Protein AF-A0A369KYN9-F1 (afdb_monomer)

pLDDT: mean 73.28, std 19.3, range [22.7, 97.75]

Organism: NCBI:txid495820

Solvent-accessible surface area (backbone atoms only — not comparable to full-atom values): 22647 Å² total; per-residue (Å²): 134,82,87,82,88,89,79,91,90,87,86,80,88,86,80,83,78,77,70,75,78,68,79,71,71,76,70,76,56,90,74,81,62,80,76,77,52,48,49,40,50,46,52,51,29,24,43,36,30,80,64,51,27,33,30,40,32,39,35,35,65,88,80,56,45,55,46,83,76,46,79,40,75,66,27,53,49,62,46,26,36,37,35,25,42,99,86,52,32,48,40,34,39,38,44,37,38,36,46,57,102,87,52,70,16,37,43,35,38,39,32,52,84,52,70,80,47,75,47,74,72,44,77,56,29,91,56,17,65,36,68,54,93,68,34,63,34,16,35,16,25,56,47,26,22,42,31,48,36,39,90,86,27,82,81,47,75,50,65,88,36,67,46,41,80,61,60,68,75,36,76,90,44,31,66,61,4,33,23,24,33,43,39,64,36,40,43,102,87,48,47,32,39,30,19,22,12,9,76,82,36,89,83,34,47,16,34,42,32,33,36,41,99,82,57,41,36,50,72,46,76,45,71,50,79,100,32,44,20,38,79,44,68,45,76,36,76,50,59,26,25,33,38,34,40,19,38,58,55,87,79,45,90,61,65,47,34,36,31,32,42,37,40,33,74,60,22,94,81,68,76,51,69,46,78,42,80,71,46,78,44,74,54,53,89,95,46,45,55,34,73,41,82,22,32,50,42,89,82,29,45,26,40,29,40,29,36,29,38,33,47,73,39,88,87,78,75,40,70,79,45,68,29,54,74,45,26,30,36,40,59,57,86,71,73,90,53,94,73,76,51,70,68,82,37,49,47,67,28,87,55,49,41,61,40,39,46,58,37,60,67,60,54,29,35,42,28,62,16,25,44,37,88,88,68,32,28,66,42,72,29,25,17,31,37,15,72,48,93,58,45,81,74,51,42,84,32,56,65,86,45,56,90,80,44,47,78,38,73,43,50,79,45,81

Structure (mmCIF, N/CA/C/O backbone):
data_AF-A0A369KYN9-F1
#
_entry.id   AF-A0A369KYN9-F1
#
loop_
_atom_site.group_PDB
_atom_site.id
_atom_site.type_symbol
_atom_site.label_atom_id
_atom_site.label_alt_id
_atom_site.label_comp_id
_atom_site.label_asym_id
_atom_site.label_entity_id
_atom_site.label_seq_id
_atom_site.pdbx_PDB_ins_code
_atom_site.Cartn_x
_atom_site.Cartn_y
_atom_site.Cartn_z
_atom_site.occupancy
_atom_site.B_iso_or_equiv
_atom_site.auth_seq_id
_atom_site.auth_comp_id
_atom_site.auth_asym_id
_atom_site.auth_atom_id
_atom_site.pdbx_PDB_model_num
ATOM 1 N N . MET A 1 1 ? 17.465 84.075 -14.859 1.00 33.44 1 MET A N 1
ATOM 2 C CA . MET A 1 1 ? 16.660 84.141 -16.099 1.00 33.44 1 MET A CA 1
ATOM 3 C C . MET A 1 1 ? 16.451 82.735 -16.641 1.00 33.44 1 MET A C 1
ATOM 5 O O . MET A 1 1 ? 17.380 81.948 -16.610 1.00 33.44 1 MET A O 1
ATOM 9 N N . LYS A 1 2 ? 15.204 82.464 -17.045 1.00 27.25 2 LYS A N 1
ATOM 10 C CA . LYS A 1 2 ? 14.653 81.386 -17.891 1.00 27.25 2 LYS A CA 1
ATOM 11 C C . LYS A 1 2 ? 15.605 80.321 -18.491 1.00 27.25 2 LYS A C 1
ATOM 13 O O . LYS A 1 2 ? 16.519 80.689 -19.210 1.00 27.25 2 LYS A O 1
ATOM 18 N N . LYS A 1 3 ? 15.180 79.049 -18.310 1.00 28.03 3 LYS A N 1
ATOM 19 C CA . LYS A 1 3 ? 14.955 77.955 -19.301 1.00 28.03 3 LYS A CA 1
ATOM 20 C C . LYS A 1 3 ? 16.120 77.609 -20.260 1.00 28.03 3 LYS A C 1
ATOM 22 O O . LYS A 1 3 ? 16.622 78.480 -20.943 1.00 28.03 3 LYS A O 1
ATOM 27 N N . ASN A 1 4 ? 16.516 76.348 -20.459 1.00 26.64 4 ASN A N 1
ATOM 28 C CA . ASN A 1 4 ? 15.664 75.199 -20.790 1.00 26.64 4 ASN A CA 1
ATOM 29 C C . ASN A 1 4 ? 16.419 73.851 -20.708 1.00 26.64 4 ASN A C 1
ATOM 31 O O . ASN A 1 4 ? 17.617 73.797 -20.952 1.00 26.64 4 ASN A O 1
ATOM 35 N N . CYS A 1 5 ? 15.620 72.793 -20.520 1.00 26.73 5 CYS A N 1
ATOM 36 C CA . CYS A 1 5 ? 15.764 71.433 -21.058 1.00 26.73 5 CYS A CA 1
ATOM 37 C C . CYS A 1 5 ? 17.001 70.590 -20.699 1.00 26.73 5 CYS A C 1
ATOM 39 O O . CYS A 1 5 ? 18.018 70.673 -21.371 1.00 26.73 5 CYS A O 1
ATOM 41 N N . LEU A 1 6 ? 16.826 69.624 -19.790 1.00 28.00 6 LEU A N 1
ATOM 42 C CA . LEU A 1 6 ? 16.719 68.206 -20.176 1.00 28.00 6 LEU A CA 1
ATOM 43 C C . LEU A 1 6 ? 16.226 67.399 -18.961 1.00 28.00 6 LEU A C 1
ATOM 45 O O . LEU A 1 6 ? 16.988 67.018 -18.079 1.00 28.00 6 LEU A O 1
ATOM 49 N N . PHE A 1 7 ? 14.913 67.199 -18.896 1.00 33.66 7 PHE A N 1
ATOM 50 C CA . PHE A 1 7 ? 14.277 66.205 -18.035 1.00 33.66 7 PHE A CA 1
ATOM 51 C C . PHE A 1 7 ? 13.762 65.100 -18.955 1.00 33.66 7 PHE A C 1
ATOM 53 O O . PHE A 1 7 ? 13.342 65.400 -20.071 1.00 33.66 7 PHE A O 1
ATOM 60 N N . PHE A 1 8 ? 13.759 63.871 -18.443 1.00 32.72 8 PHE A N 1
ATOM 61 C CA . PHE A 1 8 ? 13.394 62.618 -19.109 1.00 32.72 8 PHE A CA 1
ATOM 62 C C . PHE A 1 8 ? 14.433 62.088 -20.089 1.00 32.72 8 PHE A C 1
ATOM 64 O O . PHE A 1 8 ? 14.336 62.378 -21.267 1.00 32.72 8 PHE A O 1
ATOM 71 N N . PHE A 1 9 ? 15.377 61.265 -19.612 1.00 30.33 9 PHE A N 1
ATOM 72 C CA . PHE A 1 9 ? 15.719 60.000 -20.292 1.00 30.33 9 PHE A CA 1
ATOM 73 C C . PHE A 1 9 ? 16.677 59.086 -19.495 1.00 30.33 9 PHE A C 1
ATOM 75 O O . PHE A 1 9 ? 17.478 58.384 -20.091 1.00 30.33 9 PHE A O 1
ATOM 82 N N . ILE A 1 10 ? 16.648 59.053 -18.154 1.00 32.19 10 ILE A N 1
ATOM 83 C CA . ILE A 1 10 ? 17.483 58.087 -17.396 1.00 32.19 10 ILE A CA 1
ATOM 84 C C . ILE A 1 10 ? 16.728 57.520 -16.184 1.00 32.19 10 ILE A C 1
ATOM 86 O O . ILE A 1 10 ? 17.246 57.512 -15.083 1.00 32.19 10 ILE A O 1
ATOM 90 N N . ILE A 1 11 ? 15.482 57.068 -16.367 1.00 33.16 11 ILE A N 1
ATOM 91 C CA . ILE A 1 11 ? 14.816 56.076 -15.492 1.00 33.16 11 ILE A CA 1
ATOM 92 C C . ILE A 1 11 ? 13.794 55.321 -16.360 1.00 33.16 11 ILE A C 1
ATOM 94 O O . ILE A 1 11 ? 12.596 55.533 -16.231 1.00 33.16 11 ILE A O 1
ATOM 98 N N . TYR A 1 12 ? 14.241 54.518 -17.333 1.00 28.19 12 TYR A N 1
ATOM 99 C CA . TYR A 1 12 ? 13.328 53.621 -18.073 1.00 28.19 12 TYR A CA 1
ATOM 100 C C . TYR A 1 12 ? 13.968 52.323 -18.596 1.00 28.19 12 TYR A C 1
ATOM 102 O O . TYR A 1 12 ? 13.367 51.632 -19.409 1.00 28.19 12 TYR A O 1
ATOM 110 N N . ILE A 1 13 ? 15.162 51.939 -18.123 1.00 32.47 13 ILE A N 1
ATOM 111 C CA . ILE A 1 13 ? 15.814 50.678 -18.543 1.00 32.47 13 ILE A CA 1
ATOM 112 C C . ILE A 1 13 ? 16.258 49.849 -17.329 1.00 32.47 13 ILE A C 1
ATOM 114 O O . ILE A 1 13 ? 17.343 49.291 -17.312 1.00 32.47 13 ILE A O 1
ATOM 118 N N . LEU A 1 14 ? 15.429 49.784 -16.282 1.00 29.75 14 LEU A N 1
ATOM 119 C CA . LEU A 1 14 ? 15.586 48.805 -15.189 1.00 29.75 14 LEU A CA 1
ATOM 120 C C . LEU A 1 14 ? 14.243 48.274 -14.643 1.00 29.75 14 LEU A C 1
ATOM 122 O O . LEU A 1 14 ? 14.199 47.664 -13.580 1.00 29.75 14 LEU A O 1
ATOM 126 N N . ILE A 1 15 ? 13.140 48.453 -15.381 1.00 37.72 15 ILE A N 1
ATOM 127 C CA . ILE A 1 15 ? 11.837 47.845 -15.066 1.00 37.72 15 ILE A CA 1
ATOM 128 C C . ILE A 1 15 ? 11.221 47.322 -16.369 1.00 37.72 15 ILE A C 1
ATOM 130 O O . ILE A 1 15 ? 10.459 48.013 -17.032 1.00 37.72 15 ILE A O 1
ATOM 134 N N . SER A 1 16 ? 11.626 46.125 -16.790 1.00 30.80 16 SER A N 1
ATOM 135 C CA . SER A 1 16 ? 10.841 45.222 -17.660 1.00 30.80 16 SER A CA 1
ATOM 136 C C . SER A 1 16 ? 11.584 43.899 -17.872 1.00 30.80 16 SER A C 1
ATOM 138 O O . SER A 1 16 ? 11.852 43.461 -18.983 1.00 30.80 16 SER A O 1
ATOM 140 N N . ALA A 1 17 ? 11.914 43.237 -16.766 1.00 26.77 17 ALA A N 1
ATOM 141 C CA . ALA A 1 17 ? 12.046 41.782 -16.740 1.00 26.77 17 ALA A CA 1
ATOM 142 C C . ALA A 1 17 ? 11.475 41.210 -15.430 1.00 26.77 17 ALA A C 1
ATOM 144 O O . ALA A 1 17 ? 11.912 40.173 -14.949 1.00 26.77 17 ALA A O 1
ATOM 145 N N . CYS A 1 18 ? 10.450 41.861 -14.864 1.00 27.89 18 CYS A N 1
ATOM 146 C CA . CYS A 1 18 ? 9.369 41.089 -14.264 1.00 27.89 18 CYS A CA 1
ATOM 147 C C . CYS A 1 18 ? 8.594 40.530 -15.451 1.00 27.89 18 CYS A C 1
ATOM 149 O O . CYS A 1 18 ? 7.695 41.180 -15.979 1.00 27.89 18 CYS A O 1
ATOM 151 N N . GLY A 1 19 ? 9.002 39.356 -15.932 1.00 24.36 19 GLY A N 1
ATOM 152 C CA . GLY A 1 19 ? 8.033 38.507 -16.593 1.00 24.36 19 GLY A CA 1
ATOM 153 C C . GLY A 1 19 ? 6.949 38.292 -15.555 1.00 24.36 19 GLY A C 1
ATOM 154 O O . GLY A 1 19 ? 7.221 37.679 -14.523 1.00 24.36 19 GLY A O 1
ATOM 155 N N . ASP A 1 20 ? 5.770 38.870 -15.778 1.00 22.70 20 ASP A N 1
ATOM 156 C CA . ASP A 1 20 ? 4.580 38.425 -15.079 1.00 22.70 20 ASP A CA 1
ATOM 157 C C . ASP A 1 20 ? 4.623 36.903 -15.153 1.00 22.70 20 ASP A C 1
ATOM 159 O O . ASP A 1 20 ? 4.562 36.321 -16.244 1.00 22.70 20 ASP A O 1
ATOM 163 N N . LEU A 1 21 ? 4.781 36.254 -13.998 1.00 29.66 21 LEU A N 1
ATOM 164 C CA . LEU A 1 21 ? 4.340 34.886 -13.817 1.00 29.66 21 LEU A CA 1
ATOM 165 C C . LEU A 1 21 ? 2.844 34.967 -14.082 1.00 29.66 21 LEU A C 1
ATOM 167 O O . LEU A 1 21 ? 2.036 35.156 -13.174 1.00 29.66 21 LEU A O 1
ATOM 171 N N . LYS A 1 22 ? 2.482 34.915 -15.371 1.00 23.02 22 LYS A N 1
ATOM 172 C CA . LYS A 1 22 ? 1.141 34.609 -15.811 1.00 23.02 22 LYS A CA 1
ATOM 173 C C . LYS A 1 22 ? 0.833 33.354 -15.043 1.00 23.02 22 LYS A C 1
ATOM 175 O O . LYS A 1 22 ? 1.423 32.302 -15.296 1.00 23.02 22 LYS A O 1
ATOM 180 N N . ASN A 1 23 ? -0.040 33.526 -14.063 1.00 29.84 23 ASN A N 1
ATOM 181 C CA . ASN A 1 23 ? -0.717 32.463 -13.380 1.00 29.84 23 ASN A CA 1
ATOM 182 C C . ASN A 1 23 ? -1.485 31.735 -14.481 1.00 29.84 23 ASN A C 1
ATOM 184 O O . ASN A 1 23 ? -2.644 32.028 -14.773 1.00 29.84 23 ASN A O 1
ATOM 188 N N . THR A 1 24 ? -0.782 30.846 -15.176 1.00 28.61 24 THR A N 1
ATOM 189 C CA . THR A 1 24 ? -1.353 29.817 -16.014 1.00 28.61 24 THR A CA 1
ATOM 190 C C . THR A 1 24 ? -1.927 28.827 -15.020 1.00 28.61 24 THR A C 1
ATOM 192 O O . THR A 1 24 ? -1.456 27.712 -14.845 1.00 28.61 24 THR A O 1
ATOM 195 N N . ASN A 1 25 ? -3.005 29.260 -14.357 1.00 29.16 25 ASN A N 1
ATOM 196 C CA . ASN A 1 25 ? -4.129 28.379 -14.154 1.00 29.16 25 ASN A CA 1
ATOM 197 C C . ASN A 1 25 ? -4.396 27.818 -15.546 1.00 29.16 25 ASN A C 1
ATOM 199 O O . ASN A 1 25 ? -5.039 28.475 -16.370 1.00 29.16 25 ASN A O 1
ATOM 203 N N . TYR A 1 26 ? -3.800 26.665 -15.839 1.00 32.47 26 TYR A N 1
ATOM 204 C CA . TYR A 1 26 ? -4.180 25.821 -16.948 1.00 32.47 26 TYR A CA 1
ATOM 205 C C . TYR A 1 26 ? -5.618 25.419 -16.622 1.00 32.47 26 TYR A C 1
ATOM 207 O O . TYR A 1 26 ? -5.900 24.403 -15.996 1.00 32.47 26 TYR A O 1
ATOM 215 N N . LYS A 1 27 ? -6.553 26.321 -16.927 1.00 29.53 27 LYS A N 1
ATOM 216 C CA . LYS A 1 27 ? -7.953 25.981 -17.054 1.00 29.53 27 LYS A CA 1
ATOM 217 C C . LYS A 1 27 ? -7.979 25.103 -18.284 1.00 29.53 27 LYS A C 1
ATOM 219 O O . LYS A 1 27 ? -7.884 25.614 -19.399 1.00 29.53 27 LYS A O 1
ATOM 224 N N . PHE A 1 28 ? -8.014 23.797 -18.048 1.00 40.31 28 PHE A N 1
ATOM 225 C CA . PHE A 1 28 ? -8.349 22.818 -19.065 1.00 40.31 28 PHE A CA 1
ATOM 226 C C . PHE A 1 28 ? -9.495 23.372 -19.905 1.00 40.31 28 PHE A C 1
ATOM 228 O O . PHE A 1 28 ? -10.519 23.806 -19.365 1.00 40.31 28 PHE A O 1
ATOM 235 N N . SER A 1 29 ? -9.292 23.419 -21.218 1.00 33.06 29 SER A N 1
ATOM 236 C CA . SER A 1 29 ? -10.381 23.739 -22.119 1.00 33.06 29 SER A CA 1
ATOM 237 C C . SER A 1 29 ? -11.383 22.586 -22.043 1.00 33.06 29 SER A C 1
ATOM 239 O O . SER A 1 29 ? -10.989 21.422 -21.984 1.00 33.06 29 SER A O 1
ATOM 241 N N . ASP A 1 30 ? -12.685 22.876 -22.062 1.00 37.81 30 ASP A N 1
ATOM 242 C CA . ASP A 1 30 ? -13.754 21.862 -22.025 1.00 37.81 30 ASP A CA 1
ATOM 243 C C . ASP A 1 30 ? -13.656 20.791 -23.139 1.00 37.81 30 ASP A C 1
ATOM 245 O O . ASP A 1 30 ? -14.407 19.810 -23.127 1.00 37.81 30 ASP A O 1
ATOM 249 N N . LYS A 1 31 ? -12.737 20.967 -24.099 1.00 33.31 31 LYS A N 1
ATOM 250 C CA . LYS A 1 31 ? -12.479 20.069 -25.225 1.00 33.31 31 LYS A CA 1
ATOM 251 C C . LYS A 1 31 ? -11.431 18.983 -24.950 1.00 33.31 31 LYS A C 1
ATOM 253 O O . LYS A 1 31 ? -11.499 17.957 -25.617 1.00 33.31 31 LYS A O 1
ATOM 258 N N . ASP A 1 32 ? -10.554 19.134 -23.955 1.00 40.12 32 ASP A N 1
ATOM 259 C CA . ASP A 1 32 ? -9.527 18.120 -23.623 1.00 40.12 32 ASP A CA 1
ATOM 260 C C . ASP A 1 32 ? -10.073 16.980 -22.733 1.00 40.12 32 ASP A C 1
ATOM 262 O O . ASP A 1 32 ? -9.408 15.978 -22.487 1.00 40.12 32 ASP A O 1
ATOM 266 N N . TYR A 1 33 ? -11.324 17.105 -22.276 1.00 45.44 33 TYR A N 1
ATOM 267 C CA . TYR A 1 33 ? -12.025 16.122 -21.437 1.00 45.44 33 TYR A CA 1
ATOM 268 C C . TYR A 1 33 ? -12.677 14.966 -22.217 1.00 45.44 33 TYR A C 1
ATOM 270 O O . TYR A 1 33 ? -13.231 14.046 -21.613 1.00 45.44 33 TYR A O 1
ATOM 278 N N . LEU A 1 34 ? -12.677 15.017 -23.549 1.00 36.59 34 LEU A N 1
ATOM 279 C CA . LEU A 1 34 ? -13.415 14.094 -24.413 1.00 36.59 34 LEU A CA 1
ATOM 280 C C . LEU A 1 34 ? -12.527 12.916 -24.852 1.00 36.59 34 LEU A C 1
ATOM 282 O O . LEU A 1 34 ? -12.057 12.922 -25.982 1.00 36.59 34 LEU A O 1
ATOM 286 N N . ASN A 1 35 ? -12.272 11.958 -23.942 1.00 46.34 35 ASN A N 1
ATOM 287 C CA . ASN A 1 35 ? -12.047 10.507 -24.204 1.00 46.34 35 ASN A CA 1
ATOM 288 C C . ASN A 1 35 ? -11.321 9.736 -23.077 1.00 46.34 35 ASN A C 1
ATOM 290 O O . ASN A 1 35 ? -10.950 8.584 -23.269 1.00 46.34 35 ASN A O 1
ATOM 294 N N . ASN A 1 36 ? -11.124 10.303 -21.884 1.00 52.62 36 ASN A N 1
ATOM 295 C CA . ASN A 1 36 ? -10.489 9.568 -20.779 1.00 52.62 36 ASN A CA 1
ATOM 296 C C . ASN A 1 36 ? -11.496 8.711 -19.994 1.00 52.62 36 ASN A C 1
ATOM 298 O O . ASN A 1 36 ? -11.700 8.935 -18.801 1.00 52.62 36 ASN A O 1
ATOM 302 N N . SER A 1 37 ? -12.134 7.738 -20.654 1.00 62.59 37 SER A N 1
ATOM 303 C CA . SER A 1 37 ? -12.832 6.666 -19.938 1.00 62.59 37 SER A CA 1
ATOM 304 C C . SER A 1 37 ? -11.829 5.866 -19.111 1.00 62.59 37 SER A C 1
ATOM 306 O O . SER A 1 37 ? -10.701 5.618 -19.541 1.00 62.59 37 SER A O 1
ATOM 308 N N . VAL A 1 38 ? -12.234 5.474 -17.906 1.00 71.44 38 VAL A N 1
ATOM 309 C CA . VAL A 1 38 ? -11.501 4.475 -17.128 1.00 71.44 38 VAL A CA 1
ATOM 310 C C . VAL A 1 38 ? -11.572 3.153 -17.894 1.00 71.44 38 VAL A C 1
ATOM 312 O O . VAL A 1 38 ? -12.666 2.659 -18.160 1.00 71.44 38 VAL A O 1
ATOM 315 N N . GLU A 1 39 ? -10.417 2.611 -18.284 1.00 80.94 39 GLU A N 1
ATOM 316 C CA . GLU A 1 39 ? -10.333 1.365 -19.052 1.00 80.94 39 GLU A CA 1
ATOM 317 C C . GLU A 1 39 ? -9.702 0.235 -18.224 1.00 80.94 39 GLU A C 1
ATOM 319 O O . GLU A 1 39 ? -8.748 0.483 -17.478 1.00 80.94 39 GLU A O 1
ATOM 324 N N . PRO A 1 40 ? -10.154 -1.023 -18.397 1.00 84.00 40 PRO A N 1
ATOM 325 C CA . PRO A 1 40 ? -9.669 -2.158 -17.609 1.00 84.00 40 PRO A CA 1
ATOM 326 C C . PRO A 1 40 ? -8.155 -2.399 -17.701 1.00 84.00 40 PRO A C 1
ATOM 328 O O . PRO A 1 40 ? -7.536 -2.817 -16.725 1.00 84.00 40 PRO A O 1
ATOM 331 N N . TYR A 1 41 ? -7.539 -2.110 -18.853 1.00 89.75 41 TYR A N 1
ATOM 332 C CA . TYR A 1 41 ? -6.109 -2.335 -19.116 1.00 89.75 41 TYR A CA 1
ATOM 333 C C . TYR A 1 41 ? -5.195 -1.207 -18.621 1.00 89.75 41 TYR A C 1
ATOM 335 O O . TYR A 1 41 ? -4.002 -1.201 -18.943 1.00 89.75 41 TYR A O 1
ATOM 343 N N . PHE A 1 42 ? -5.732 -0.240 -17.875 1.00 91.75 42 PHE A N 1
ATOM 344 C CA . PHE A 1 42 ? -4.965 0.858 -17.299 1.00 91.75 42 PHE A CA 1
ATOM 345 C C . PHE A 1 42 ? -4.792 0.702 -15.789 1.00 91.75 42 PHE A C 1
ATOM 347 O O . PHE A 1 42 ? -5.637 0.142 -15.094 1.00 91.75 42 PHE A O 1
ATOM 354 N N . SER A 1 43 ? -3.692 1.248 -15.276 1.00 93.00 43 SER A N 1
ATOM 355 C CA . SER A 1 43 ? -3.553 1.573 -13.854 1.00 93.00 43 SER A CA 1
ATOM 356 C C . SER A 1 43 ? -3.147 3.029 -13.694 1.00 93.00 43 SER A C 1
ATOM 358 O O . SER A 1 43 ? -2.521 3.615 -14.572 1.00 93.00 43 SER A O 1
ATOM 360 N N . TYR A 1 44 ? -3.480 3.612 -12.556 1.00 92.44 44 TYR A N 1
ATOM 361 C CA . TYR A 1 44 ? -3.308 5.019 -12.250 1.00 92.44 44 TYR A CA 1
ATOM 362 C C . TYR A 1 44 ? -2.490 5.155 -10.981 1.00 92.44 44 TYR A C 1
ATOM 364 O O . TYR A 1 44 ? -2.694 4.425 -10.019 1.00 92.44 44 TYR A O 1
ATOM 372 N N . TYR A 1 45 ? -1.546 6.080 -10.968 1.00 92.69 45 TYR A N 1
ATOM 373 C CA . TYR A 1 45 ? -0.634 6.263 -9.846 1.00 92.69 45 TYR A CA 1
ATOM 374 C C . TYR A 1 45 ? -0.261 7.730 -9.712 1.00 92.69 45 TYR A C 1
ATOM 376 O O . TYR A 1 45 ? -0.512 8.514 -10.627 1.00 92.69 45 TYR A O 1
ATOM 384 N N . THR A 1 46 ? 0.340 8.113 -8.587 1.00 90.88 46 THR A N 1
ATOM 385 C CA . THR A 1 46 ? 0.847 9.477 -8.429 1.00 90.88 46 THR A CA 1
ATOM 386 C C . THR A 1 46 ? 2.362 9.536 -8.485 1.00 90.88 46 THR A C 1
ATOM 388 O O . THR A 1 46 ? 3.059 8.596 -8.096 1.00 90.88 46 THR A O 1
ATOM 391 N N . ILE A 1 47 ? 2.871 10.663 -8.977 1.00 89.62 47 ILE A N 1
ATOM 392 C CA . ILE A 1 47 ? 4.262 11.076 -8.803 1.00 89.62 47 ILE A CA 1
ATOM 393 C C . ILE A 1 47 ? 4.241 12.360 -7.984 1.00 89.62 47 ILE A C 1
ATOM 395 O O . ILE A 1 47 ? 3.750 13.384 -8.458 1.00 89.62 47 ILE A O 1
ATOM 399 N N . ASN A 1 48 ? 4.778 12.307 -6.769 1.00 85.62 48 ASN A N 1
ATOM 400 C CA . ASN A 1 48 ? 4.750 13.427 -5.834 1.00 85.62 48 ASN A CA 1
ATOM 401 C C . ASN A 1 48 ? 6.156 14.025 -5.680 1.00 85.62 48 ASN A C 1
ATOM 403 O O . ASN A 1 48 ? 7.118 13.291 -5.444 1.00 85.62 48 ASN A O 1
ATOM 407 N N . SER A 1 49 ? 6.263 15.352 -5.772 1.00 82.50 49 SER A N 1
ATOM 408 C CA . SER A 1 49 ? 7.427 16.132 -5.337 1.00 82.50 49 SER A CA 1
ATOM 409 C C . SER A 1 49 ? 7.009 16.967 -4.134 1.00 82.50 49 SER A C 1
ATOM 411 O O . SER A 1 49 ? 6.156 17.849 -4.255 1.00 82.50 49 SER A O 1
ATOM 413 N N . TYR A 1 50 ? 7.568 16.649 -2.965 1.00 71.19 50 TYR A N 1
ATOM 414 C CA . TYR A 1 50 ? 7.146 17.226 -1.689 1.00 71.19 50 TYR A CA 1
ATOM 415 C C . TYR A 1 50 ? 7.215 18.758 -1.709 1.00 71.19 50 TYR A C 1
ATOM 417 O O . TYR A 1 50 ? 8.285 19.330 -1.902 1.00 71.19 50 TYR A O 1
ATOM 425 N N . GLY A 1 51 ? 6.073 19.413 -1.483 1.00 68.81 51 GLY A N 1
ATOM 426 C CA . GLY A 1 51 ? 5.959 20.875 -1.455 1.00 68.81 51 GLY A CA 1
ATOM 427 C C . GLY A 1 51 ? 5.882 21.552 -2.828 1.00 68.81 51 GLY A C 1
ATOM 428 O O . GLY A 1 51 ? 5.580 22.744 -2.879 1.00 68.81 51 GLY A O 1
ATOM 429 N N . ASP A 1 52 ? 6.071 20.809 -3.923 1.00 76.62 52 ASP A N 1
ATOM 430 C CA . ASP A 1 52 ? 6.110 21.365 -5.278 1.00 76.62 52 ASP A CA 1
ATOM 431 C C . ASP A 1 52 ? 4.871 20.988 -6.093 1.00 76.62 52 ASP A C 1
ATOM 433 O O . ASP A 1 52 ? 4.126 21.865 -6.532 1.00 76.62 52 ASP A O 1
ATOM 437 N N . TYR A 1 53 ? 4.645 19.691 -6.327 1.00 82.62 53 TYR A N 1
ATOM 438 C CA . TYR A 1 53 ? 3.529 19.211 -7.142 1.00 82.62 53 TYR A CA 1
ATOM 439 C C . TYR A 1 53 ? 3.165 17.745 -6.880 1.00 82.62 53 TYR A C 1
ATOM 441 O O . TYR A 1 53 ? 3.970 16.948 -6.401 1.00 82.62 53 TYR A O 1
ATOM 449 N N . SER A 1 54 ? 1.944 17.376 -7.262 1.00 86.75 54 SER A N 1
ATOM 450 C CA . SER A 1 54 ? 1.475 15.993 -7.379 1.00 86.75 54 SER A CA 1
ATOM 451 C C . SER A 1 54 ? 0.931 15.752 -8.784 1.00 86.75 54 SER A C 1
ATOM 453 O O . SER A 1 54 ? 0.061 16.485 -9.249 1.00 86.75 54 SER A O 1
ATOM 455 N N . ASN A 1 55 ? 1.449 14.738 -9.467 1.00 88.75 55 ASN A N 1
ATOM 456 C CA . ASN A 1 55 ? 1.018 14.359 -10.809 1.00 88.75 55 ASN A CA 1
ATOM 457 C C . ASN A 1 55 ? 0.133 13.120 -10.744 1.00 88.75 55 ASN A C 1
ATOM 459 O O . ASN A 1 55 ? 0.530 12.136 -10.122 1.00 88.75 55 ASN A O 1
ATOM 463 N N . LEU A 1 56 ? -1.007 13.142 -11.433 1.00 90.06 56 LEU A N 1
ATOM 464 C CA . LEU A 1 56 ? -1.792 11.949 -11.730 1.00 90.06 56 LEU A CA 1
ATOM 465 C C . LEU A 1 56 ? -1.271 11.332 -13.025 1.00 90.06 56 LEU A C 1
ATOM 467 O O . LEU A 1 56 ? -1.315 11.951 -14.089 1.00 90.06 56 LEU A O 1
ATOM 471 N N . MET A 1 57 ? -0.803 10.098 -12.928 1.00 91.88 57 MET A N 1
ATOM 472 C CA . MET A 1 57 ? -0.266 9.330 -14.039 1.00 91.88 57 MET A CA 1
ATOM 473 C C . MET A 1 57 ? -1.204 8.184 -14.397 1.00 91.88 57 MET A C 1
ATOM 475 O O . MET A 1 57 ? -1.885 7.627 -13.535 1.00 91.88 57 MET A O 1
ATOM 479 N N . ARG A 1 58 ? -1.169 7.787 -15.665 1.00 92.50 58 ARG A N 1
ATOM 480 C CA . ARG A 1 58 ? -1.802 6.582 -16.201 1.00 92.50 58 ARG A CA 1
ATOM 481 C C . ARG A 1 58 ? -0.743 5.689 -16.825 1.00 92.50 58 ARG A C 1
ATOM 483 O O . ARG A 1 58 ? 0.118 6.170 -17.549 1.00 92.50 58 ARG A O 1
ATOM 490 N N . PHE A 1 59 ? -0.820 4.391 -16.573 1.00 95.12 59 PHE A N 1
ATOM 491 C CA . PHE A 1 59 ? -0.009 3.365 -17.211 1.00 95.12 59 PHE A CA 1
ATOM 492 C C . PHE A 1 59 ? -0.888 2.473 -18.083 1.00 95.12 59 PHE A C 1
ATOM 494 O O . PHE A 1 59 ? -1.877 1.925 -17.597 1.00 95.12 59 PHE A O 1
ATOM 501 N N . ASN A 1 60 ? -0.507 2.301 -19.347 1.00 94.31 60 ASN A N 1
ATOM 502 C CA . ASN A 1 60 ? -1.183 1.432 -20.301 1.00 94.31 60 ASN A CA 1
ATOM 503 C C . ASN A 1 60 ? -0.431 0.103 -20.450 1.00 94.31 60 ASN A C 1
ATOM 505 O O . ASN A 1 60 ? 0.683 0.064 -20.969 1.00 94.31 60 ASN A O 1
ATOM 509 N N . PHE A 1 61 ? -1.052 -1.003 -20.031 1.00 95.00 61 PHE A N 1
ATOM 510 C CA . PHE A 1 61 ? -0.439 -2.338 -20.088 1.00 95.00 61 PHE A CA 1
ATOM 511 C C . PHE A 1 61 ? -0.421 -2.976 -21.487 1.00 95.00 61 PHE A C 1
ATOM 513 O O . PHE A 1 61 ? 0.253 -3.994 -21.689 1.00 95.00 61 PHE A O 1
ATOM 520 N N . SER A 1 62 ? -1.153 -2.408 -22.449 1.00 92.38 62 SER A N 1
ATOM 521 C CA . SER A 1 62 ? -1.206 -2.907 -23.829 1.00 92.38 62 SER A CA 1
ATOM 522 C C . SER A 1 62 ? 0.050 -2.533 -24.610 1.00 92.38 62 SER A C 1
ATOM 524 O O . SER A 1 62 ? 0.556 -3.331 -25.392 1.00 92.38 62 SER A O 1
ATOM 526 N N . ASN A 1 63 ? 0.581 -1.333 -24.372 1.00 93.75 63 ASN A N 1
ATOM 527 C CA . ASN A 1 63 ? 1.768 -0.805 -25.049 1.00 93.75 63 ASN A CA 1
ATOM 528 C C . ASN A 1 63 ? 2.919 -0.457 -24.082 1.00 93.75 63 ASN A C 1
ATOM 530 O O . ASN A 1 63 ? 3.964 0.012 -24.526 1.00 93.75 63 ASN A O 1
ATOM 534 N N . ASN A 1 64 ? 2.745 -0.705 -22.779 1.00 95.44 64 ASN A N 1
ATOM 535 C CA . ASN A 1 64 ? 3.714 -0.448 -21.714 1.00 95.44 64 ASN A CA 1
ATOM 536 C C . ASN A 1 64 ? 4.161 1.025 -21.597 1.00 95.44 64 ASN A C 1
ATOM 538 O O . ASN A 1 64 ? 5.322 1.301 -21.278 1.00 95.44 64 ASN A O 1
ATOM 542 N N . THR A 1 65 ? 3.256 1.979 -21.838 1.00 94.75 65 THR A N 1
ATOM 543 C CA . THR A 1 65 ? 3.560 3.417 -21.750 1.00 94.75 65 THR A CA 1
ATOM 544 C C . THR A 1 65 ? 2.886 4.093 -20.563 1.00 94.75 65 THR A C 1
ATOM 546 O O . THR A 1 65 ? 1.707 3.856 -20.297 1.00 94.75 65 THR A O 1
ATOM 549 N N . ALA A 1 66 ? 3.619 4.987 -19.899 1.00 93.38 66 ALA A N 1
ATOM 550 C CA . ALA A 1 66 ? 3.074 5.920 -18.922 1.00 93.38 66 ALA A CA 1
ATOM 551 C C . ALA A 1 66 ? 2.716 7.266 -19.573 1.00 93.38 66 ALA A C 1
ATOM 553 O O . ALA A 1 66 ? 3.395 7.714 -20.495 1.00 93.38 66 ALA A O 1
ATOM 554 N N . GLU A 1 67 ? 1.690 7.925 -19.049 1.00 91.25 67 GLU A N 1
ATOM 555 C CA . GLU A 1 67 ? 1.190 9.221 -19.500 1.00 91.25 67 GLU A CA 1
ATOM 556 C C . GLU A 1 67 ? 0.809 10.089 -18.299 1.00 91.25 67 GLU A C 1
ATOM 558 O O . GLU A 1 67 ? 0.237 9.603 -17.322 1.00 91.25 67 GLU A O 1
ATOM 563 N N . LEU A 1 68 ? 1.131 11.380 -18.375 1.00 89.56 68 LEU A N 1
ATOM 564 C CA . LEU A 1 68 ? 0.682 12.383 -17.415 1.00 89.56 68 LEU A CA 1
ATOM 565 C C . LEU A 1 68 ? -0.744 12.816 -17.767 1.00 89.56 68 LEU A C 1
ATOM 567 O O . LEU A 1 68 ? -0.971 13.315 -18.864 1.00 89.56 68 LEU A O 1
ATOM 571 N N . LEU A 1 69 ? -1.677 12.661 -16.829 1.00 86.06 69 LEU A N 1
ATOM 572 C CA . LEU A 1 69 ? -3.065 13.092 -17.006 1.00 86.06 69 LEU A CA 1
ATOM 573 C C . LEU A 1 69 ? -3.349 14.451 -16.376 1.00 86.06 69 LEU A C 1
ATOM 575 O O . LEU A 1 69 ? -4.108 15.236 -16.936 1.00 86.06 69 LEU A O 1
ATOM 579 N N . ASP A 1 70 ? -2.776 14.717 -15.202 1.00 84.44 70 ASP A N 1
ATOM 580 C CA . ASP A 1 70 ? -3.002 15.969 -14.480 1.00 84.44 70 ASP A CA 1
ATOM 581 C C . ASP A 1 70 ? -1.802 16.330 -13.595 1.00 84.44 70 ASP A C 1
ATOM 583 O O . ASP A 1 70 ? -1.103 15.448 -13.089 1.00 84.44 70 ASP A O 1
ATOM 587 N N . THR A 1 71 ? -1.589 17.628 -13.378 1.00 85.00 71 THR A N 1
ATOM 588 C CA . THR A 1 71 ? -0.545 18.173 -12.500 1.00 85.00 71 THR A CA 1
ATOM 589 C C . THR A 1 71 ? -1.157 19.160 -11.523 1.00 85.00 71 THR A C 1
ATOM 591 O O . THR A 1 71 ? -1.833 20.119 -11.896 1.00 85.00 71 THR A O 1
ATOM 594 N N . ARG A 1 72 ? -0.849 18.965 -10.244 1.00 80.25 72 ARG A N 1
ATOM 595 C CA . ARG A 1 72 ? -1.370 19.766 -9.141 1.00 80.25 72 ARG A CA 1
ATOM 596 C C . ARG A 1 72 ? -0.230 20.458 -8.413 1.00 80.25 72 ARG A C 1
ATOM 598 O O . ARG A 1 72 ? 0.542 19.809 -7.717 1.00 80.25 72 ARG A O 1
ATOM 605 N N . PHE A 1 73 ? -0.114 21.774 -8.578 1.00 78.00 73 PHE A N 1
ATOM 606 C CA . PHE A 1 73 ? 0.953 22.576 -7.968 1.00 78.00 73 PHE A CA 1
ATOM 607 C C . PHE A 1 73 ? 0.684 22.907 -6.493 1.00 78.00 73 PHE A C 1
ATOM 609 O O . PHE A 1 73 ? -0.458 23.138 -6.086 1.00 78.00 73 PHE A O 1
ATOM 616 N N . PHE A 1 74 ? 1.762 23.015 -5.714 1.00 68.69 74 PHE A N 1
ATOM 617 C CA . PHE A 1 74 ? 1.770 23.302 -4.277 1.00 68.69 74 PHE A CA 1
ATOM 618 C C . PHE A 1 74 ? 0.961 22.288 -3.450 1.00 68.69 74 PHE A C 1
ATOM 620 O O . PHE A 1 74 ? 0.265 22.666 -2.503 1.00 68.69 74 PHE A O 1
ATOM 627 N N . SER A 1 75 ? 1.013 21.013 -3.839 1.00 65.06 75 SER A N 1
ATOM 628 C CA . SER A 1 75 ? 0.381 19.903 -3.117 1.00 65.06 75 SER A CA 1
ATOM 629 C C . SER A 1 75 ? 1.401 19.207 -2.207 1.00 65.06 75 SER A C 1
ATOM 631 O O . SER A 1 75 ? 2.578 19.104 -2.558 1.00 65.06 75 SER A O 1
ATOM 633 N N . GLY A 1 76 ? 0.962 18.796 -1.012 1.00 59.88 76 GLY A N 1
ATOM 634 C CA . GLY A 1 76 ? 1.822 18.175 0.003 1.00 59.88 76 GLY A CA 1
ATOM 635 C C . GLY A 1 76 ? 1.918 16.661 -0.160 1.00 59.88 76 GLY A C 1
ATOM 636 O O . GLY A 1 76 ? 3.020 16.129 -0.215 1.00 59.88 76 GLY A O 1
ATOM 637 N N . ASP A 1 77 ? 0.763 16.002 -0.294 1.00 74.56 77 ASP A N 1
ATOM 638 C CA . ASP A 1 77 ? 0.628 14.556 -0.459 1.00 74.56 77 ASP A CA 1
ATOM 639 C C . ASP A 1 77 ? -0.583 14.242 -1.343 1.00 74.56 77 ASP A C 1
ATOM 641 O O . ASP A 1 77 ? -1.659 14.826 -1.177 1.00 74.56 77 ASP A O 1
ATOM 645 N N . ALA A 1 78 ? -0.435 13.270 -2.241 1.00 80.94 78 ALA A N 1
ATOM 646 C CA . ALA A 1 78 ? -1.541 12.751 -3.032 1.00 80.94 78 ALA A CA 1
ATOM 647 C C . ALA A 1 78 ? -1.475 11.231 -3.189 1.00 80.94 78 ALA A C 1
ATOM 649 O O . ALA A 1 78 ? -0.393 10.632 -3.149 1.00 80.94 78 ALA A O 1
ATOM 650 N N . MET A 1 79 ? -2.641 10.622 -3.390 1.00 83.62 79 MET A N 1
ATOM 651 C CA . MET A 1 79 ? -2.788 9.200 -3.682 1.00 83.62 79 MET A CA 1
ATOM 652 C C . MET A 1 79 ? -3.910 8.949 -4.680 1.00 83.62 79 MET A C 1
ATOM 654 O O . MET A 1 79 ? -4.795 9.783 -4.877 1.00 83.62 79 MET A O 1
ATOM 658 N N . VAL A 1 80 ? -3.896 7.754 -5.259 1.00 84.88 80 VAL A N 1
ATOM 659 C CA . VAL A 1 80 ? -4.990 7.251 -6.086 1.00 84.88 80 VAL A CA 1
ATOM 660 C C . VAL A 1 80 ? -5.609 6.033 -5.418 1.00 84.88 80 VAL A C 1
ATOM 662 O O . VAL A 1 80 ? -4.912 5.200 -4.839 1.00 84.88 80 VAL A O 1
ATOM 665 N N . VAL A 1 81 ? -6.927 5.926 -5.517 1.00 82.69 81 VAL A N 1
ATOM 666 C CA . VAL A 1 81 ? -7.694 4.738 -5.151 1.00 82.69 81 VAL A CA 1
ATOM 667 C C . VAL A 1 81 ? -8.354 4.209 -6.410 1.00 82.69 81 VAL A C 1
ATOM 669 O O . VAL A 1 81 ? -9.000 4.969 -7.126 1.00 82.69 81 VAL A O 1
ATOM 672 N N . GLN A 1 82 ? -8.190 2.921 -6.676 1.00 83.50 82 GLN A N 1
ATOM 673 C CA . GLN A 1 82 ? -8.811 2.224 -7.793 1.00 83.50 82 GLN A CA 1
ATOM 674 C C . GLN A 1 82 ? -9.915 1.316 -7.273 1.00 83.50 82 GLN A C 1
ATOM 676 O O . GLN A 1 82 ? -9.627 0.388 -6.516 1.00 83.50 82 GLN A O 1
ATOM 681 N N . LYS A 1 83 ? -11.153 1.572 -7.697 1.00 79.38 83 LYS A N 1
ATOM 682 C CA . LYS A 1 83 ? -12.290 0.697 -7.437 1.00 79.38 83 LYS A CA 1
ATOM 683 C C . LYS A 1 83 ? -12.410 -0.326 -8.553 1.00 79.38 83 LYS A C 1
ATOM 685 O O . LYS A 1 83 ? -12.537 0.040 -9.721 1.00 79.38 83 LYS A O 1
ATOM 690 N N . MET A 1 84 ? -12.364 -1.591 -8.175 1.00 80.25 84 MET A N 1
ATOM 691 C CA . MET A 1 84 ? -12.590 -2.720 -9.057 1.00 80.25 84 MET A CA 1
ATOM 692 C C . MET A 1 84 ? -14.053 -3.148 -8.965 1.00 80.25 84 MET A C 1
ATOM 694 O O . MET A 1 84 ? -14.669 -3.009 -7.918 1.00 80.25 84 MET A O 1
ATOM 698 N N . ASN A 1 85 ? -14.614 -3.672 -10.049 1.00 77.25 85 ASN A N 1
ATOM 699 C CA . ASN A 1 85 ? -15.939 -4.287 -10.031 1.00 77.25 85 ASN A CA 1
ATOM 700 C C . ASN A 1 85 ? -15.874 -5.751 -9.542 1.00 77.25 85 ASN A C 1
ATOM 702 O O . ASN A 1 85 ? -14.804 -6.299 -9.265 1.00 77.25 85 ASN A O 1
ATOM 706 N N . ILE A 1 86 ? -17.025 -6.432 -9.531 1.00 78.12 86 ILE A N 1
ATOM 707 C CA . ILE A 1 86 ? -17.143 -7.857 -9.167 1.00 78.12 86 ILE A CA 1
ATOM 708 C C . ILE A 1 86 ? -16.303 -8.806 -10.044 1.00 78.12 86 ILE A C 1
ATOM 710 O O . ILE A 1 86 ? -15.988 -9.920 -9.627 1.00 78.12 86 ILE A O 1
ATOM 714 N N . TYR A 1 87 ? -15.921 -8.374 -11.249 1.00 80.56 87 TYR A N 1
ATOM 715 C CA . TYR A 1 87 ? -15.048 -9.106 -12.173 1.00 80.56 87 TYR A CA 1
ATOM 716 C C . TYR A 1 87 ? -13.564 -8.758 -11.987 1.00 80.56 87 TYR A C 1
ATOM 718 O O . TYR A 1 87 ? -12.716 -9.289 -12.700 1.00 80.56 87 TYR A O 1
ATOM 726 N N . LYS A 1 88 ? -13.246 -7.923 -10.987 1.00 81.00 88 LYS A N 1
ATOM 727 C CA . LYS A 1 88 ? -11.915 -7.388 -10.664 1.00 81.00 88 LYS A CA 1
ATOM 728 C C . LYS A 1 88 ? -11.346 -6.432 -11.713 1.00 81.00 88 LYS A C 1
ATOM 730 O O . LYS A 1 88 ? -10.148 -6.154 -11.692 1.00 81.00 88 LYS A O 1
ATOM 735 N N . ASP A 1 89 ? -12.189 -5.919 -12.599 1.00 81.81 89 ASP A N 1
ATOM 736 C CA . ASP A 1 89 ? -11.793 -4.928 -13.591 1.00 81.81 89 ASP A CA 1
ATOM 737 C C . ASP A 1 89 ? -11.976 -3.520 -13.043 1.00 81.81 89 ASP A C 1
ATOM 739 O O . ASP A 1 89 ? -12.873 -3.264 -12.238 1.00 81.81 89 ASP A O 1
ATOM 743 N N . LEU A 1 90 ? -11.121 -2.604 -13.493 1.00 82.75 90 LEU A N 1
ATOM 744 C CA . LEU A 1 90 ? -11.151 -1.220 -13.052 1.00 82.75 90 LEU A CA 1
ATOM 745 C C . LEU A 1 90 ? -12.466 -0.542 -13.468 1.00 82.75 90 LEU A C 1
ATOM 747 O O . LEU A 1 90 ? -12.780 -0.465 -14.654 1.00 82.75 90 LEU A O 1
ATOM 751 N N . GLU A 1 91 ? -13.213 -0.040 -12.487 1.00 78.44 91 GLU A N 1
ATOM 752 C CA . GLU A 1 91 ? -14.509 0.620 -12.676 1.00 78.44 91 GLU A CA 1
ATOM 753 C C . GLU A 1 91 ? -14.391 2.137 -12.502 1.00 78.44 91 GLU A C 1
ATOM 755 O O . GLU A 1 91 ? -14.796 2.903 -13.380 1.00 78.44 91 GLU A O 1
ATOM 760 N N . ASP A 1 92 ? -13.789 2.558 -11.386 1.00 77.81 92 ASP A N 1
ATOM 761 C CA . ASP A 1 92 ? -13.655 3.959 -11.001 1.00 77.81 92 ASP A CA 1
ATOM 762 C C . ASP A 1 92 ? -12.270 4.256 -10.416 1.00 77.81 92 ASP A C 1
ATOM 764 O O . ASP A 1 92 ? -11.614 3.379 -9.843 1.00 77.81 92 ASP A O 1
ATOM 768 N N . ILE A 1 93 ? -11.857 5.526 -10.466 1.00 80.75 93 ILE A N 1
ATOM 769 C CA . ILE A 1 93 ? -10.711 6.010 -9.692 1.00 80.75 93 ILE A CA 1
ATOM 770 C C . ILE A 1 93 ? -11.039 7.265 -8.885 1.00 80.75 93 ILE A C 1
ATOM 772 O O . ILE A 1 93 ? -11.807 8.134 -9.302 1.00 80.75 93 ILE A O 1
ATOM 776 N N . TYR A 1 94 ? -10.388 7.380 -7.733 1.00 79.44 94 TYR A N 1
ATOM 777 C CA . TYR A 1 94 ? -10.388 8.573 -6.899 1.00 79.44 94 TYR A CA 1
ATOM 778 C C . TYR A 1 94 ? -8.961 9.090 -6.801 1.00 79.44 94 TYR A C 1
ATOM 780 O O . TYR A 1 94 ? -8.086 8.402 -6.280 1.00 79.44 94 TYR A O 1
ATOM 788 N N . PHE A 1 95 ? -8.723 10.303 -7.284 1.00 81.00 95 PHE A N 1
ATOM 789 C CA .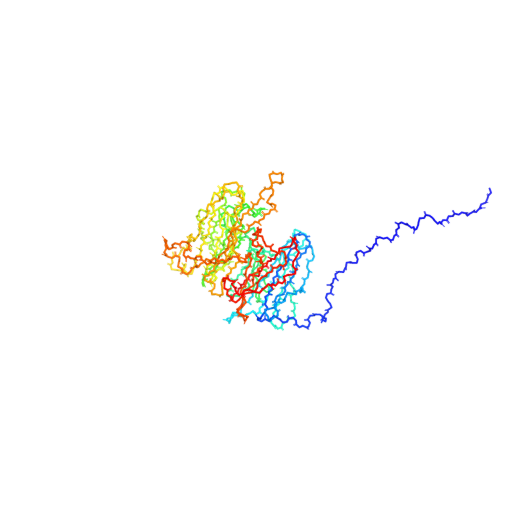 PHE A 1 95 ? -7.473 11.019 -7.075 1.00 81.00 95 PHE A CA 1
ATOM 790 C C . PHE A 1 95 ? -7.648 11.986 -5.906 1.00 81.00 95 PHE A C 1
ATOM 792 O O . PHE A 1 95 ? -8.476 12.898 -5.955 1.00 81.00 95 PHE A O 1
ATOM 799 N N . ILE A 1 96 ? -6.914 11.735 -4.826 1.00 78.00 96 ILE A N 1
ATOM 800 C CA . ILE A 1 96 ? -7.106 12.385 -3.534 1.00 78.00 96 ILE A CA 1
ATOM 801 C C . ILE A 1 96 ? -5.854 13.174 -3.190 1.00 78.00 96 ILE A C 1
ATOM 803 O O . ILE A 1 96 ? -4.744 12.645 -3.243 1.00 78.00 96 ILE A O 1
ATOM 807 N N . GLU A 1 97 ? -6.048 14.424 -2.787 1.00 75.56 97 GLU A N 1
ATOM 808 C CA . GLU A 1 97 ? -4.976 15.359 -2.472 1.00 75.56 97 GLU A CA 1
ATOM 809 C C . GLU A 1 97 ? -5.190 15.967 -1.085 1.00 75.56 97 GLU A C 1
ATOM 811 O O . GLU A 1 97 ? -6.271 16.486 -0.774 1.00 75.56 97 GLU A O 1
ATOM 816 N N . ARG A 1 98 ? -4.143 15.941 -0.256 1.00 69.12 98 ARG A N 1
ATOM 817 C CA . ARG A 1 98 ? -4.092 16.661 1.018 1.00 69.12 98 ARG A CA 1
ATOM 818 C C . ARG A 1 98 ? -3.307 17.945 0.837 1.00 69.12 98 ARG A C 1
ATOM 820 O O . ARG A 1 98 ? -2.179 17.952 0.345 1.00 69.12 98 ARG A O 1
ATOM 827 N N . PHE A 1 99 ? -3.876 19.019 1.362 1.00 64.62 99 PHE A N 1
ATOM 828 C CA . PHE A 1 99 ? -3.157 20.266 1.536 1.00 64.62 99 PHE A CA 1
ATOM 829 C C . PHE A 1 99 ? -2.758 20.471 2.998 1.00 64.62 99 PHE A C 1
ATOM 831 O O . PHE A 1 99 ? -3.405 19.983 3.928 1.00 64.62 99 PHE A O 1
ATOM 838 N N . SER A 1 100 ? -1.664 21.207 3.195 1.00 52.25 100 SER A N 1
ATOM 839 C CA . SER A 1 100 ? -1.308 21.770 4.495 1.00 52.25 100 SER A CA 1
ATOM 840 C C . SER A 1 100 ? -2.335 22.832 4.916 1.00 52.25 100 SER A C 1
ATOM 842 O O . SER A 1 100 ? -3.231 23.186 4.149 1.00 52.25 100 SER A O 1
ATOM 844 N N . THR A 1 101 ? -2.193 23.359 6.135 1.00 48.38 101 THR A N 1
ATOM 845 C CA . THR A 1 101 ? -3.098 24.284 6.858 1.00 48.38 101 THR A CA 1
ATOM 846 C C . THR A 1 101 ? -3.625 25.514 6.094 1.00 48.38 101 THR A C 1
ATOM 848 O O . THR A 1 101 ? -4.445 26.251 6.633 1.00 48.38 101 THR A O 1
ATOM 851 N N . GLN A 1 102 ? -3.182 25.753 4.859 1.00 47.44 102 GLN A N 1
ATOM 852 C CA . GLN A 1 102 ? -3.506 26.910 4.026 1.00 47.44 102 GLN A CA 1
ATOM 853 C C . GLN A 1 102 ? -4.492 26.613 2.879 1.00 47.44 102 GLN A C 1
ATOM 855 O O . GLN A 1 102 ? -4.965 27.558 2.249 1.00 47.44 102 GLN A O 1
ATOM 860 N N . LYS A 1 103 ? -4.818 25.343 2.581 1.00 56.53 103 LYS A N 1
ATOM 861 C CA . LYS A 1 103 ? -5.790 24.979 1.532 1.00 56.53 103 LYS A CA 1
ATOM 862 C C . L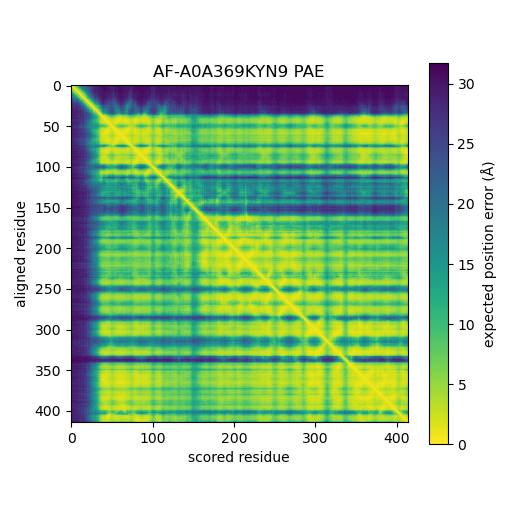YS A 1 103 ? -6.671 23.784 1.943 1.00 56.53 103 LYS A C 1
ATOM 864 O O . LYS A 1 103 ? -6.242 22.946 2.730 1.00 56.53 103 LYS A O 1
ATOM 869 N N . PRO A 1 104 ? -7.907 23.698 1.428 1.00 58.16 104 PRO A N 1
ATOM 870 C CA . PRO A 1 104 ? -8.805 22.569 1.667 1.00 58.16 104 PRO A CA 1
ATOM 871 C C . PRO A 1 104 ? -8.411 21.347 0.828 1.00 58.16 104 PRO A C 1
ATOM 873 O O . PRO A 1 104 ? -8.086 21.501 -0.347 1.00 58.16 104 PRO A O 1
ATOM 876 N N . SER A 1 105 ? -8.494 20.139 1.397 1.00 66.44 105 SER A N 1
ATOM 877 C CA . SER A 1 105 ? -8.287 18.882 0.661 1.00 66.44 105 SER A CA 1
ATOM 878 C C . SER A 1 105 ? -9.267 18.713 -0.509 1.00 66.44 105 SER A C 1
ATOM 880 O O . SER A 1 105 ? -10.365 19.290 -0.527 1.00 66.44 105 SER A O 1
ATOM 882 N N . ARG A 1 106 ? -8.860 17.905 -1.496 1.00 69.75 106 ARG A N 1
ATOM 883 C CA . ARG A 1 106 ? -9.588 17.696 -2.753 1.00 69.75 106 ARG A CA 1
ATOM 884 C C . ARG A 1 106 ? -9.715 16.210 -3.076 1.00 69.75 106 ARG A C 1
ATOM 886 O O . ARG A 1 106 ? -8.773 15.447 -2.882 1.00 69.75 106 ARG A O 1
ATOM 893 N N . VAL A 1 107 ? -10.869 15.825 -3.620 1.00 72.25 107 VAL A N 1
ATOM 894 C CA . VAL A 1 107 ? -11.102 14.506 -4.219 1.00 72.25 107 VAL A CA 1
ATOM 895 C C . VAL A 1 107 ? -11.605 14.707 -5.644 1.00 72.25 107 VAL A C 1
ATOM 897 O O . VAL A 1 107 ? -12.617 15.367 -5.874 1.00 72.25 107 VAL A O 1
ATOM 900 N N . THR A 1 108 ? -10.903 14.121 -6.604 1.00 72.06 108 THR A N 1
ATOM 901 C CA . THR A 1 108 ? -11.301 14.083 -8.012 1.00 72.06 108 THR A CA 1
ATOM 902 C C . THR A 1 108 ? -11.763 12.668 -8.340 1.00 72.06 108 THR A C 1
ATOM 904 O O . THR A 1 108 ? -10.993 11.724 -8.185 1.00 72.06 108 THR A O 1
ATOM 907 N N . TYR A 1 109 ? -13.017 12.509 -8.759 1.00 71.81 109 TYR A N 1
ATOM 908 C CA . TYR A 1 109 ? -13.604 11.214 -9.108 1.00 71.81 109 TYR A CA 1
ATOM 909 C C . TYR A 1 109 ? -13.691 11.053 -10.626 1.00 71.81 109 TYR A C 1
ATOM 911 O O . TYR A 1 109 ? -14.144 11.963 -11.329 1.00 71.81 109 TYR A O 1
ATOM 919 N N . LEU A 1 110 ? -13.260 9.893 -11.118 1.00 70.94 110 LEU A N 1
ATOM 920 C CA . LEU A 1 110 ? -13.337 9.506 -12.520 1.00 70.94 110 LEU A CA 1
ATOM 921 C C . LEU A 1 110 ? -14.035 8.146 -12.620 1.00 70.94 110 LEU A C 1
ATOM 923 O O . LEU A 1 110 ? -13.785 7.257 -11.807 1.00 70.94 110 LEU A O 1
ATOM 927 N N . THR A 1 111 ? -14.880 7.990 -13.637 1.00 66.50 111 THR A N 1
ATOM 928 C CA . THR A 1 111 ? -15.678 6.774 -13.867 1.00 66.50 111 THR A CA 1
ATOM 929 C C . THR A 1 111 ? -15.528 6.303 -15.301 1.00 66.50 111 THR A C 1
ATOM 931 O O . THR A 1 111 ? -15.174 7.090 -16.181 1.00 66.50 111 THR A O 1
ATOM 934 N N . SER A 1 112 ? -15.884 5.048 -15.557 1.00 57.44 112 SER A N 1
ATOM 935 C CA . SER A 1 112 ? -15.950 4.467 -16.903 1.00 57.44 112 SER A CA 1
ATOM 936 C C . SER A 1 112 ? -16.905 5.187 -17.880 1.00 57.44 112 SER A C 1
ATOM 938 O O . SER A 1 112 ? -16.793 4.968 -19.084 1.00 57.44 112 SER A O 1
ATOM 940 N N . GLY A 1 113 ? -17.793 6.085 -17.415 1.00 51.50 113 GLY A N 1
ATOM 941 C CA . GLY A 1 113 ? -18.839 6.700 -18.252 1.00 51.50 113 GLY A CA 1
ATOM 942 C C . GLY A 1 113 ? -19.046 8.220 -18.157 1.00 51.50 113 GLY A C 1
ATOM 943 O O . GLY A 1 113 ? -19.936 8.723 -18.836 1.00 51.50 113 GLY A O 1
ATOM 944 N N . ASN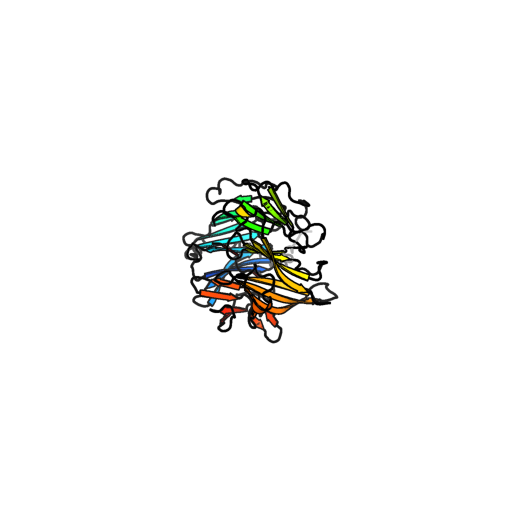 A 1 114 ? -18.283 8.975 -17.353 1.00 50.50 114 ASN A N 1
ATOM 945 C CA . ASN A 1 114 ? -18.504 10.420 -17.144 1.00 50.50 114 ASN A CA 1
ATOM 946 C C . ASN A 1 114 ? -17.213 11.251 -17.040 1.00 50.50 114 ASN A C 1
ATOM 948 O O . ASN A 1 114 ? -16.167 10.758 -16.624 1.00 50.50 114 ASN A O 1
ATOM 952 N N . LYS A 1 115 ? -17.339 12.553 -17.359 1.00 54.34 115 LYS A N 1
ATOM 953 C CA . LYS A 1 115 ? -16.320 13.601 -17.156 1.00 54.34 115 LYS A CA 1
ATOM 954 C C . LYS A 1 115 ? -15.853 13.666 -15.691 1.00 54.34 115 LYS A C 1
ATOM 956 O O . LYS A 1 115 ? -16.622 13.382 -14.773 1.00 54.34 115 LYS A O 1
ATOM 961 N N . PHE A 1 116 ? -14.611 14.113 -15.494 1.00 58.78 116 PHE A N 1
ATOM 962 C CA . PHE A 1 116 ? -14.008 14.414 -14.191 1.00 58.78 116 PHE A CA 1
ATOM 963 C C . PHE A 1 116 ? -14.988 15.187 -13.302 1.00 58.78 116 PHE A C 1
ATOM 965 O O . PHE A 1 116 ? -15.364 16.315 -13.619 1.00 58.78 116 PHE A O 1
ATOM 972 N N . THR A 1 117 ? -15.399 14.584 -12.186 1.00 59.88 117 THR A N 1
ATOM 973 C CA . THR A 1 117 ? -16.196 15.279 -11.173 1.00 59.88 117 THR A CA 1
ATOM 974 C C . THR A 1 117 ? -15.273 15.637 -10.019 1.00 59.88 117 THR A C 1
ATOM 976 O O . THR A 1 117 ? -14.857 14.772 -9.244 1.00 59.88 117 THR A O 1
ATOM 979 N N . GLU A 1 118 ? -14.908 16.915 -9.929 1.00 60.19 118 GLU A N 1
ATOM 980 C CA . GLU A 1 118 ? -14.067 17.432 -8.852 1.00 60.19 118 GLU A CA 1
ATOM 981 C C . GLU A 1 118 ? -14.923 17.901 -7.677 1.00 60.19 118 GLU A C 1
ATOM 983 O O . GLU A 1 118 ? -15.898 18.634 -7.838 1.00 60.19 118 GLU A O 1
ATOM 988 N N . ASN A 1 119 ? -14.519 17.490 -6.481 1.00 58.59 119 ASN A N 1
ATOM 989 C CA . ASN A 1 119 ? -15.131 17.864 -5.222 1.00 58.59 119 ASN A CA 1
ATOM 990 C C . ASN A 1 119 ? -14.050 18.484 -4.320 1.00 58.59 119 ASN A C 1
ATOM 992 O O . ASN A 1 119 ? -13.097 17.821 -3.901 1.00 58.59 119 ASN A O 1
ATOM 996 N N . SER A 1 120 ? -14.183 19.780 -4.033 1.00 52.72 120 SER A N 1
ATOM 997 C CA . SER A 1 120 ? -13.291 20.543 -3.145 1.00 52.72 120 SER A CA 1
ATOM 998 C C . SER A 1 120 ? -13.971 20.848 -1.806 1.00 52.72 120 SER A C 1
ATOM 1000 O O . SER A 1 120 ? -15.186 21.019 -1.787 1.00 52.72 120 SER A O 1
ATOM 1002 N N . ASN A 1 121 ? -13.196 21.014 -0.725 1.00 51.94 121 ASN A N 1
ATOM 1003 C CA . ASN A 1 121 ? -13.667 21.332 0.642 1.00 51.94 121 ASN A CA 1
ATOM 1004 C C . ASN A 1 121 ? -14.216 20.152 1.452 1.00 51.94 121 ASN A C 1
ATOM 1006 O O . ASN A 1 121 ? -15.137 20.318 2.251 1.00 51.94 121 ASN A O 1
ATOM 1010 N N . PHE A 1 122 ? -13.606 18.980 1.310 1.00 48.84 122 PHE A N 1
ATOM 1011 C CA . PHE A 1 122 ? -13.859 17.860 2.212 1.00 48.84 122 PHE A CA 1
ATOM 1012 C C . PHE A 1 122 ? -12.691 17.771 3.191 1.00 48.84 122 PHE A C 1
ATOM 1014 O O . PHE A 1 122 ? -11.541 17.877 2.762 1.00 48.84 122 PHE A O 1
ATOM 1021 N N . PRO A 1 123 ? -12.928 17.618 4.501 1.00 46.53 123 PRO A N 1
ATOM 1022 C CA . PRO A 1 123 ? -11.850 17.233 5.389 1.00 46.53 123 PRO A CA 1
ATOM 1023 C C . PRO A 1 123 ? -11.416 15.825 4.956 1.00 46.53 123 PRO A C 1
ATOM 1025 O O . PRO A 1 123 ? -12.249 14.946 4.772 1.00 46.53 123 PRO A O 1
ATOM 1028 N N . VAL A 1 124 ? -10.131 15.644 4.658 1.00 52.12 124 VAL A N 1
ATOM 1029 C CA . VAL A 1 124 ? -9.602 14.368 4.165 1.00 52.12 124 VAL A CA 1
ATOM 1030 C C . VAL A 1 124 ? -8.325 14.042 4.917 1.00 52.12 124 VAL A C 1
ATOM 1032 O O . VAL A 1 124 ? -7.351 14.790 4.819 1.00 52.12 124 VAL A O 1
ATOM 1035 N N . ASN A 1 125 ? -8.320 12.906 5.618 1.00 54.00 125 ASN A N 1
ATOM 1036 C CA . ASN A 1 125 ? -7.085 12.214 5.974 1.00 54.00 125 ASN A CA 1
ATOM 1037 C C . ASN A 1 125 ? -6.819 11.156 4.904 1.00 54.00 125 ASN A C 1
ATOM 1039 O O . ASN A 1 125 ? -7.563 10.183 4.790 1.00 54.00 125 ASN A O 1
ATOM 1043 N N . LEU A 1 126 ? -5.749 11.354 4.138 1.00 53.81 126 LEU A N 1
ATOM 1044 C CA . LEU A 1 126 ? -5.293 10.422 3.109 1.00 53.81 126 LEU A CA 1
ATOM 1045 C C . LEU A 1 126 ? -5.058 9.006 3.657 1.00 53.81 126 LEU A C 1
ATOM 1047 O O . LEU A 1 126 ? -5.215 8.037 2.930 1.00 53.81 126 LEU A O 1
ATOM 1051 N N . HIS A 1 127 ? -4.722 8.863 4.939 1.00 52.50 127 HIS A N 1
ATOM 1052 C CA . HIS A 1 127 ? -4.369 7.571 5.525 1.00 52.50 127 HIS A CA 1
ATOM 1053 C C . HIS A 1 127 ? -5.567 6.733 5.991 1.00 52.50 127 HIS A C 1
ATOM 1055 O O . HIS A 1 127 ? -5.359 5.610 6.428 1.00 52.50 127 HIS A O 1
ATOM 1061 N N . ALA A 1 128 ? -6.805 7.237 5.934 1.00 53.88 128 ALA A N 1
ATOM 1062 C CA . ALA A 1 128 ? -7.965 6.515 6.460 1.00 53.88 128 ALA A CA 1
ATOM 1063 C C . ALA A 1 128 ? -9.226 6.790 5.631 1.00 53.88 128 ALA A C 1
ATOM 1065 O O . ALA A 1 128 ? -10.001 7.703 5.923 1.00 53.88 128 ALA A O 1
ATOM 1066 N N . LEU A 1 129 ? -9.434 5.984 4.593 1.00 56.03 129 LEU A N 1
ATOM 1067 C CA . LEU A 1 129 ? -10.661 5.981 3.799 1.00 56.03 129 LEU A CA 1
ATOM 1068 C C . LEU A 1 129 ? -11.632 4.946 4.359 1.00 56.03 129 LEU A C 1
ATOM 1070 O O . LEU A 1 129 ? -11.272 3.777 4.495 1.00 56.03 129 LEU A O 1
ATOM 1074 N N . ALA A 1 130 ? -12.848 5.379 4.694 1.00 52.34 130 ALA A N 1
ATOM 1075 C CA . ALA A 1 130 ? -13.900 4.497 5.175 1.00 52.34 130 ALA A CA 1
ATOM 1076 C C . ALA A 1 130 ? -14.642 3.892 3.995 1.00 52.34 130 ALA A C 1
ATOM 1078 O O . ALA A 1 130 ? -15.171 4.613 3.146 1.00 52.34 130 ALA A O 1
ATOM 1079 N N . PHE A 1 131 ? -14.717 2.567 3.986 1.00 51.66 131 PHE A N 1
ATOM 1080 C CA . PHE A 1 131 ? -15.474 1.808 3.007 1.00 51.66 131 PHE A CA 1
ATOM 1081 C C . PHE A 1 131 ? -16.572 1.029 3.718 1.00 51.66 131 PHE A C 1
ATOM 1083 O O . PHE A 1 131 ? -16.336 0.416 4.756 1.00 51.66 131 PHE A O 1
ATOM 1090 N N . PHE A 1 132 ? -17.777 1.057 3.162 1.00 49.62 132 PHE A N 1
ATOM 1091 C CA . PHE A 1 132 ? -18.883 0.219 3.607 1.00 49.62 132 PHE A CA 1
ATOM 1092 C C . PHE A 1 132 ? -19.606 -0.281 2.372 1.00 49.62 132 PHE A C 1
ATOM 1094 O O . PHE A 1 132 ? -20.005 0.520 1.524 1.00 49.62 132 PHE A O 1
ATOM 1101 N N . LYS A 1 133 ? -19.741 -1.609 2.272 1.00 50.56 133 LYS A N 1
ATOM 1102 C CA . LYS A 1 133 ? -20.273 -2.282 1.080 1.00 50.56 133 LYS A CA 1
ATOM 1103 C C . LYS A 1 133 ? -19.621 -1.742 -0.201 1.00 50.56 133 LYS A C 1
ATOM 1105 O O . LYS A 1 133 ? -20.315 -1.252 -1.088 1.00 50.56 133 LYS A O 1
ATOM 1110 N N . GLU A 1 134 ? -18.285 -1.745 -0.231 1.00 49.75 134 GLU A N 1
ATOM 1111 C CA . GLU A 1 134 ? -17.498 -1.466 -1.451 1.00 49.75 134 GLU A CA 1
ATOM 1112 C C . GLU A 1 134 ? -17.623 -0.018 -1.974 1.00 49.75 134 GLU A C 1
ATOM 1114 O O . GLU A 1 134 ? -17.125 0.348 -3.037 1.00 49.75 134 GLU A O 1
ATOM 1119 N N . SER A 1 135 ? -18.267 0.860 -1.201 1.00 46.91 135 SER A N 1
ATOM 1120 C CA . SER A 1 135 ? -18.367 2.289 -1.478 1.00 46.91 135 SER A CA 1
ATOM 1121 C C . SER A 1 135 ? -17.517 3.060 -0.486 1.00 46.91 135 SER A C 1
ATOM 1123 O O . SER A 1 135 ? -17.554 2.760 0.708 1.00 46.91 135 SER A O 1
ATOM 1125 N N . ILE A 1 136 ? -16.804 4.092 -0.952 1.00 53.97 136 ILE A N 1
ATOM 1126 C CA . ILE A 1 136 ? -16.295 5.117 -0.036 1.00 53.97 136 ILE A CA 1
ATOM 1127 C C . ILE A 1 136 ? -17.520 5.674 0.678 1.00 53.97 136 ILE A C 1
ATOM 1129 O O . ILE A 1 136 ? -18.427 6.195 0.033 1.00 53.97 136 ILE A O 1
ATOM 1133 N N . VAL A 1 137 ? -17.557 5.496 1.993 1.00 48.03 137 VAL A N 1
ATOM 1134 C CA . VAL A 1 137 ? -18.579 6.036 2.888 1.00 48.03 137 VAL A CA 1
ATOM 1135 C C . VAL A 1 137 ? -18.003 7.078 3.819 1.00 48.03 137 VAL A C 1
ATOM 1137 O O . VAL A 1 137 ? -18.682 7.467 4.760 1.00 48.03 137 VAL A O 1
ATOM 1140 N N . GLY A 1 138 ? -16.780 7.544 3.589 1.00 51.66 138 GLY A N 1
ATOM 1141 C CA . GLY A 1 138 ? -16.159 8.555 4.424 1.00 51.66 138 GLY A CA 1
ATOM 1142 C C . GLY A 1 138 ? -14.685 8.759 4.135 1.00 51.66 138 GLY A C 1
ATOM 1143 O O . GLY A 1 138 ? -13.994 7.831 3.716 1.00 51.66 138 GLY A O 1
ATOM 1144 N N . VAL A 1 139 ? -14.193 9.970 4.394 1.00 48.94 139 VAL A N 1
ATOM 1145 C CA . VAL A 1 139 ? -12.766 10.271 4.309 1.00 48.94 139 VAL A CA 1
ATOM 1146 C C . VAL A 1 139 ? -12.277 10.916 5.591 1.00 48.94 139 VAL A C 1
ATOM 1148 O O . VAL A 1 139 ? -12.466 12.103 5.806 1.00 48.94 139 VAL A O 1
ATOM 1151 N N . GLY A 1 140 ? -11.521 10.146 6.360 1.00 55.94 140 GLY A N 1
ATOM 1152 C CA . GLY A 1 140 ? -10.469 10.666 7.205 1.00 55.94 140 GLY A CA 1
ATOM 1153 C C . GLY A 1 140 ? -10.740 10.598 8.692 1.00 55.94 140 GLY A C 1
ATOM 1154 O O . GLY A 1 140 ? -11.610 11.288 9.197 1.00 55.94 140 GLY A O 1
ATOM 1155 N N . TYR A 1 141 ? -9.894 9.838 9.378 1.00 54.56 141 TYR A N 1
ATOM 1156 C CA . TYR A 1 141 ? -9.731 9.873 10.820 1.00 54.56 141 TYR A CA 1
ATOM 1157 C C . TYR A 1 141 ? -8.347 10.432 11.151 1.00 54.56 141 TYR A C 1
ATOM 1159 O O . TYR A 1 141 ? -7.434 9.697 11.503 1.00 54.56 141 TYR A O 1
ATOM 1167 N N . ASP A 1 142 ? -8.141 11.737 10.954 1.00 52.09 142 ASP A N 1
ATOM 1168 C CA . ASP A 1 142 ? -7.005 12.435 11.579 1.00 52.09 142 ASP A CA 1
ATOM 1169 C C . ASP A 1 142 ? -7.495 13.017 12.900 1.00 52.09 142 ASP A C 1
ATOM 1171 O O . ASP A 1 142 ? -8.634 13.475 12.984 1.00 52.09 142 ASP A O 1
ATOM 1175 N N . LEU A 1 143 ? -6.675 12.959 13.946 1.00 58.81 143 LEU A N 1
ATOM 1176 C CA . LEU A 1 143 ? -7.067 13.395 15.290 1.00 58.81 143 LEU A CA 1
ATOM 1177 C C . LEU A 1 143 ? -8.335 12.693 15.828 1.00 58.81 143 LEU A C 1
ATOM 1179 O O . LEU A 1 143 ? -8.980 13.210 16.734 1.00 58.81 143 LEU A O 1
ATOM 1183 N N . GLY A 1 144 ? -8.673 11.495 15.343 1.00 56.34 144 GLY A N 1
ATOM 1184 C CA . GLY A 1 144 ? -9.807 10.710 15.837 1.00 56.34 144 GLY A CA 1
ATOM 1185 C C . GLY A 1 144 ? -11.156 11.279 15.424 1.00 56.34 144 GLY A C 1
ATOM 1186 O O . GLY A 1 144 ? -12.102 11.196 16.194 1.00 56.34 144 GLY A O 1
ATOM 1187 N N . GLU A 1 145 ? -11.250 11.902 14.256 1.00 58.88 145 GLU A N 1
ATOM 1188 C CA . GLU A 1 145 ? -12.485 12.528 13.786 1.00 58.88 145 GLU A CA 1
ATOM 1189 C C . GLU A 1 145 ? -13.150 11.682 12.705 1.00 58.88 145 GLU A C 1
ATOM 1191 O O . GLU A 1 145 ? -12.473 11.209 11.815 1.00 58.88 145 GLU A O 1
ATOM 1196 N N . ALA A 1 146 ? -14.459 11.464 12.768 1.00 55.06 146 ALA A N 1
ATOM 1197 C CA . ALA A 1 146 ? -15.193 10.730 11.744 1.00 55.06 146 ALA A CA 1
ATOM 1198 C C . ALA A 1 146 ? -15.745 11.685 10.681 1.00 55.06 146 ALA A C 1
ATOM 1200 O O . ALA A 1 146 ? -16.324 12.727 11.011 1.00 55.06 146 ALA A O 1
ATOM 1201 N N . ILE A 1 147 ? -15.615 11.307 9.410 1.00 51.25 147 ILE A N 1
ATOM 1202 C CA . ILE A 1 147 ? -16.187 12.025 8.266 1.00 51.25 147 ILE A CA 1
ATOM 1203 C C . ILE A 1 147 ? -16.865 10.982 7.386 1.00 51.25 147 ILE A C 1
ATOM 1205 O O . ILE A 1 147 ? -16.186 10.129 6.826 1.00 51.25 147 ILE A O 1
ATOM 1209 N N . GLN A 1 148 ? -18.193 11.037 7.281 1.00 48.09 148 GLN A N 1
ATOM 1210 C CA . GLN A 1 148 ? -19.003 10.095 6.505 1.00 48.09 148 GLN A CA 1
ATOM 1211 C C . GLN A 1 148 ? -19.427 10.719 5.160 1.00 48.09 148 GLN A C 1
ATOM 1213 O O . GLN A 1 148 ? -19.895 11.854 5.127 1.00 48.09 148 GLN A O 1
ATOM 1218 N N . THR A 1 149 ? -19.282 9.981 4.057 1.00 42.88 149 THR A N 1
ATOM 1219 C CA . THR A 1 149 ? -19.615 10.351 2.673 1.00 42.88 149 THR A CA 1
ATOM 1220 C C . THR A 1 149 ? -20.090 9.138 1.842 1.00 42.88 149 THR A C 1
ATOM 1222 O O . THR A 1 149 ? -19.294 8.535 1.149 1.00 42.88 149 THR A O 1
ATOM 1225 N N . SER A 1 150 ? -21.363 8.745 1.849 1.00 38.78 150 SER A N 1
ATOM 1226 C CA . SER A 1 150 ? -21.976 7.855 0.822 1.00 38.78 150 SER A CA 1
ATOM 1227 C C . SER A 1 150 ? -22.439 8.603 -0.450 1.00 38.78 150 SER A C 1
ATOM 1229 O O . SER A 1 150 ? -22.656 9.820 -0.404 1.00 38.78 150 SER A O 1
ATOM 1231 N N . LYS A 1 151 ? -22.673 7.867 -1.556 1.00 39.41 151 LYS A N 1
ATOM 1232 C CA . LYS A 1 151 ? -23.218 8.368 -2.843 1.00 39.41 151 LYS A CA 1
ATOM 1233 C C . LYS A 1 151 ? -24.623 9.000 -2.721 1.00 39.41 151 LYS A C 1
ATOM 1235 O O . LYS A 1 151 ? -24.882 9.974 -3.419 1.00 39.41 151 LYS A O 1
ATOM 1240 N N . ASP A 1 152 ? -25.465 8.559 -1.779 1.00 41.28 152 ASP A N 1
ATOM 1241 C CA . ASP A 1 152 ? -26.745 9.224 -1.444 1.00 41.28 152 ASP A CA 1
ATOM 1242 C C . ASP A 1 152 ? -26.562 10.429 -0.495 1.00 41.28 152 ASP A C 1
ATOM 1244 O O . ASP A 1 152 ? -27.399 11.329 -0.405 1.00 41.28 152 ASP A O 1
ATOM 1248 N N . THR A 1 153 ? -25.428 10.483 0.207 1.00 40.34 153 THR A N 1
ATOM 1249 C CA . THR A 1 153 ? -25.100 11.484 1.240 1.00 40.34 153 THR A CA 1
ATOM 1250 C C . THR A 1 153 ? -24.083 12.534 0.796 1.00 40.34 153 THR A C 1
ATOM 1252 O O . THR A 1 153 ? -23.537 13.234 1.643 1.00 40.34 153 THR A O 1
ATOM 1255 N N . GLN A 1 154 ? -23.941 12.803 -0.507 1.00 39.62 154 GLN A N 1
ATOM 1256 C CA . GLN A 1 154 ? -23.512 14.152 -0.924 1.00 39.62 154 GLN A CA 1
ATOM 1257 C C . GLN A 1 154 ? -24.402 15.247 -0.285 1.00 39.62 154 GLN A C 1
ATOM 1259 O O . GLN A 1 154 ? -23.990 16.395 -0.162 1.00 39.62 154 GLN A O 1
ATOM 1264 N N . LYS A 1 155 ? -25.609 14.875 0.179 1.00 34.94 155 LYS A N 1
ATOM 1265 C CA . LYS A 1 155 ? -26.551 15.719 0.925 1.00 34.94 155 LYS A CA 1
ATOM 1266 C C . LYS A 1 155 ? -26.362 15.753 2.449 1.00 34.94 155 LYS A C 1
ATOM 1268 O O . LYS A 1 155 ? -27.000 16.583 3.089 1.00 34.94 155 LYS A O 1
ATOM 1273 N N . ILE A 1 156 ? -25.533 14.893 3.048 1.00 37.34 156 ILE A N 1
ATOM 1274 C CA . ILE A 1 156 ? -25.306 14.886 4.503 1.00 37.34 156 ILE A CA 1
ATOM 1275 C C . ILE A 1 156 ? -23.806 14.805 4.761 1.00 37.34 156 ILE A C 1
ATOM 1277 O O . ILE A 1 156 ? -23.242 13.737 4.978 1.00 37.34 156 ILE A O 1
ATOM 1281 N N . ILE A 1 157 ? -23.166 15.971 4.765 1.00 41.12 157 ILE A N 1
ATOM 1282 C CA . ILE A 1 157 ? -21.854 16.125 5.382 1.00 41.12 157 ILE A CA 1
ATOM 1283 C C . ILE A 1 157 ? -22.083 16.006 6.888 1.00 41.12 157 ILE A C 1
ATOM 1285 O O . ILE A 1 157 ? -22.627 16.918 7.516 1.00 41.12 157 ILE A O 1
ATOM 1289 N N . ILE A 1 158 ? -21.683 14.884 7.486 1.00 44.03 158 ILE A N 1
ATOM 1290 C CA . ILE A 1 158 ? -21.519 14.854 8.938 1.00 44.03 158 ILE A CA 1
ATOM 1291 C C . ILE A 1 158 ? -20.302 15.727 9.231 1.00 44.03 158 ILE A C 1
ATOM 1293 O O . ILE A 1 158 ? -19.183 15.400 8.841 1.00 44.03 158 ILE A O 1
ATOM 1297 N N . GLY A 1 159 ? -20.535 16.883 9.859 1.00 47.50 159 GLY A N 1
ATOM 1298 C CA . GLY A 1 159 ? -19.450 17.743 10.320 1.00 47.50 159 GLY A CA 1
ATOM 1299 C C . GLY A 1 159 ? -18.488 16.962 11.216 1.00 47.50 159 GLY A C 1
ATOM 1300 O O . GLY A 1 159 ? -18.898 16.006 11.866 1.00 47.50 159 GLY A O 1
ATOM 1301 N N . LYS A 1 160 ? -17.221 17.379 11.249 1.00 55.06 160 LYS A N 1
ATOM 1302 C CA . LYS A 1 160 ? -16.147 16.825 12.088 1.00 55.06 160 LYS A CA 1
ATOM 1303 C C . LYS A 1 160 ? -16.666 16.412 13.479 1.00 55.06 160 LYS A C 1
ATOM 1305 O O . LYS A 1 160 ? -17.033 17.275 14.278 1.00 55.06 160 LYS A O 1
ATOM 1310 N N . ARG A 1 161 ? -16.698 15.108 13.774 1.00 60.09 161 ARG A N 1
ATOM 1311 C CA . ARG A 1 161 ? -17.082 14.567 15.092 1.00 60.09 161 ARG A CA 1
ATOM 1312 C C . ARG A 1 161 ? -15.944 13.752 15.669 1.00 60.09 161 ARG A C 1
ATOM 1314 O O . ARG A 1 161 ? -15.427 12.880 14.987 1.00 60.09 161 ARG A O 1
ATOM 1321 N N . LYS A 1 162 ? -15.570 14.028 16.916 1.00 71.00 162 LYS A N 1
ATOM 1322 C CA . LYS A 1 162 ? -14.539 13.264 17.625 1.00 71.00 162 LYS A CA 1
ATOM 1323 C C . LYS A 1 162 ? -15.081 11.885 17.995 1.00 71.00 162 LYS A C 1
ATOM 1325 O O . LYS A 1 162 ? -16.214 11.792 18.458 1.00 71.00 162 LYS A O 1
ATOM 1330 N N . ILE A 1 163 ? -14.263 10.856 17.815 1.00 76.12 163 ILE A N 1
ATOM 1331 C CA . ILE A 1 163 ? -14.504 9.521 18.346 1.00 76.12 163 ILE A CA 1
ATOM 1332 C C . ILE A 1 163 ? -14.229 9.559 19.844 1.00 76.12 163 ILE A C 1
ATOM 1334 O O . ILE A 1 163 ? -13.140 9.923 20.294 1.00 76.12 163 ILE A O 1
ATOM 1338 N N . GLU A 1 164 ? -15.218 9.151 20.617 1.00 81.69 164 GLU A N 1
ATOM 1339 C CA . GLU A 1 164 ? -15.127 9.065 22.066 1.00 81.69 164 GLU A CA 1
ATOM 1340 C C . GLU A 1 164 ? -14.488 7.739 22.509 1.00 81.69 164 GLU A C 1
ATOM 1342 O O . GLU A 1 164 ? -14.563 6.722 21.816 1.00 81.69 164 GLU A O 1
ATOM 1347 N N . ASN A 1 165 ? -13.880 7.743 23.700 1.00 86.50 165 ASN A N 1
ATOM 1348 C CA . ASN A 1 165 ? -13.279 6.570 24.358 1.00 86.50 165 ASN A CA 1
ATOM 1349 C C . ASN A 1 165 ? -12.059 5.947 23.649 1.00 86.50 165 ASN A C 1
ATOM 1351 O O . ASN A 1 165 ? -11.703 4.792 23.890 1.00 86.50 165 ASN A O 1
ATOM 1355 N N . LEU A 1 166 ? -11.360 6.720 22.816 1.00 85.00 166 LEU A N 1
ATOM 1356 C CA . LEU A 1 166 ? -10.012 6.365 22.374 1.00 85.00 166 LEU A CA 1
ATOM 1357 C C . LEU A 1 166 ? -9.026 6.412 23.552 1.00 85.00 166 LEU A C 1
ATOM 1359 O O . LEU A 1 166 ? -9.156 7.221 24.471 1.00 85.00 166 LEU A O 1
ATOM 1363 N N . HIS A 1 167 ? -8.001 5.562 23.509 1.00 85.31 167 HIS A N 1
ATOM 1364 C CA . HIS A 1 167 ? -6.935 5.603 24.515 1.00 85.31 167 HIS A CA 1
ATOM 1365 C C . HIS A 1 167 ? -6.014 6.802 24.244 1.00 85.31 167 HIS A C 1
ATOM 1367 O O . HIS A 1 167 ? -5.853 7.186 23.092 1.00 85.31 167 HIS A O 1
ATOM 1373 N N . HIS A 1 168 ? -5.370 7.375 25.268 1.00 77.62 168 HIS A N 1
ATOM 1374 C CA . HIS A 1 168 ? -4.349 8.438 25.140 1.00 77.62 168 HIS A CA 1
ATOM 1375 C C . HIS A 1 168 ? -4.639 9.474 24.035 1.00 77.62 168 HIS A C 1
ATOM 1377 O O . HIS A 1 168 ? -3.996 9.482 22.983 1.00 77.62 168 HIS A O 1
ATOM 1383 N N . THR A 1 169 ? -5.639 10.328 24.256 1.00 71.38 169 THR A N 1
ATOM 1384 C CA . THR A 1 169 ? -6.081 11.300 23.251 1.00 71.38 169 THR A CA 1
ATOM 1385 C C . THR A 1 169 ? -5.369 12.640 23.404 1.00 71.38 169 THR A C 1
ATOM 1387 O O . THR A 1 169 ? -5.617 13.370 24.364 1.00 71.38 169 THR A O 1
ATOM 1390 N N . ASN A 1 170 ? -4.553 13.006 22.416 1.00 71.50 170 ASN A N 1
ATOM 1391 C CA . ASN A 1 170 ? -4.065 14.368 22.220 1.00 71.50 170 ASN A CA 1
ATOM 1392 C C . ASN A 1 170 ? -4.551 14.900 20.864 1.00 71.50 170 ASN A C 1
ATOM 1394 O O . ASN A 1 170 ? -3.960 14.651 19.817 1.00 71.50 170 ASN A O 1
ATOM 1398 N N . TYR A 1 171 ? -5.647 15.655 20.901 1.00 63.94 171 TYR A N 1
ATOM 1399 C CA . TYR A 1 171 ? -6.288 16.226 19.713 1.00 63.94 171 TYR A CA 1
ATOM 1400 C C . TYR A 1 171 ? -5.553 17.434 19.120 1.00 63.94 171 TYR A C 1
ATOM 1402 O O . TYR A 1 171 ? -5.966 17.932 18.078 1.00 63.94 171 TYR A O 1
ATOM 1410 N N . ALA A 1 172 ? -4.500 17.932 19.771 1.00 63.47 172 ALA A N 1
ATOM 1411 C CA . ALA A 1 172 ? -3.643 18.962 19.191 1.00 63.47 172 ALA A CA 1
ATOM 1412 C C . ALA A 1 172 ? -2.556 18.347 18.296 1.00 63.47 172 ALA A C 1
ATOM 1414 O O . ALA A 1 172 ? -2.139 18.971 17.322 1.00 63.47 172 ALA A O 1
ATOM 1415 N N . THR A 1 173 ? -2.130 17.114 18.599 1.00 69.38 173 THR A N 1
ATOM 1416 C CA . THR A 1 173 ? -0.976 16.483 17.953 1.00 69.38 173 THR A CA 1
ATOM 1417 C C . THR A 1 173 ? -1.240 14.997 17.691 1.00 69.38 173 THR A C 1
ATOM 1419 O O . THR A 1 173 ? -0.962 14.151 18.541 1.00 69.38 173 THR A O 1
ATOM 1422 N N . ALA A 1 174 ? -1.731 14.667 16.487 1.00 64.25 174 ALA A N 1
ATOM 1423 C CA . ALA A 1 174 ? -2.051 13.289 16.084 1.00 64.25 174 ALA A CA 1
ATOM 1424 C C . ALA A 1 174 ? -0.871 12.333 16.294 1.00 64.25 174 ALA A C 1
ATOM 1426 O O . ALA A 1 174 ? -1.035 11.250 16.841 1.00 64.25 174 ALA A O 1
ATOM 1427 N N . SER A 1 175 ? 0.339 12.759 15.929 1.00 66.62 175 SER A N 1
ATOM 1428 C CA . SER A 1 175 ? 1.544 11.922 15.928 1.00 66.62 175 SER A CA 1
ATOM 1429 C C . SER A 1 175 ? 1.953 11.345 17.291 1.00 66.62 175 SER A C 1
ATOM 1431 O O . SER A 1 175 ? 2.804 10.458 17.327 1.00 66.62 175 SER A O 1
ATOM 1433 N N . ILE A 1 176 ? 1.357 11.825 18.387 1.00 71.12 176 ILE A N 1
ATOM 1434 C CA . ILE A 1 176 ? 1.567 11.348 19.761 1.00 71.12 176 ILE A CA 1
ATOM 1435 C C . ILE A 1 176 ? 0.253 10.927 20.440 1.00 71.12 176 ILE A C 1
ATOM 1437 O O . ILE A 1 176 ? 0.114 11.028 21.654 1.00 71.12 176 ILE A O 1
ATOM 1441 N N . SER A 1 177 ? -0.738 10.496 19.662 1.00 69.81 177 SER A N 1
ATOM 1442 C CA . SER A 1 177 ? -2.089 10.196 20.140 1.00 69.81 177 SER A CA 1
ATOM 1443 C C . SER A 1 177 ? -2.611 8.897 19.533 1.00 69.81 177 SER A C 1
ATOM 1445 O O . SER A 1 177 ? -2.376 8.622 18.356 1.00 69.81 177 SER A O 1
ATOM 1447 N N . SER A 1 178 ? -3.418 8.127 20.275 1.00 72.75 178 SER A N 1
ATOM 1448 C CA . SER A 1 178 ? -4.121 6.971 19.674 1.00 72.75 178 SER A CA 1
ATOM 1449 C C . SER A 1 178 ? -5.251 7.393 18.730 1.00 72.75 178 SER A C 1
ATOM 1451 O O . SER A 1 178 ? -5.873 6.550 18.091 1.00 72.75 178 SER A O 1
ATOM 14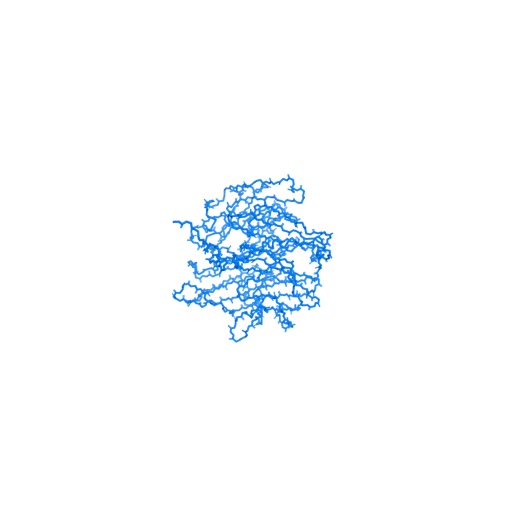53 N N . SER A 1 179 ? -5.491 8.701 18.615 1.00 72.12 179 SER A N 1
ATOM 1454 C CA . SER A 1 179 ? -6.361 9.303 17.611 1.00 72.12 179 SER A CA 1
ATOM 1455 C C . SER A 1 179 ? -5.719 9.401 16.217 1.00 72.12 179 SER A C 1
ATOM 1457 O O . SER A 1 179 ? -6.390 9.788 15.262 1.00 72.12 179 SER A O 1
ATOM 1459 N N . ASN A 1 180 ? -4.450 9.002 16.067 1.00 75.25 180 ASN A N 1
ATOM 1460 C CA . ASN A 1 180 ? -3.827 8.774 14.765 1.00 75.25 180 ASN A CA 1
ATOM 1461 C C . ASN A 1 180 ? -4.295 7.439 14.167 1.00 75.25 180 ASN A C 1
ATOM 1463 O O . ASN A 1 180 ? -3.643 6.404 14.324 1.00 75.25 180 ASN A O 1
ATOM 1467 N N . LEU A 1 181 ? -5.471 7.459 13.546 1.00 76.38 181 LEU A N 1
ATOM 1468 C CA . LEU A 1 181 ? -6.125 6.303 12.940 1.00 76.38 181 LEU A CA 1
ATOM 1469 C C . LEU A 1 181 ? -5.770 6.217 11.452 1.00 76.38 181 LEU A C 1
ATOM 1471 O O . LEU A 1 181 ? -5.656 7.231 10.769 1.00 76.38 181 LEU A O 1
ATOM 1475 N N . SER A 1 182 ? -5.557 5.005 10.940 1.00 72.12 182 SER A N 1
ATOM 1476 C CA . SER A 1 182 ? -4.944 4.839 9.608 1.00 72.12 182 SER A CA 1
ATOM 1477 C C . SER A 1 182 ? -5.289 3.547 8.874 1.00 72.12 182 SER A C 1
ATOM 1479 O O . SER A 1 182 ? -4.683 3.233 7.853 1.00 72.12 182 SER A O 1
ATOM 1481 N N . ALA A 1 183 ? -6.218 2.759 9.402 1.00 74.56 183 ALA A N 1
ATOM 1482 C CA . ALA A 1 183 ? -6.805 1.658 8.658 1.00 74.56 183 ALA A CA 1
ATOM 1483 C C . ALA A 1 183 ? -8.218 1.403 9.147 1.00 74.56 183 ALA A C 1
ATOM 1485 O O . ALA A 1 183 ? -8.539 1.685 10.306 1.00 74.56 183 ALA A O 1
ATOM 1486 N N . ILE A 1 184 ? -9.032 0.853 8.252 1.00 76.25 184 ILE A N 1
ATOM 1487 C CA . ILE A 1 184 ? -10.399 0.440 8.531 1.00 76.25 184 ILE A CA 1
ATOM 1488 C C . ILE A 1 184 ? -10.548 -1.010 8.110 1.00 76.25 184 ILE A C 1
ATOM 1490 O O . ILE A 1 184 ? -10.107 -1.418 7.033 1.00 76.25 184 ILE A O 1
ATOM 1494 N N . LEU A 1 185 ? -11.164 -1.768 8.999 1.00 78.56 185 LEU A N 1
ATOM 1495 C CA . LEU A 1 185 ? -11.538 -3.153 8.806 1.00 78.56 185 LEU A CA 1
ATOM 1496 C C . LEU A 1 185 ? -13.038 -3.254 9.045 1.00 78.56 185 LEU A C 1
ATOM 1498 O O . LEU A 1 185 ? -13.577 -2.550 9.902 1.00 78.56 185 LEU A O 1
ATOM 1502 N N . HIS A 1 186 ? -13.718 -4.126 8.318 1.00 76.75 186 HIS A N 1
ATOM 1503 C CA . HIS A 1 186 ? -15.100 -4.441 8.643 1.00 76.75 186 HIS A CA 1
ATOM 1504 C C . HIS A 1 186 ? -15.373 -5.934 8.523 1.00 76.75 186 HIS A C 1
ATOM 1506 O O . HIS A 1 186 ? -14.860 -6.613 7.635 1.00 76.75 186 HIS A O 1
ATOM 1512 N N . ASP A 1 187 ? -16.196 -6.425 9.440 1.00 77.62 187 ASP A N 1
ATOM 1513 C CA . ASP A 1 187 ? -16.952 -7.652 9.233 1.00 77.62 187 ASP A CA 1
ATOM 1514 C C . ASP A 1 187 ? -18.385 -7.250 8.831 1.00 77.62 187 ASP A C 1
ATOM 1516 O O . ASP A 1 187 ? -18.725 -6.065 8.800 1.00 77.62 187 ASP A O 1
ATOM 1520 N N . ASN A 1 188 ? -19.245 -8.200 8.470 1.00 70.31 188 ASN A N 1
ATOM 1521 C CA . ASN A 1 188 ? -20.599 -7.896 7.984 1.00 70.31 188 ASN A CA 1
ATOM 1522 C C . ASN A 1 188 ? -21.470 -7.060 8.953 1.00 70.31 188 ASN A C 1
ATOM 1524 O O . ASN A 1 188 ? -22.518 -6.565 8.537 1.00 70.31 188 ASN A O 1
ATOM 1528 N N . GLN A 1 189 ? -21.079 -6.918 10.224 1.00 74.81 189 GLN A N 1
ATOM 1529 C CA . GLN A 1 189 ? -21.853 -6.266 11.285 1.00 74.81 189 GLN A CA 1
ATOM 1530 C C . GLN A 1 189 ? -21.076 -5.179 12.046 1.00 74.81 189 GLN A C 1
ATOM 1532 O O . GLN A 1 189 ? -21.696 -4.332 12.684 1.00 74.81 189 GLN A O 1
ATOM 1537 N N . ASN A 1 190 ? -19.746 -5.181 11.989 1.00 80.75 190 ASN A N 1
ATOM 1538 C CA . ASN A 1 190 ? -18.883 -4.357 12.825 1.00 80.75 190 ASN A CA 1
ATOM 1539 C C . ASN A 1 190 ? -17.863 -3.582 11.993 1.00 80.75 190 ASN A C 1
ATOM 1541 O O . ASN A 1 190 ? -17.303 -4.087 11.021 1.00 80.75 190 ASN A O 1
ATOM 1545 N N . ILE A 1 191 ? -17.569 -2.362 12.442 1.00 79.75 191 ILE A N 1
ATOM 1546 C CA . ILE A 1 191 ? -16.539 -1.497 11.868 1.00 79.75 191 ILE A CA 1
ATOM 1547 C C . ILE A 1 191 ? -15.417 -1.353 12.885 1.00 79.75 191 ILE A C 1
ATOM 1549 O O . ILE A 1 191 ? -15.662 -1.090 14.065 1.00 79.75 191 ILE A O 1
ATOM 1553 N N . PHE A 1 192 ? -14.185 -1.490 12.414 1.00 84.31 192 PHE A N 1
ATOM 1554 C CA . PHE A 1 192 ? -12.991 -1.336 13.220 1.00 84.31 192 PHE A CA 1
ATOM 1555 C C . PHE A 1 192 ? -12.065 -0.290 12.613 1.00 84.31 192 PHE A C 1
ATOM 1557 O O . PHE A 1 192 ? -11.904 -0.218 11.396 1.00 84.31 192 PHE A O 1
ATOM 1564 N N . VAL A 1 193 ? -11.414 0.486 13.474 1.00 83.00 193 VAL A N 1
ATOM 1565 C CA . VAL A 1 193 ? -10.331 1.406 13.105 1.00 83.00 193 VAL A CA 1
ATOM 1566 C C . VAL A 1 193 ? -9.038 0.984 13.790 1.00 83.00 193 VAL A C 1
ATOM 1568 O O . VAL A 1 193 ? -9.053 0.533 14.935 1.00 83.00 193 VAL A O 1
ATOM 1571 N N . VAL A 1 194 ? -7.909 1.141 13.102 1.00 84.56 194 VAL A N 1
ATOM 1572 C CA . VAL A 1 194 ? -6.583 0.800 13.639 1.00 84.56 194 VAL A CA 1
ATOM 1573 C C . VAL A 1 194 ? -5.753 2.064 13.826 1.00 84.56 194 VAL A C 1
ATOM 1575 O O . VAL A 1 194 ? -5.606 2.866 12.897 1.00 84.56 194 VAL A O 1
ATOM 1578 N N . SER A 1 195 ? -5.212 2.252 15.032 1.00 85.81 195 SER A N 1
ATOM 1579 C CA . SER A 1 195 ? -4.324 3.369 15.352 1.00 85.81 195 SER A CA 1
ATOM 1580 C C . SER A 1 195 ? -2.861 3.044 15.061 1.00 85.81 195 SER A C 1
ATOM 1582 O O . SER A 1 195 ? -2.407 1.917 15.250 1.00 85.81 195 SER A O 1
ATOM 1584 N N . GLN A 1 196 ? -2.101 4.052 14.628 1.00 81.88 196 GLN A N 1
ATOM 1585 C CA . GLN A 1 196 ? -0.661 3.928 14.383 1.00 81.88 196 GLN A CA 1
ATOM 1586 C C . GLN A 1 196 ? 0.146 3.866 15.684 1.00 81.88 196 GLN A C 1
ATOM 1588 O O . GLN A 1 196 ? 1.272 3.383 15.685 1.00 81.88 196 GLN A O 1
ATOM 1593 N N . GLY A 1 197 ? -0.406 4.341 16.803 1.00 80.00 197 GLY A N 1
ATOM 1594 C CA . GLY A 1 197 ? 0.384 4.648 17.995 1.00 80.00 197 GLY A CA 1
ATOM 1595 C C . GLY A 1 197 ? 1.252 5.894 17.779 1.00 80.00 197 GLY A C 1
ATOM 1596 O O . GLY A 1 197 ? 0.933 6.744 16.946 1.00 80.00 197 GLY A O 1
ATOM 1597 N N . SER A 1 198 ? 2.349 6.009 18.528 1.00 76.31 198 SER A N 1
ATOM 1598 C CA . SER A 1 198 ? 3.281 7.136 18.416 1.00 76.31 198 SER A CA 1
ATOM 1599 C C . SER A 1 198 ? 4.673 6.687 17.992 1.00 76.31 198 SER A C 1
ATOM 1601 O O . SER A 1 198 ? 5.198 5.668 18.440 1.00 76.31 198 SER A O 1
ATOM 1603 N N . TRP A 1 199 ? 5.308 7.489 17.137 1.00 71.00 199 TRP A N 1
ATOM 1604 C CA . TRP A 1 199 ? 6.715 7.302 16.778 1.00 71.00 199 TRP A CA 1
ATOM 1605 C C . TRP A 1 199 ? 7.687 7.945 17.778 1.00 71.00 199 TRP A C 1
ATOM 1607 O O . TRP A 1 199 ? 8.866 7.606 17.747 1.00 71.00 199 TRP A O 1
ATOM 1617 N N . ASN A 1 200 ? 7.193 8.827 18.657 1.00 71.62 200 ASN A N 1
ATOM 1618 C CA . ASN A 1 200 ? 7.987 9.602 19.622 1.00 71.62 200 ASN A CA 1
ATOM 1619 C C . ASN A 1 200 ? 7.683 9.295 21.090 1.00 71.62 200 ASN A C 1
ATOM 1621 O O . ASN A 1 200 ? 8.477 9.634 21.961 1.00 71.62 200 ASN A O 1
ATOM 1625 N N . ASP A 1 201 ? 6.534 8.690 21.374 1.00 74.44 201 ASP A N 1
ATOM 1626 C CA . ASP A 1 201 ? 6.068 8.416 22.728 1.00 74.44 201 ASP A CA 1
ATOM 1627 C C . ASP A 1 201 ? 5.821 6.918 22.881 1.00 74.44 201 ASP A C 1
ATOM 1629 O O . ASP A 1 201 ? 4.899 6.342 22.306 1.00 74.44 201 ASP A O 1
ATOM 1633 N N . ASN A 1 202 ? 6.667 6.269 23.673 1.00 71.56 202 ASN A N 1
ATOM 1634 C CA . ASN A 1 202 ? 6.608 4.829 23.867 1.00 71.56 202 ASN A CA 1
ATOM 1635 C C . ASN A 1 202 ? 5.408 4.378 24.714 1.00 71.56 202 ASN A C 1
ATOM 1637 O O . ASN A 1 202 ? 5.145 3.172 24.760 1.00 71.56 202 ASN A O 1
ATOM 1641 N N . THR A 1 203 ? 4.692 5.295 25.363 1.00 75.88 203 THR A N 1
ATOM 1642 C CA . THR A 1 203 ? 3.492 4.998 26.150 1.00 75.88 203 THR A CA 1
ATOM 1643 C C . THR A 1 203 ? 2.257 4.861 25.262 1.00 75.88 203 THR A C 1
ATOM 1645 O O . THR A 1 203 ? 1.365 4.068 25.564 1.00 75.88 203 THR A O 1
ATOM 1648 N N . VAL A 1 204 ? 2.246 5.530 24.106 1.00 80.38 204 VAL A N 1
ATOM 1649 C CA . VAL A 1 204 ? 1.128 5.521 23.158 1.00 80.38 204 VAL A CA 1
ATOM 1650 C C . VAL A 1 204 ? 1.257 4.327 22.217 1.00 80.38 204 VAL A C 1
ATOM 1652 O O . VAL A 1 204 ? 2.007 4.336 21.240 1.00 80.38 204 VAL A O 1
ATOM 1655 N N . LYS A 1 205 ? 0.527 3.259 22.543 1.00 85.38 205 LYS A N 1
ATOM 1656 C CA . LYS A 1 205 ? 0.526 2.001 21.788 1.00 85.38 205 LYS A CA 1
ATOM 1657 C C . LYS A 1 205 ? -0.531 2.002 20.678 1.00 85.38 205 LYS A C 1
ATOM 1659 O O . LYS A 1 205 ? -1.554 2.663 20.829 1.00 85.38 205 LYS A O 1
ATOM 1664 N N . PRO A 1 206 ? -0.318 1.238 19.596 1.00 88.81 206 PRO A N 1
ATOM 1665 C CA . PRO A 1 206 ? -1.335 1.007 18.584 1.00 88.81 206 PRO A CA 1
ATOM 1666 C C . PRO A 1 206 ? -2.404 0.021 19.075 1.00 88.81 206 PRO A C 1
ATOM 1668 O O . PRO A 1 206 ? -2.113 -0.961 19.772 1.00 88.81 206 PRO A O 1
ATOM 1671 N N . TYR A 1 207 ? -3.645 0.293 18.683 1.00 91.00 207 TYR A N 1
ATOM 1672 C CA . TYR A 1 207 ? -4.848 -0.448 19.050 1.00 91.00 207 TYR A CA 1
ATOM 1673 C C . TYR A 1 207 ? -5.735 -0.679 17.829 1.00 91.00 207 TYR A C 1
ATOM 1675 O O . TYR A 1 207 ? -5.751 0.112 16.888 1.00 91.00 207 TYR A O 1
ATOM 1683 N N . ILE A 1 208 ? -6.522 -1.744 17.904 1.00 91.81 208 ILE A N 1
ATOM 1684 C CA . ILE A 1 208 ? -7.687 -2.000 17.066 1.00 91.81 208 ILE A CA 1
ATOM 1685 C C . ILE A 1 208 ? -8.904 -1.591 17.894 1.00 91.81 208 ILE A C 1
ATOM 1687 O O . ILE A 1 208 ? -9.076 -2.092 19.005 1.00 91.81 208 ILE A O 1
ATOM 1691 N N . TYR A 1 209 ? -9.733 -0.690 17.383 1.00 89.44 209 TYR A N 1
ATOM 1692 C CA . TYR A 1 209 ? -10.947 -0.219 18.044 1.00 89.44 209 TYR A CA 1
ATOM 1693 C C . TYR A 1 209 ? -12.171 -0.687 17.273 1.00 89.44 209 TYR A C 1
ATOM 1695 O O . TYR A 1 209 ? -12.298 -0.351 16.101 1.00 89.44 209 TYR A O 1
ATOM 1703 N N . GLN A 1 210 ? -13.084 -1.406 17.924 1.00 89.81 210 GLN A N 1
ATOM 1704 C CA . GLN A 1 210 ? -14.427 -1.636 17.393 1.00 89.81 210 GLN A CA 1
ATOM 1705 C C . GLN A 1 210 ? -15.264 -0.389 17.659 1.00 89.81 210 GLN A C 1
ATOM 1707 O O . GLN A 1 210 ? -15.370 0.048 18.808 1.00 89.81 210 GLN A O 1
ATOM 1712 N N . LEU A 1 211 ? -15.869 0.168 16.618 1.00 83.31 211 LEU A N 1
ATOM 1713 C CA . LEU A 1 211 ? -16.758 1.314 16.737 1.00 83.31 211 LEU A CA 1
ATOM 1714 C C . LEU A 1 211 ? -18.210 0.876 16.939 1.00 83.31 211 LEU A C 1
ATOM 1716 O O . LEU A 1 211 ? -18.603 -0.252 16.630 1.00 83.31 211 LEU A O 1
ATOM 1720 N N . ASP A 1 212 ? -19.017 1.783 17.476 1.00 78.38 212 ASP A N 1
ATOM 1721 C CA . ASP A 1 212 ? -20.462 1.643 17.475 1.00 78.38 212 ASP A CA 1
ATOM 1722 C C . ASP A 1 212 ? -21.068 1.838 16.079 1.00 78.38 212 ASP A C 1
ATOM 1724 O O . ASP A 1 212 ? -20.403 2.243 15.128 1.00 78.38 212 ASP A O 1
ATOM 1728 N N . ASP A 1 213 ? -22.362 1.556 15.953 1.00 74.12 213 ASP A N 1
ATOM 1729 C CA . ASP A 1 213 ? -23.069 1.565 14.667 1.00 74.12 213 ASP A CA 1
ATOM 1730 C C . ASP A 1 213 ? -23.109 2.974 14.049 1.00 74.12 213 ASP A C 1
ATOM 1732 O O . ASP A 1 213 ? -23.302 3.138 12.846 1.00 74.12 213 ASP A O 1
ATOM 1736 N N . LYS A 1 214 ? -22.919 4.008 14.881 1.00 71.00 214 LYS A N 1
ATOM 1737 C CA . LYS A 1 214 ? -22.828 5.411 14.464 1.00 71.00 214 LYS A CA 1
ATOM 1738 C C . LYS A 1 214 ? -21.396 5.852 14.154 1.00 71.00 214 LYS A C 1
ATOM 1740 O O . LYS A 1 214 ? -21.220 6.973 13.685 1.00 71.00 214 LYS A O 1
ATOM 1745 N N . MET A 1 215 ? -20.397 5.001 14.392 1.00 73.75 215 MET A N 1
ATOM 1746 C CA . MET A 1 215 ? -18.968 5.289 14.236 1.00 73.75 215 MET A CA 1
ATOM 1747 C C . MET A 1 215 ? -18.473 6.478 15.079 1.00 73.75 215 MET A C 1
ATOM 1749 O O . MET A 1 215 ? -17.547 7.185 14.680 1.00 73.75 215 MET A O 1
ATOM 1753 N N . LEU A 1 216 ? -19.101 6.724 16.232 1.00 75.25 216 LEU A N 1
ATOM 1754 C CA . LEU A 1 216 ? -18.805 7.853 17.122 1.00 75.25 216 LEU A CA 1
ATOM 1755 C C . LEU A 1 216 ? -18.120 7.432 18.417 1.00 75.25 216 LEU A C 1
ATOM 1757 O O . LEU A 1 216 ? -17.450 8.252 19.040 1.00 75.25 216 LEU A O 1
ATOM 1761 N N . THR A 1 217 ? -18.265 6.179 18.833 1.00 81.06 217 THR A N 1
ATOM 1762 C CA . THR A 1 217 ? -17.750 5.733 20.128 1.00 81.06 217 THR A CA 1
ATOM 1763 C C . THR A 1 217 ? -17.063 4.386 19.989 1.00 81.06 217 THR A C 1
ATOM 1765 O O . THR A 1 217 ? -17.541 3.495 19.289 1.00 81.06 217 THR A O 1
ATOM 1768 N N . VAL A 1 218 ? -15.940 4.220 20.685 1.00 87.94 218 VAL A N 1
ATOM 1769 C CA . VAL A 1 218 ? -15.283 2.917 20.823 1.00 87.94 218 VAL A CA 1
ATOM 1770 C C . VAL A 1 218 ? -16.119 2.014 21.736 1.00 87.94 218 VAL A C 1
ATOM 1772 O O . VAL A 1 218 ? -16.328 2.341 22.905 1.00 87.94 218 VAL A O 1
ATOM 1775 N N . LYS A 1 219 ? -16.572 0.868 21.208 1.00 91.31 219 LYS A N 1
ATOM 1776 C CA . LYS A 1 219 ? -17.235 -0.210 21.966 1.00 91.31 219 LYS A CA 1
ATOM 1777 C C . LYS A 1 219 ? -16.217 -1.094 22.684 1.00 91.31 219 LYS A C 1
ATOM 1779 O O . LYS A 1 219 ? -16.368 -1.368 23.867 1.00 91.31 219 LYS A O 1
ATOM 1784 N N . ASN A 1 220 ? -15.188 -1.529 21.960 1.00 93.69 220 ASN A N 1
ATOM 1785 C CA . ASN A 1 220 ? -14.148 -2.436 22.443 1.00 93.69 220 ASN A CA 1
ATOM 1786 C C . ASN A 1 220 ? -12.792 -2.063 21.837 1.00 93.69 220 ASN A C 1
ATOM 1788 O O . ASN A 1 220 ? -12.724 -1.418 20.787 1.00 93.69 220 ASN A O 1
ATOM 1792 N N . SER A 1 221 ? -11.704 -2.493 22.477 1.00 94.06 221 SER A N 1
ATOM 1793 C CA . SER A 1 221 ? -10.350 -2.202 22.008 1.00 94.06 221 SER A CA 1
ATOM 1794 C C . SER A 1 221 ? -9.364 -3.324 22.305 1.00 94.06 221 SER A C 1
ATOM 1796 O O . SER A 1 221 ? -9.354 -3.853 23.416 1.00 94.06 221 SER A O 1
ATOM 1798 N N . TRP A 1 222 ? -8.461 -3.596 21.365 1.00 94.50 222 TRP A N 1
ATOM 1799 C CA . TRP A 1 222 ? -7.398 -4.591 21.507 1.00 94.50 222 TRP A CA 1
ATOM 1800 C C . TRP A 1 222 ? -6.052 -3.977 21.164 1.00 94.50 222 TRP A C 1
ATOM 1802 O O . TRP A 1 222 ? -5.887 -3.343 20.125 1.00 94.50 222 TRP A O 1
ATOM 1812 N N . ARG A 1 223 ? -5.072 -4.162 22.045 1.00 92.31 223 ARG A N 1
ATOM 1813 C CA . ARG A 1 223 ? -3.707 -3.685 21.825 1.00 92.31 223 ARG A CA 1
ATOM 1814 C C . ARG A 1 223 ? -2.983 -4.601 20.840 1.00 92.31 223 ARG A C 1
ATOM 1816 O O . ARG A 1 223 ? -3.027 -5.816 21.007 1.00 92.31 223 ARG A O 1
ATOM 1823 N N . ILE A 1 224 ? -2.223 -4.031 19.902 1.00 90.50 224 ILE A N 1
ATOM 1824 C CA . ILE A 1 224 ? -1.301 -4.820 19.071 1.00 90.50 224 ILE A CA 1
ATOM 1825 C C . ILE A 1 224 ? -0.036 -5.123 19.902 1.00 90.50 224 ILE A C 1
ATOM 1827 O O . ILE A 1 224 ? 0.690 -4.195 20.289 1.00 90.50 224 ILE A O 1
ATOM 1831 N N . PRO A 1 225 ? 0.245 -6.395 20.241 1.00 86.06 225 PRO A N 1
ATOM 1832 C CA . PRO A 1 225 ? 1.364 -6.745 21.109 1.00 86.06 225 PRO A CA 1
ATOM 1833 C C . PRO A 1 225 ? 2.703 -6.466 20.418 1.00 86.06 225 PRO A C 1
ATOM 1835 O O . PRO A 1 225 ? 2.840 -6.631 19.212 1.00 86.06 225 PRO A O 1
ATOM 1838 N N . ASN A 1 226 ? 3.717 -6.047 21.184 1.00 83.88 226 ASN A N 1
ATOM 1839 C CA . ASN A 1 226 ? 5.081 -5.788 20.683 1.00 83.88 226 ASN A CA 1
ATOM 1840 C C . ASN A 1 226 ? 5.168 -4.821 19.481 1.00 83.88 226 ASN A C 1
ATOM 1842 O O . ASN A 1 226 ? 6.147 -4.812 18.729 1.00 83.88 226 ASN A O 1
ATOM 1846 N N . CYS A 1 227 ? 4.161 -3.963 19.342 1.00 84.44 227 CYS A N 1
ATOM 1847 C CA . CYS A 1 227 ? 4.097 -2.892 18.368 1.00 84.44 227 CYS A CA 1
ATOM 1848 C C . CYS A 1 227 ? 4.142 -1.545 19.103 1.00 84.44 227 CYS A C 1
ATOM 1850 O O . CYS A 1 227 ? 3.363 -1.301 20.025 1.00 84.44 227 CYS A O 1
ATOM 1852 N N . PHE A 1 228 ? 5.100 -0.690 18.749 1.00 78.62 228 PHE A N 1
ATOM 1853 C CA . PHE A 1 228 ? 5.202 0.688 19.239 1.00 78.62 228 PHE A CA 1
ATOM 1854 C C . PHE A 1 228 ? 4.601 1.662 18.230 1.00 78.62 228 PHE A C 1
ATOM 1856 O O . PHE A 1 228 ? 3.888 2.574 18.627 1.00 78.62 228 PHE A O 1
ATOM 1863 N N . ASN A 1 229 ? 4.855 1.431 16.939 1.00 78.75 229 ASN A N 1
ATOM 1864 C CA . ASN A 1 229 ? 4.303 2.234 15.857 1.00 78.75 229 ASN A CA 1
ATOM 1865 C C . ASN A 1 229 ? 3.893 1.347 14.673 1.00 78.75 229 ASN A C 1
ATOM 1867 O O . ASN A 1 229 ? 4.757 0.742 14.039 1.00 78.75 229 ASN A O 1
ATOM 1871 N N . ALA A 1 230 ? 2.601 1.304 14.379 1.00 80.50 230 ALA A N 1
ATOM 1872 C CA . ALA A 1 230 ? 1.985 0.640 13.241 1.00 80.50 230 ALA A CA 1
ATOM 1873 C C . ALA A 1 230 ? 1.880 1.617 12.050 1.00 80.50 230 ALA A C 1
ATOM 1875 O O . ALA A 1 230 ? 0.814 2.130 11.728 1.00 80.50 230 ALA A O 1
ATOM 1876 N N . ALA A 1 231 ? 3.015 1.944 11.429 1.00 69.06 231 ALA A N 1
ATOM 1877 C CA . ALA A 1 231 ? 3.082 3.069 10.490 1.00 69.06 231 ALA A CA 1
ATOM 1878 C C . ALA A 1 231 ? 2.554 2.762 9.081 1.00 69.06 231 ALA A C 1
ATOM 1880 O O . ALA A 1 231 ? 2.290 3.684 8.311 1.00 69.06 231 ALA A O 1
ATOM 1881 N N . ARG A 1 232 ? 2.456 1.479 8.709 1.00 72.94 232 ARG A N 1
ATOM 1882 C CA . ARG A 1 232 ? 1.954 1.058 7.395 1.00 72.94 232 ARG A CA 1
ATOM 1883 C C . ARG A 1 232 ? 0.944 -0.065 7.547 1.00 72.94 232 ARG A C 1
ATOM 1885 O O . ARG A 1 232 ? 1.194 -1.053 8.239 1.00 72.94 232 ARG A O 1
ATOM 1892 N N . HIS A 1 233 ? -0.161 0.107 6.838 1.00 76.19 233 HIS A N 1
ATOM 1893 C CA . HIS A 1 233 ? -1.331 -0.749 6.847 1.00 76.19 233 HIS A CA 1
ATOM 1894 C C . HIS A 1 233 ? -1.699 -1.095 5.413 1.00 76.19 233 HIS A C 1
ATOM 1896 O O . HIS A 1 233 ? -1.728 -0.211 4.558 1.00 76.19 233 HIS A O 1
ATOM 1902 N N . VAL A 1 234 ? -1.955 -2.372 5.143 1.00 77.06 234 VAL A N 1
ATOM 1903 C CA . VAL A 1 234 ? -2.430 -2.831 3.835 1.00 77.06 234 VAL A CA 1
ATOM 1904 C C . VAL A 1 234 ? -3.561 -3.827 4.046 1.00 77.06 234 VAL A C 1
ATOM 1906 O O . VAL A 1 234 ? -3.343 -4.875 4.652 1.00 77.06 234 VAL A O 1
ATOM 1909 N N . ASN A 1 235 ? -4.763 -3.513 3.558 1.00 74.00 235 ASN A N 1
ATOM 1910 C CA . ASN A 1 235 ? -5.879 -4.459 3.568 1.00 74.00 235 ASN A CA 1
ATOM 1911 C C . ASN A 1 235 ? -5.576 -5.592 2.580 1.00 74.00 235 ASN A C 1
ATOM 1913 O O . ASN A 1 235 ? -5.308 -5.352 1.399 1.00 74.00 235 ASN A O 1
ATOM 1917 N N . VAL A 1 236 ? -5.620 -6.833 3.051 1.00 76.06 236 VAL A N 1
ATOM 1918 C CA . VAL A 1 236 ? -5.215 -8.025 2.290 1.00 76.06 236 VAL A CA 1
ATOM 1919 C C . VAL A 1 236 ? -6.367 -8.999 2.197 1.00 76.06 236 VAL A C 1
ATOM 1921 O O . VAL A 1 236 ? -7.186 -9.017 3.099 1.00 76.06 236 VAL A O 1
ATOM 1924 N N . ILE A 1 237 ? -6.384 -9.854 1.169 1.00 76.00 237 ILE A N 1
ATOM 1925 C CA . ILE A 1 237 ? -7.407 -10.893 0.947 1.00 76.00 237 ILE A CA 1
ATOM 1926 C C . ILE A 1 237 ? -8.816 -10.295 0.737 1.00 76.00 237 ILE A C 1
ATOM 1928 O O . ILE A 1 237 ? -9.324 -10.311 -0.382 1.00 76.00 237 ILE A O 1
ATOM 1932 N N . ASP A 1 238 ? -9.396 -9.699 1.774 1.00 76.50 238 ASP A N 1
ATOM 1933 C CA . ASP A 1 238 ? -10.701 -9.050 1.847 1.00 76.50 238 ASP A CA 1
ATOM 1934 C C . ASP A 1 238 ? -10.618 -7.777 2.733 1.00 76.50 238 ASP A C 1
ATOM 1936 O O . ASP A 1 238 ? -9.536 -7.265 3.027 1.00 76.50 238 ASP A O 1
ATOM 1940 N N . SER A 1 239 ? -11.753 -7.192 3.110 1.00 76.31 239 SER A N 1
ATOM 1941 C CA . SER A 1 239 ? -11.807 -5.996 3.963 1.00 76.31 239 SER A CA 1
ATOM 1942 C C . SER A 1 239 ? -11.806 -6.286 5.470 1.00 76.31 239 SER A C 1
ATOM 1944 O O . SER A 1 239 ? -11.817 -5.357 6.279 1.00 76.31 239 SER A O 1
ATOM 1946 N N . SER A 1 240 ? -11.767 -7.562 5.846 1.00 83.12 240 SER A N 1
ATOM 1947 C CA . SER A 1 240 ? -11.712 -8.060 7.221 1.00 83.12 240 SER A CA 1
ATOM 1948 C C . SER A 1 240 ? -10.286 -8.415 7.662 1.00 83.12 240 SER A C 1
ATOM 1950 O O . SER A 1 240 ? -10.060 -8.728 8.831 1.00 83.12 240 SER A O 1
ATOM 1952 N N . LYS A 1 241 ? -9.307 -8.359 6.749 1.00 88.62 241 LYS A N 1
ATOM 1953 C CA . LYS A 1 241 ? -7.904 -8.680 7.033 1.00 88.62 241 LYS A CA 1
ATOM 1954 C C . LYS A 1 241 ? -6.968 -7.526 6.707 1.00 88.62 241 LYS A C 1
ATOM 1956 O O . LYS A 1 241 ? -7.067 -6.871 5.669 1.00 88.62 241 LYS A O 1
ATOM 1961 N N . LEU A 1 242 ? -6.010 -7.299 7.599 1.00 88.50 242 LEU A N 1
ATOM 1962 C CA . LEU A 1 242 ? -5.048 -6.208 7.508 1.00 88.50 242 LEU A CA 1
ATOM 1963 C C . LEU A 1 242 ? -3.649 -6.693 7.850 1.00 88.50 242 LEU A C 1
ATOM 1965 O O . LEU A 1 242 ? -3.428 -7.268 8.911 1.00 88.50 242 LEU A O 1
ATOM 1969 N N . VAL A 1 243 ? -2.680 -6.387 6.992 1.00 90.00 243 VAL A N 1
ATOM 1970 C CA . VAL A 1 243 ? -1.268 -6.507 7.349 1.00 90.00 243 VAL A CA 1
ATOM 1971 C C . VAL A 1 243 ? -0.780 -5.193 7.938 1.00 90.00 243 VAL A C 1
ATOM 1973 O O . VAL A 1 243 ? -0.963 -4.122 7.354 1.00 90.00 243 VAL A O 1
ATOM 1976 N N . VAL A 1 244 ? -0.123 -5.296 9.089 1.00 88.81 244 VAL A N 1
ATOM 1977 C CA . VAL A 1 244 ? 0.435 -4.176 9.841 1.00 88.81 244 VAL A CA 1
ATOM 1978 C C . VAL A 1 244 ? 1.942 -4.315 9.941 1.00 88.81 244 VAL A C 1
ATOM 1980 O O . VAL A 1 244 ? 2.447 -5.310 10.464 1.00 88.81 244 VAL A O 1
ATOM 1983 N N . LEU A 1 245 ? 2.661 -3.284 9.501 1.00 87.38 245 LEU A N 1
ATOM 1984 C CA . LEU A 1 245 ? 4.093 -3.168 9.734 1.00 87.38 245 LEU A CA 1
ATOM 1985 C C . LEU A 1 245 ? 4.365 -2.355 11.001 1.00 87.38 245 LEU A C 1
ATOM 1987 O O . LEU A 1 245 ? 4.140 -1.143 11.051 1.00 87.38 245 LEU A O 1
ATOM 1991 N N . CYS A 1 246 ? 4.912 -3.030 12.004 1.00 85.94 246 CYS A N 1
ATOM 1992 C CA . CYS A 1 246 ? 5.228 -2.467 13.302 1.00 85.94 246 CYS A CA 1
ATOM 1993 C C . CYS A 1 246 ? 6.711 -2.128 13.433 1.00 85.94 246 CYS A C 1
ATOM 1995 O O . CYS A 1 246 ? 7.589 -2.951 13.181 1.00 85.94 246 CYS A O 1
ATOM 1997 N N . ASN A 1 247 ? 6.970 -0.932 13.955 1.00 78.31 247 ASN A N 1
ATOM 1998 C CA . ASN A 1 247 ? 8.283 -0.392 14.292 1.00 78.31 247 ASN A CA 1
ATOM 1999 C C . ASN A 1 247 ? 9.220 -0.152 13.094 1.00 78.31 247 ASN A C 1
ATOM 2001 O O . ASN A 1 247 ? 10.371 -0.575 13.163 1.00 78.31 247 ASN A O 1
ATOM 2005 N N . PRO A 1 248 ? 8.819 0.547 12.015 1.00 67.06 248 PRO A N 1
ATOM 2006 C CA . PRO A 1 248 ? 9.700 0.692 10.853 1.00 67.06 248 PRO A CA 1
ATOM 2007 C C . PRO A 1 248 ? 10.762 1.806 10.953 1.00 67.06 248 PRO A C 1
ATOM 2009 O O . PRO A 1 248 ? 11.651 1.846 10.112 1.00 67.06 248 PRO A O 1
ATOM 2012 N N . TYR A 1 249 ? 10.711 2.718 11.939 1.00 63.75 249 TYR A N 1
ATOM 2013 C CA . TYR A 1 249 ? 11.533 3.950 11.930 1.00 63.75 249 TYR A CA 1
ATOM 2014 C C . TYR A 1 249 ? 12.734 3.978 12.887 1.00 63.75 249 TYR A C 1
ATOM 2016 O O . TYR A 1 249 ? 12.742 3.315 13.923 1.00 63.75 249 TYR A O 1
ATOM 2024 N N . GLN A 1 250 ? 13.739 4.789 12.541 1.00 51.53 250 GLN A N 1
ATOM 2025 C CA . GLN A 1 250 ? 15.085 4.836 13.128 1.00 51.53 250 GLN A CA 1
ATOM 2026 C C . GLN A 1 250 ? 15.108 5.089 14.641 1.00 51.53 250 GLN A C 1
ATOM 2028 O O . GLN A 1 250 ? 15.867 4.434 15.343 1.00 51.53 250 GLN A O 1
ATOM 2033 N N . ASN A 1 251 ? 14.216 5.938 15.153 1.00 55.34 251 ASN A N 1
ATOM 2034 C CA . ASN A 1 251 ? 14.176 6.310 16.574 1.00 55.34 251 ASN A CA 1
ATOM 2035 C C . ASN A 1 251 ? 13.346 5.349 17.439 1.00 55.34 251 ASN A C 1
ATOM 2037 O O . ASN A 1 251 ? 13.047 5.643 18.595 1.00 55.34 251 ASN A O 1
ATOM 2041 N N . ASN A 1 252 ? 12.928 4.209 16.885 1.00 58.88 252 ASN A N 1
ATOM 2042 C CA . ASN A 1 252 ? 12.177 3.234 17.657 1.00 58.88 252 ASN A CA 1
ATOM 2043 C C . ASN A 1 252 ? 13.099 2.512 18.649 1.00 58.88 252 ASN A C 1
ATOM 2045 O O . ASN A 1 252 ? 14.126 1.962 18.266 1.00 58.88 252 ASN A O 1
ATOM 2049 N N . ILE A 1 253 ? 12.675 2.479 19.912 1.00 58.16 253 ILE A N 1
ATOM 2050 C CA . ILE A 1 253 ? 13.338 1.785 21.027 1.00 58.16 253 ILE A CA 1
ATOM 2051 C C . ILE A 1 253 ? 13.396 0.261 20.787 1.00 58.16 253 ILE A C 1
ATOM 2053 O O . ILE A 1 253 ? 14.194 -0.443 21.399 1.00 58.16 253 ILE A O 1
ATOM 2057 N N . SER A 1 254 ? 12.550 -0.276 19.902 1.00 69.69 254 SER A N 1
ATOM 2058 C CA . SER A 1 254 ? 12.577 -1.691 19.547 1.00 69.69 254 SER A CA 1
ATOM 2059 C C . SER A 1 254 ? 13.731 -2.030 18.606 1.00 69.69 254 SER A C 1
ATOM 2061 O O . SER A 1 254 ? 13.817 -1.515 17.491 1.00 69.69 254 SER A O 1
ATOM 2063 N N . ASN A 1 255 ? 14.531 -3.019 19.004 1.00 75.62 255 ASN A N 1
ATOM 2064 C CA . ASN A 1 255 ? 15.536 -3.654 18.147 1.00 75.62 255 ASN A CA 1
ATOM 2065 C C . ASN A 1 255 ? 14.923 -4.598 17.097 1.00 75.62 255 ASN A C 1
ATOM 2067 O O . ASN A 1 255 ? 15.658 -5.198 16.317 1.00 75.62 255 ASN A O 1
ATOM 2071 N N . THR A 1 256 ? 13.593 -4.743 17.067 1.00 80.62 256 THR A N 1
ATOM 2072 C CA . THR A 1 256 ? 12.894 -5.660 16.159 1.00 80.62 256 THR A CA 1
ATOM 2073 C C . THR A 1 256 ? 11.821 -4.949 15.349 1.00 80.62 256 THR A C 1
ATOM 2075 O O . THR A 1 256 ? 11.070 -4.110 15.855 1.00 80.62 256 THR A O 1
ATOM 2078 N N . VAL A 1 257 ? 11.736 -5.327 14.080 1.00 82.88 257 VAL A N 1
ATOM 2079 C CA . VAL A 1 257 ? 10.623 -5.000 13.194 1.00 82.88 257 VAL A CA 1
ATOM 2080 C C . VAL A 1 257 ? 9.719 -6.224 13.133 1.00 82.88 257 VAL A C 1
ATOM 2082 O O . VAL A 1 257 ? 10.200 -7.340 12.941 1.00 82.88 257 VAL A O 1
ATOM 2085 N N . ASN A 1 258 ? 8.419 -6.021 13.329 1.00 86.19 258 ASN A N 1
ATOM 2086 C CA . ASN A 1 258 ? 7.432 -7.098 13.302 1.00 86.19 258 ASN A CA 1
ATOM 2087 C C . ASN A 1 258 ? 6.371 -6.794 12.252 1.00 86.19 258 ASN A C 1
ATOM 2089 O O . ASN A 1 258 ? 5.935 -5.650 12.125 1.00 86.19 258 ASN A O 1
ATOM 2093 N N . VAL A 1 259 ? 5.921 -7.823 11.545 1.00 88.06 259 VAL A N 1
ATOM 2094 C CA . VAL A 1 259 ? 4.750 -7.747 10.672 1.00 88.06 259 VAL A CA 1
ATOM 2095 C C . VAL A 1 259 ? 3.659 -8.622 11.266 1.00 88.06 259 VAL A C 1
ATOM 2097 O O . VAL A 1 259 ? 3.909 -9.773 11.631 1.00 88.06 259 VAL A O 1
ATOM 2100 N N . PHE A 1 260 ? 2.454 -8.073 11.371 1.00 90.56 260 PHE A N 1
ATOM 2101 C CA . PHE A 1 260 ? 1.279 -8.772 11.878 1.00 90.56 260 PHE A CA 1
ATOM 2102 C C . PHE A 1 260 ? 0.223 -8.899 10.785 1.00 90.56 260 PHE A C 1
ATOM 2104 O O . PHE A 1 260 ? 0.031 -7.966 10.011 1.00 90.56 260 PHE A O 1
ATOM 2111 N N . LEU A 1 261 ? -0.478 -10.029 10.759 1.00 91.62 261 LEU A N 1
ATOM 2112 C CA . LEU A 1 261 ? -1.776 -10.170 10.117 1.00 91.62 261 LEU A CA 1
ATOM 2113 C C . LEU A 1 261 ? -2.851 -10.026 11.196 1.00 91.62 261 LEU A C 1
ATOM 2115 O O . LEU A 1 261 ? -2.845 -10.763 12.180 1.00 91.62 261 LEU A O 1
ATOM 2119 N N . ILE A 1 262 ? -3.749 -9.070 11.006 1.00 91.62 262 ILE A N 1
ATOM 2120 C CA . ILE A 1 262 ? -4.972 -8.910 11.785 1.00 91.62 262 ILE A CA 1
ATOM 2121 C C . ILE A 1 262 ? -6.111 -9.508 10.968 1.00 91.62 262 ILE A C 1
ATOM 2123 O O . ILE A 1 262 ? -6.271 -9.142 9.805 1.00 91.62 262 ILE A O 1
ATOM 2127 N N . ASP A 1 263 ? -6.905 -10.381 11.578 1.00 91.62 263 ASP A N 1
ATOM 2128 C CA . ASP A 1 263 ? -8.104 -10.970 10.984 1.00 91.62 263 ASP A CA 1
ATOM 2129 C C . ASP A 1 263 ? -9.308 -10.770 11.912 1.00 91.62 263 ASP A C 1
ATOM 2131 O O . ASP A 1 263 ? -9.293 -11.162 13.081 1.00 91.62 263 ASP A O 1
ATOM 2135 N N . ILE A 1 264 ? -10.355 -10.132 11.388 1.00 89.88 264 ILE A N 1
ATOM 2136 C CA . ILE A 1 264 ? -11.637 -9.939 12.078 1.00 89.88 264 ILE A CA 1
ATOM 2137 C C . ILE A 1 264 ? -12.790 -10.704 11.409 1.00 89.88 264 ILE A C 1
ATOM 2139 O O . ILE A 1 264 ? -13.938 -10.543 11.809 1.00 89.88 264 ILE A O 1
ATOM 2143 N N . SER A 1 265 ? -12.525 -11.557 10.415 1.00 88.12 265 SER A N 1
ATOM 2144 C CA . SER A 1 265 ? -13.574 -12.284 9.676 1.00 88.12 265 SER A CA 1
ATOM 2145 C C . SER A 1 265 ? -14.466 -13.155 10.566 1.00 88.12 265 SER A C 1
ATOM 2147 O O . SER A 1 265 ? -15.666 -13.261 10.323 1.00 88.12 265 SER A O 1
ATOM 2149 N N . ASN A 1 266 ? -13.901 -13.736 11.627 1.00 84.81 266 ASN A N 1
ATOM 2150 C CA . ASN A 1 266 ? -14.612 -14.583 12.589 1.00 84.81 266 ASN A CA 1
ATOM 2151 C C . ASN A 1 266 ? -15.004 -13.846 13.880 1.00 84.81 266 ASN A C 1
ATOM 2153 O O . ASN A 1 266 ? -15.363 -14.485 14.875 1.00 84.81 266 ASN A O 1
ATOM 2157 N N . PHE A 1 267 ? -14.946 -12.511 13.889 1.00 86.12 267 PHE A N 1
ATOM 2158 C CA . PHE A 1 267 ? -15.169 -11.725 15.099 1.00 86.12 267 PHE A CA 1
ATOM 2159 C C . PHE A 1 267 ? -16.564 -11.944 15.695 1.00 86.12 267 PHE A C 1
ATOM 2161 O O . PHE A 1 267 ? -16.677 -12.078 16.907 1.00 86.12 267 PHE A O 1
ATOM 2168 N N . THR A 1 268 ? -17.612 -12.096 14.878 1.00 78.75 268 THR A N 1
ATOM 2169 C CA . THR A 1 268 ? -18.980 -12.379 15.360 1.00 78.75 268 THR A CA 1
ATOM 2170 C C . THR A 1 268 ? -19.071 -13.648 16.222 1.00 78.75 268 THR A C 1
ATOM 2172 O O . THR A 1 268 ? -19.941 -13.746 17.082 1.00 78.75 268 THR A O 1
ATOM 2175 N N . ASN A 1 269 ? -18.166 -14.611 16.018 1.00 79.56 269 ASN A N 1
ATOM 2176 C CA . ASN A 1 269 ? -18.149 -15.873 16.758 1.00 79.56 269 ASN A CA 1
ATOM 2177 C C . ASN A 1 269 ? -17.238 -15.815 17.993 1.00 79.56 269 ASN A C 1
ATOM 2179 O O . ASN A 1 269 ? -17.577 -16.365 19.038 1.00 79.56 269 ASN A O 1
ATOM 2183 N N . ILE A 1 270 ? -16.068 -15.179 17.869 1.00 84.56 270 ILE A N 1
ATOM 2184 C CA . ILE A 1 270 ? -14.988 -15.250 18.872 1.00 84.56 270 ILE A CA 1
ATOM 2185 C C . ILE A 1 270 ? -14.930 -13.975 19.739 1.00 84.56 270 ILE A C 1
ATOM 2187 O O . ILE A 1 270 ? -14.367 -13.986 20.831 1.00 84.56 270 ILE A O 1
ATOM 2191 N N . ASN A 1 271 ? -15.548 -12.878 19.292 1.00 88.06 271 ASN A N 1
ATOM 2192 C CA . ASN A 1 271 ? -15.570 -11.559 19.938 1.00 88.06 271 ASN A CA 1
ATOM 2193 C C . ASN A 1 271 ? -14.176 -10.976 20.247 1.00 88.06 271 ASN A C 1
ATOM 2195 O O . ASN A 1 271 ? -14.018 -10.133 21.132 1.00 88.06 271 ASN A O 1
ATOM 2199 N N .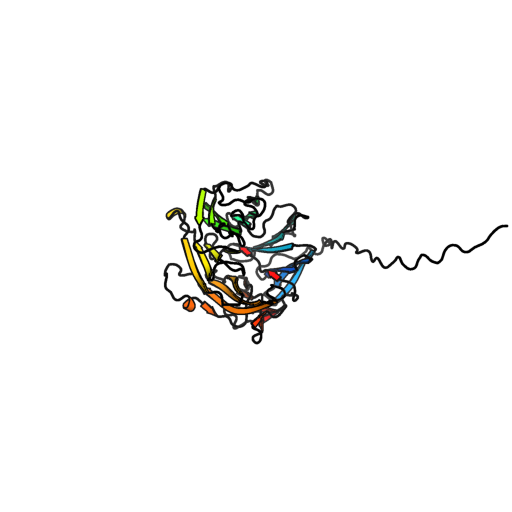 THR A 1 272 ? -13.149 -11.402 19.512 1.00 90.50 272 THR A N 1
ATOM 2200 C CA . THR A 1 272 ? -11.813 -10.799 19.528 1.00 90.50 272 THR A CA 1
ATOM 2201 C C . THR A 1 272 ? -11.186 -10.890 18.136 1.00 90.50 272 THR A C 1
ATOM 2203 O O . THR A 1 272 ? -11.396 -11.895 17.454 1.00 90.50 272 THR A O 1
ATOM 2206 N N . PRO A 1 273 ? -10.421 -9.876 17.688 1.00 91.50 273 PRO A N 1
ATOM 2207 C CA . PRO A 1 273 ? -9.587 -9.995 16.500 1.00 91.50 273 PRO A CA 1
ATOM 2208 C C . PRO A 1 273 ? -8.515 -11.064 16.709 1.00 91.50 273 PRO A C 1
ATOM 2210 O O . PRO A 1 273 ? -7.954 -11.179 17.805 1.00 91.50 273 PRO A O 1
ATOM 2213 N N . GLU A 1 274 ? -8.183 -11.794 15.652 1.00 91.75 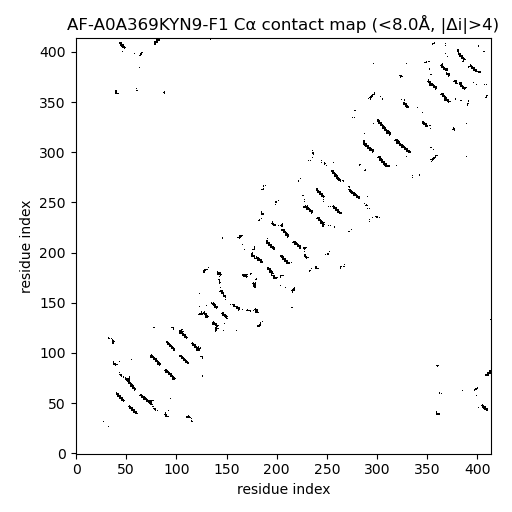274 GLU A N 1
ATOM 2214 C CA . GLU A 1 274 ? -6.978 -12.614 15.606 1.00 91.75 274 GLU A CA 1
ATOM 2215 C C . GLU A 1 274 ? -5.798 -11.724 15.193 1.00 91.75 274 GLU A C 1
ATOM 2217 O O . GLU A 1 274 ? -5.844 -11.057 14.161 1.00 91.75 274 GLU A O 1
ATOM 2222 N N . ILE A 1 275 ? -4.745 -11.674 16.015 1.00 91.31 275 ILE A N 1
ATOM 2223 C CA . ILE A 1 275 ? -3.545 -10.866 15.758 1.00 91.31 275 ILE A CA 1
ATOM 2224 C C . ILE A 1 275 ? -2.341 -11.802 15.695 1.00 91.31 275 ILE A C 1
ATOM 2226 O O . ILE A 1 275 ? -1.763 -12.168 16.721 1.00 91.31 275 ILE A O 1
ATOM 2230 N N . THR A 1 276 ? -1.941 -12.164 14.482 1.00 89.19 276 THR A N 1
ATOM 2231 C CA . THR A 1 276 ? -0.906 -13.170 14.243 1.00 89.19 276 THR A CA 1
ATOM 2232 C C . THR A 1 276 ? 0.370 -12.510 13.744 1.00 89.19 276 THR A C 1
ATOM 2234 O O . THR A 1 276 ? 0.385 -11.827 12.724 1.00 89.19 276 THR A O 1
ATOM 2237 N N . LYS A 1 277 ? 1.478 -12.704 14.465 1.00 89.44 277 LYS A N 1
ATOM 2238 C CA . LYS A 1 277 ? 2.800 -12.256 14.015 1.00 89.44 277 LYS A CA 1
ATOM 2239 C C . LYS A 1 277 ? 3.271 -13.165 12.880 1.00 89.44 277 LYS A C 1
ATOM 2241 O O . LYS A 1 277 ? 3.409 -14.364 13.095 1.00 89.44 277 LYS A O 1
ATOM 2246 N N . ILE A 1 278 ? 3.515 -12.597 11.702 1.00 87.06 278 ILE A N 1
ATOM 2247 C CA . ILE A 1 278 ? 3.856 -13.356 10.489 1.00 87.06 278 ILE A CA 1
ATOM 2248 C C . ILE A 1 278 ? 5.315 -13.200 10.057 1.00 87.06 278 ILE A C 1
ATOM 2250 O O . ILE A 1 278 ? 5.807 -14.031 9.306 1.00 87.06 278 ILE A O 1
ATOM 2254 N N . LEU A 1 279 ? 6.002 -12.156 10.522 1.00 86.88 279 LEU A N 1
ATOM 2255 C CA . LEU A 1 279 ? 7.417 -11.930 10.238 1.00 86.88 279 LEU A CA 1
ATOM 2256 C C . LEU A 1 279 ? 8.064 -11.183 11.405 1.00 86.88 279 LEU A C 1
ATOM 2258 O O . LEU A 1 279 ? 7.474 -10.237 11.944 1.00 86.88 279 LEU A O 1
ATOM 2262 N N . THR A 1 280 ? 9.293 -11.555 11.754 1.00 86.25 280 THR A N 1
ATOM 2263 C CA . THR A 1 280 ? 10.153 -10.785 12.660 1.00 86.25 280 THR A CA 1
ATOM 2264 C C . THR A 1 280 ? 11.535 -10.604 12.048 1.00 86.25 280 THR A C 1
ATOM 2266 O O . THR A 1 280 ? 12.118 -11.539 11.511 1.00 86.25 280 THR A O 1
ATOM 2269 N N . LYS A 1 281 ? 12.103 -9.406 12.193 1.00 82.12 281 LYS A N 1
ATOM 2270 C CA . LYS A 1 281 ? 13.496 -9.136 11.835 1.00 82.12 281 LYS A CA 1
ATOM 2271 C C . LYS A 1 281 ? 14.190 -8.318 12.910 1.00 82.12 281 LYS A C 1
ATOM 2273 O O . LYS A 1 281 ? 13.650 -7.313 13.379 1.00 82.12 281 LYS A O 1
ATOM 2278 N N . GLU A 1 282 ? 15.399 -8.724 13.269 1.00 80.06 282 GLU A N 1
ATOM 2279 C CA . GLU A 1 282 ? 16.298 -7.900 14.07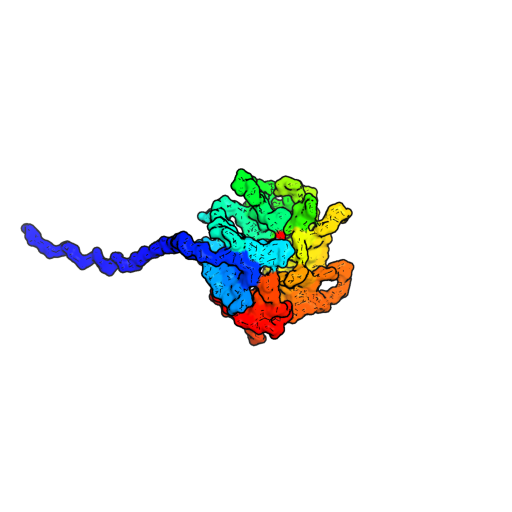3 1.00 80.06 282 GLU A CA 1
ATOM 2280 C C . GLU A 1 282 ? 16.903 -6.784 13.225 1.00 80.06 282 GLU A C 1
ATOM 2282 O O . GLU A 1 282 ? 17.290 -6.992 12.077 1.00 80.06 282 GLU A O 1
ATOM 2287 N N . ARG A 1 283 ? 16.998 -5.587 13.799 1.00 74.38 283 ARG A N 1
ATOM 2288 C CA . ARG A 1 283 ? 17.677 -4.464 13.155 1.00 74.38 283 ARG A CA 1
ATOM 2289 C C . ARG A 1 283 ? 19.186 -4.691 13.155 1.00 74.38 283 ARG A C 1
ATOM 2291 O O . ARG A 1 283 ? 19.759 -5.130 14.149 1.00 74.38 283 ARG A O 1
ATOM 2298 N N . ILE A 1 284 ? 19.846 -4.318 12.062 1.00 69.38 284 ILE A N 1
ATOM 2299 C CA . ILE A 1 284 ? 21.305 -4.406 11.943 1.00 69.38 284 ILE A CA 1
ATOM 2300 C C . ILE A 1 284 ? 21.969 -3.368 12.865 1.00 69.38 284 ILE A C 1
ATOM 2302 O O . ILE A 1 284 ? 21.605 -2.191 12.872 1.00 69.38 284 ILE A O 1
ATOM 2306 N N . LYS A 1 285 ? 22.980 -3.796 13.631 1.00 53.78 285 LYS A N 1
ATOM 2307 C CA . LYS A 1 285 ? 23.788 -2.926 14.499 1.00 53.78 285 LYS A CA 1
ATOM 2308 C C . LYS A 1 285 ? 24.496 -1.867 13.634 1.00 53.78 285 LYS A C 1
ATOM 2310 O O . LYS A 1 285 ? 25.298 -2.225 12.780 1.00 53.78 285 LYS A O 1
ATOM 2315 N N . ASN A 1 286 ? 24.200 -0.585 13.863 1.00 53.09 286 ASN A N 1
ATOM 2316 C CA . ASN A 1 286 ? 24.749 0.593 13.161 1.00 53.09 286 ASN A CA 1
ATOM 2317 C C . ASN A 1 286 ? 24.185 0.896 11.752 1.00 53.09 286 ASN A C 1
ATOM 2319 O O . ASN A 1 286 ? 24.755 1.721 11.042 1.00 53.09 286 ASN A O 1
ATOM 2323 N N . GLY A 1 287 ? 23.063 0.288 11.348 1.00 54.34 287 GLY A N 1
ATOM 2324 C CA . GLY A 1 287 ? 22.382 0.596 10.083 1.00 54.34 287 GLY A CA 1
ATOM 2325 C C . GLY A 1 287 ? 20.871 0.749 10.256 1.00 54.34 287 GLY A C 1
ATOM 2326 O O . GLY A 1 287 ? 20.270 0.160 11.152 1.00 54.34 287 GLY A O 1
ATOM 2327 N N . PHE A 1 288 ? 20.230 1.544 9.398 1.00 61.09 288 PHE A N 1
ATOM 2328 C CA . PHE A 1 288 ? 18.768 1.625 9.360 1.00 61.09 288 PHE A CA 1
ATOM 2329 C C . PHE A 1 288 ? 18.227 0.477 8.505 1.00 61.09 288 PHE A C 1
ATOM 2331 O O . PHE A 1 288 ? 18.541 0.431 7.321 1.00 61.09 288 PHE A O 1
ATOM 2338 N N . GLN A 1 289 ? 17.424 -0.430 9.070 1.00 65.81 289 GLN A N 1
ATOM 2339 C CA . GLN A 1 289 ? 16.689 -1.425 8.285 1.00 65.81 289 GLN A CA 1
ATOM 2340 C C . GLN A 1 289 ? 15.212 -1.044 8.210 1.00 65.81 289 GLN A C 1
ATOM 2342 O O . GLN A 1 289 ? 14.555 -0.862 9.236 1.00 65.81 289 GLN A O 1
ATOM 2347 N N . TYR A 1 290 ? 14.706 -0.927 6.986 1.00 72.50 290 TYR A N 1
ATOM 2348 C CA . TYR A 1 290 ? 13.322 -0.598 6.684 1.00 72.50 290 TYR A CA 1
ATOM 2349 C C . TYR A 1 290 ? 12.654 -1.758 5.971 1.00 72.50 290 TYR A C 1
ATOM 2351 O O . TYR A 1 290 ? 13.214 -2.329 5.037 1.00 72.50 290 TYR A O 1
ATOM 2359 N N . PHE A 1 291 ? 11.440 -2.060 6.407 1.00 80.00 291 PHE A N 1
ATOM 2360 C CA . PHE A 1 291 ? 10.536 -2.944 5.697 1.00 80.00 291 PHE A CA 1
ATOM 2361 C C . PHE A 1 291 ? 9.537 -2.098 4.929 1.00 80.00 291 PHE A C 1
ATOM 2363 O O . PHE A 1 291 ? 8.998 -1.122 5.449 1.00 80.00 291 PHE A O 1
ATOM 2370 N N . GLU A 1 292 ? 9.259 -2.502 3.701 1.00 83.50 292 GLU A N 1
ATOM 2371 C CA . GLU A 1 292 ? 8.236 -1.887 2.881 1.00 83.50 292 GLU A CA 1
ATOM 2372 C C . GLU A 1 292 ? 7.274 -2.942 2.354 1.00 83.50 292 GLU A C 1
ATOM 2374 O O . GLU A 1 292 ? 7.704 -3.870 1.674 1.00 83.50 292 GLU A O 1
ATOM 2379 N N . ILE A 1 293 ? 5.974 -2.774 2.601 1.00 87.00 293 ILE A N 1
ATOM 2380 C CA . ILE A 1 293 ? 4.951 -3.597 1.946 1.00 87.00 293 ILE A CA 1
ATOM 2381 C C . ILE A 1 293 ? 4.676 -3.000 0.566 1.00 87.00 293 ILE A C 1
ATOM 2383 O O . ILE A 1 293 ? 3.908 -2.049 0.450 1.00 87.00 293 ILE A O 1
ATOM 2387 N N . GLY A 1 294 ? 5.314 -3.529 -0.472 1.00 86.94 294 GLY A N 1
ATOM 2388 C CA . GLY A 1 294 ? 5.244 -3.010 -1.836 1.00 86.94 294 GLY A CA 1
ATOM 2389 C C . GLY A 1 294 ? 3.887 -3.191 -2.519 1.00 86.94 294 GLY A C 1
ATOM 2390 O O . GLY A 1 294 ? 3.513 -2.367 -3.346 1.00 86.94 294 GLY A O 1
ATOM 2391 N N . GLY A 1 295 ? 3.125 -4.231 -2.186 1.00 89.81 295 GLY A N 1
ATOM 2392 C CA . GLY A 1 295 ? 1.829 -4.490 -2.821 1.00 89.81 295 GLY A CA 1
ATOM 2393 C C . GLY A 1 295 ? 1.312 -5.902 -2.572 1.00 89.81 295 GLY A C 1
ATOM 2394 O O . GLY A 1 295 ? 1.808 -6.595 -1.683 1.00 89.81 295 GLY A O 1
ATOM 2395 N N . LEU A 1 296 ? 0.311 -6.319 -3.350 1.00 91.19 296 LEU A N 1
ATOM 2396 C CA . LEU A 1 296 ? -0.385 -7.603 -3.208 1.00 91.19 296 LEU A CA 1
ATOM 2397 C C . LEU A 1 296 ? -0.289 -8.448 -4.477 1.00 91.19 296 LEU A C 1
ATOM 2399 O O . LEU A 1 296 ? -0.215 -7.911 -5.583 1.00 91.19 296 LEU A O 1
ATOM 2403 N N . SER A 1 297 ? -0.308 -9.771 -4.308 1.00 93.06 297 SER A N 1
ATOM 2404 C CA . SER A 1 297 ? -0.425 -10.712 -5.422 1.00 93.06 297 SER A CA 1
ATOM 2405 C C . SER A 1 297 ? -1.804 -10.609 -6.075 1.00 93.06 297 SER A C 1
ATOM 2407 O O . SER A 1 297 ? -2.761 -10.128 -5.467 1.00 93.06 297 SER A O 1
ATOM 2409 N N . ALA A 1 298 ? -1.929 -11.117 -7.302 1.00 90.62 298 ALA A N 1
ATOM 2410 C CA . ALA A 1 298 ? -3.191 -11.173 -8.042 1.00 90.62 298 ALA A CA 1
ATOM 2411 C C . ALA A 1 298 ? -4.329 -11.845 -7.251 1.00 90.62 298 ALA A C 1
ATOM 2413 O O . ALA A 1 298 ? -5.476 -11.396 -7.267 1.00 90.62 298 ALA A O 1
ATOM 2414 N N . ASP A 1 299 ? -4.006 -12.918 -6.528 1.00 88.00 299 ASP A N 1
ATOM 2415 C CA . ASP A 1 299 ? -4.944 -13.649 -5.676 1.00 88.00 299 ASP A CA 1
ATOM 2416 C C . ASP A 1 299 ? -5.050 -13.070 -4.253 1.00 88.00 299 ASP A C 1
ATOM 2418 O O . ASP A 1 299 ? -5.807 -13.593 -3.439 1.00 88.00 299 ASP A O 1
ATOM 2422 N N . ARG A 1 300 ? -4.302 -11.994 -3.965 1.00 87.12 300 ARG A N 1
ATOM 2423 C CA . ARG A 1 300 ? -4.205 -11.272 -2.684 1.00 87.12 300 ARG A CA 1
ATOM 2424 C C . ARG A 1 300 ? -3.770 -12.124 -1.496 1.00 87.12 300 ARG A C 1
ATOM 2426 O O . ARG A 1 300 ? -3.880 -11.681 -0.354 1.00 87.12 300 ARG A O 1
ATOM 2433 N N . ASN A 1 301 ? -3.248 -13.313 -1.763 1.00 89.12 301 ASN A N 1
ATOM 2434 C CA . ASN A 1 301 ? -2.778 -14.233 -0.743 1.00 89.12 301 ASN A CA 1
ATOM 2435 C C . ASN A 1 301 ? -1.294 -14.066 -0.431 1.00 89.12 301 ASN A C 1
ATOM 2437 O O . ASN A 1 301 ? -0.777 -14.803 0.398 1.00 89.12 301 ASN A O 1
ATOM 2441 N N . SER A 1 302 ? -0.612 -13.115 -1.063 1.00 92.00 302 SER A N 1
ATOM 2442 C CA . SER A 1 302 ? 0.765 -12.765 -0.742 1.00 92.00 302 SER A CA 1
ATOM 2443 C C . SER A 1 302 ? 0.948 -11.254 -0.722 1.00 92.00 302 SER A C 1
ATOM 2445 O O . SER A 1 302 ? 0.342 -10.527 -1.513 1.00 92.00 302 SER A O 1
ATOM 2447 N N . ILE A 1 303 ? 1.834 -10.791 0.154 1.00 93.00 303 ILE A N 1
ATOM 2448 C CA . ILE A 1 303 ? 2.326 -9.409 0.183 1.00 93.00 303 ILE A CA 1
ATOM 2449 C C . ILE A 1 303 ? 3.730 -9.355 -0.406 1.00 93.00 303 ILE A C 1
ATOM 2451 O O . ILE A 1 303 ? 4.549 -10.231 -0.135 1.00 93.00 303 ILE A O 1
ATOM 2455 N N . PHE A 1 304 ? 4.022 -8.330 -1.199 1.00 94.25 304 PHE A N 1
ATOM 2456 C CA . PHE A 1 304 ? 5.385 -8.051 -1.635 1.00 94.25 304 PHE A CA 1
ATOM 2457 C C . PHE A 1 304 ? 6.101 -7.264 -0.543 1.00 94.25 304 PHE A C 1
ATOM 2459 O O . PHE A 1 304 ? 5.606 -6.223 -0.109 1.00 94.25 304 PHE A O 1
ATOM 2466 N N . ILE A 1 305 ? 7.243 -7.757 -0.086 1.00 92.19 305 ILE A N 1
ATOM 2467 C CA . ILE A 1 305 ? 8.052 -7.150 0.965 1.00 92.19 305 ILE A CA 1
ATOM 2468 C C . ILE A 1 305 ? 9.386 -6.735 0.364 1.00 92.19 305 ILE A C 1
ATOM 2470 O O . ILE A 1 305 ? 10.033 -7.520 -0.324 1.00 92.19 305 ILE A O 1
ATOM 2474 N N . ASN A 1 306 ? 9.806 -5.509 0.665 1.00 90.19 306 ASN A N 1
ATOM 2475 C CA . ASN A 1 306 ? 11.147 -5.023 0.381 1.00 90.19 306 ASN A CA 1
ATOM 2476 C C . ASN A 1 306 ? 11.872 -4.769 1.699 1.00 90.19 306 ASN A C 1
ATOM 2478 O O . ASN A 1 306 ? 11.370 -4.035 2.554 1.00 90.19 306 ASN A O 1
ATOM 2482 N N . GLU A 1 307 ? 13.061 -5.337 1.842 1.00 88.44 307 GLU A N 1
ATOM 2483 C CA . GLU A 1 307 ? 13.987 -5.017 2.918 1.00 88.44 307 GLU A CA 1
ATOM 2484 C C . GLU A 1 307 ? 15.009 -4.018 2.381 1.00 88.44 307 GLU A C 1
ATOM 2486 O O . GLU A 1 307 ? 15.638 -4.252 1.351 1.00 88.44 307 GLU A O 1
ATOM 2491 N N . LYS A 1 308 ? 15.177 -2.887 3.065 1.00 84.50 308 LYS A N 1
ATOM 2492 C CA . LYS A 1 308 ? 16.125 -1.838 2.680 1.00 84.50 308 LYS A CA 1
ATOM 2493 C C . LYS A 1 308 ? 17.079 -1.542 3.823 1.00 84.50 308 LYS A C 1
ATOM 2495 O O . LYS A 1 308 ? 16.654 -1.446 4.971 1.00 84.50 308 LYS A O 1
ATOM 2500 N N . ALA A 1 309 ? 18.343 -1.315 3.491 1.00 81.00 309 ALA A N 1
ATOM 2501 C CA . ALA A 1 309 ? 19.350 -0.766 4.384 1.00 81.00 309 ALA A CA 1
ATOM 2502 C C . ALA A 1 309 ? 19.619 0.703 4.032 1.00 81.00 309 ALA A C 1
ATOM 2504 O O . ALA A 1 309 ? 19.778 1.056 2.866 1.00 81.00 309 ALA A O 1
ATOM 2505 N N . GLY A 1 310 ? 19.652 1.571 5.036 1.00 75.00 310 GLY A N 1
ATOM 2506 C CA . GLY A 1 310 ? 20.046 2.968 4.902 1.00 75.00 310 GLY A CA 1
ATOM 2507 C C . GLY A 1 310 ? 21.514 3.174 5.263 1.00 75.00 310 GLY A C 1
ATOM 2508 O O . GLY A 1 310 ? 21.966 2.660 6.286 1.00 75.00 310 GLY A O 1
ATOM 2509 N N . ILE A 1 311 ? 22.236 3.968 4.468 1.00 66.81 311 ILE A N 1
ATOM 2510 C CA . ILE A 1 311 ? 23.549 4.506 4.848 1.00 66.81 311 ILE A CA 1
ATOM 2511 C C . ILE A 1 311 ? 23.320 5.840 5.558 1.00 66.81 311 ILE A C 1
ATOM 2513 O O . ILE A 1 311 ? 22.764 6.781 4.982 1.00 66.81 311 ILE A O 1
ATOM 2517 N N . TYR A 1 312 ? 23.729 5.894 6.821 1.00 64.31 312 TYR A N 1
ATOM 2518 C CA . TYR A 1 312 ? 23.625 7.084 7.651 1.00 64.31 312 TYR A CA 1
ATOM 2519 C C . TYR A 1 312 ? 24.811 8.009 7.393 1.00 64.31 312 TYR A C 1
ATOM 2521 O O . TYR A 1 312 ? 25.960 7.570 7.406 1.00 64.31 312 TYR A O 1
ATOM 2529 N N . ASP A 1 313 ? 24.530 9.288 7.171 1.00 64.12 313 ASP A N 1
ATOM 2530 C CA . ASP A 1 313 ? 25.556 10.318 7.249 1.00 64.12 313 ASP A CA 1
ATOM 2531 C C . ASP A 1 313 ? 25.563 10.899 8.665 1.00 64.12 313 ASP A C 1
ATOM 2533 O O . ASP A 1 313 ? 24.641 11.608 9.077 1.00 64.12 313 ASP 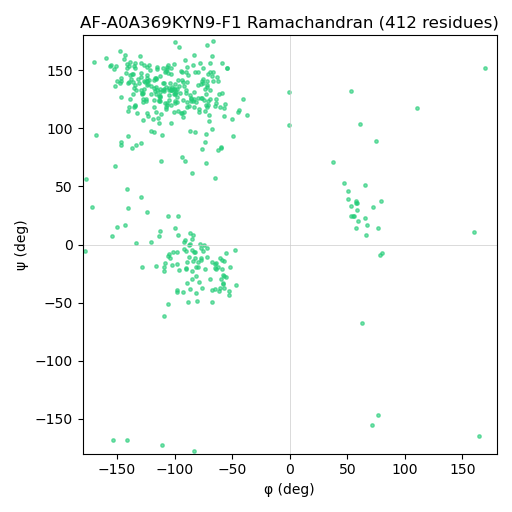A O 1
ATOM 2537 N N . GLU A 1 314 ? 26.628 10.598 9.410 1.00 64.19 314 GLU A N 1
ATOM 2538 C CA . GLU A 1 314 ? 26.810 11.039 10.795 1.00 64.19 314 GLU A CA 1
ATOM 2539 C C . GLU A 1 314 ? 26.773 12.564 10.955 1.00 64.19 314 GLU A C 1
ATOM 2541 O O . GLU A 1 314 ? 26.401 13.055 12.020 1.00 64.19 314 GLU A O 1
ATOM 2546 N N . LYS A 1 315 ? 27.115 13.324 9.904 1.00 66.62 315 LYS A N 1
ATOM 2547 C CA . LYS A 1 315 ? 27.152 14.792 9.957 1.00 66.62 315 LYS A CA 1
ATOM 2548 C C . LYS A 1 315 ? 25.782 15.424 9.773 1.00 66.62 315 LYS A C 1
ATOM 2550 O O . LYS A 1 315 ? 25.475 16.402 10.449 1.00 66.62 315 LYS A O 1
ATOM 2555 N N . SER A 1 316 ? 24.980 14.907 8.846 1.00 58.66 316 SER A N 1
ATOM 2556 C CA . SER A 1 316 ? 23.652 15.456 8.554 1.00 58.66 316 SER A CA 1
ATOM 2557 C C . SER A 1 316 ? 22.552 14.845 9.420 1.00 58.66 316 SER A C 1
ATOM 2559 O O . SER A 1 316 ? 21.477 15.422 9.517 1.00 58.66 316 SER A O 1
ATOM 2561 N N . GLN A 1 317 ? 22.824 13.718 10.079 1.00 62.53 317 GLN A N 1
ATOM 2562 C CA . GLN A 1 317 ? 21.836 12.916 10.799 1.00 62.53 317 GLN A CA 1
ATOM 2563 C C . GLN A 1 317 ? 20.681 12.397 9.926 1.00 62.53 317 GLN A C 1
ATOM 2565 O O . GLN A 1 317 ? 19.632 12.004 10.436 1.00 62.53 317 GLN A O 1
ATOM 2570 N N . TYR A 1 318 ? 20.877 12.349 8.605 1.00 60.78 318 TYR A N 1
ATOM 2571 C CA . TYR A 1 318 ? 19.896 11.830 7.657 1.00 60.78 318 TYR A CA 1
ATOM 2572 C C . TYR A 1 318 ? 20.416 10.574 6.956 1.00 60.78 318 TYR A C 1
ATOM 2574 O O . TYR A 1 318 ? 21.616 10.389 6.731 1.00 60.78 318 TYR A O 1
ATOM 2582 N N . VAL A 1 319 ? 19.483 9.702 6.571 1.00 63.66 319 VAL A N 1
ATOM 2583 C CA . VAL A 1 319 ? 19.781 8.606 5.648 1.00 63.66 319 VAL A CA 1
ATOM 2584 C C . VAL A 1 319 ? 19.943 9.205 4.256 1.00 63.66 319 VAL A C 1
ATOM 2586 O O . VAL A 1 319 ? 18.998 9.751 3.691 1.00 63.66 319 VAL A O 1
ATOM 2589 N N . THR A 1 320 ? 21.147 9.113 3.703 1.00 63.69 320 THR A N 1
ATOM 2590 C CA . THR A 1 320 ? 21.474 9.719 2.402 1.00 63.69 320 THR A CA 1
ATOM 2591 C C . THR A 1 320 ? 21.218 8.771 1.238 1.00 63.69 320 THR A C 1
ATOM 2593 O O . THR A 1 320 ? 21.051 9.208 0.099 1.00 63.69 320 THR A O 1
ATOM 2596 N N . LYS A 1 321 ? 21.170 7.462 1.509 1.00 70.12 321 LYS A N 1
ATOM 2597 C CA . LYS A 1 321 ? 20.939 6.431 0.499 1.00 70.12 321 LYS A CA 1
ATOM 2598 C C . LYS A 1 321 ? 20.263 5.210 1.105 1.00 70.12 321 LYS A C 1
ATOM 2600 O O . LYS A 1 321 ? 20.693 4.729 2.149 1.00 70.12 321 LYS A O 1
ATOM 2605 N N . TYR A 1 322 ? 19.271 4.680 0.395 1.00 77.00 322 TYR A N 1
ATOM 2606 C CA . TYR A 1 322 ? 18.681 3.371 0.664 1.00 77.00 322 TYR A CA 1
ATOM 2607 C C . TYR A 1 322 ? 19.168 2.364 -0.377 1.00 77.00 322 TYR A C 1
ATOM 2609 O O . TYR A 1 322 ? 19.069 2.621 -1.578 1.00 77.00 322 TYR A O 1
ATOM 2617 N N . THR A 1 323 ? 19.672 1.223 0.074 1.00 85.12 323 THR A N 1
ATOM 2618 C CA . THR A 1 323 ? 19.968 0.053 -0.756 1.00 85.12 323 THR A CA 1
ATOM 2619 C C . THR A 1 323 ? 18.967 -1.041 -0.439 1.0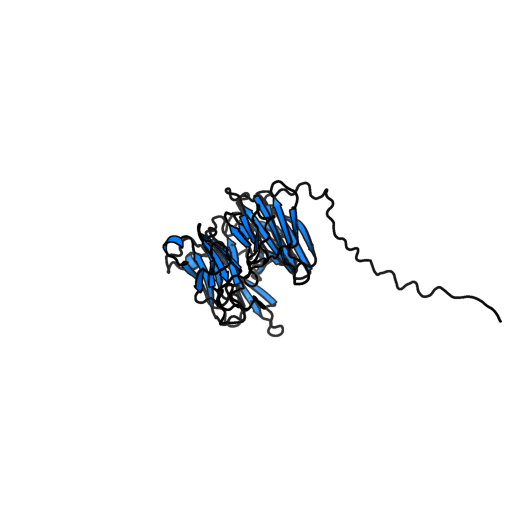0 85.12 323 THR A C 1
ATOM 2621 O O . THR A 1 323 ? 18.691 -1.319 0.725 1.00 85.12 323 THR A O 1
ATOM 2624 N N . ASN A 1 324 ? 18.413 -1.662 -1.468 1.00 87.44 324 ASN A N 1
ATOM 2625 C CA . ASN A 1 324 ? 17.551 -2.817 -1.318 1.00 87.44 324 ASN A CA 1
ATOM 2626 C C . ASN A 1 324 ? 18.410 -4.017 -0.910 1.00 87.44 324 ASN A C 1
ATOM 2628 O O . ASN A 1 324 ? 19.332 -4.388 -1.628 1.00 87.44 324 ASN A O 1
ATOM 2632 N N . THR A 1 325 ? 18.152 -4.586 0.260 1.00 88.12 325 THR A N 1
ATOM 2633 C CA . THR A 1 325 ? 18.834 -5.800 0.715 1.00 88.12 325 THR A CA 1
ATOM 2634 C C . THR A 1 325 ? 18.097 -7.043 0.263 1.00 88.12 325 THR A C 1
ATOM 2636 O O . THR A 1 325 ? 18.742 -8.048 -0.007 1.00 88.12 325 THR A O 1
ATOM 2639 N N . ASP A 1 326 ? 16.767 -6.976 0.181 1.00 90.69 326 ASP A N 1
ATOM 2640 C CA . ASP A 1 326 ? 15.956 -8.118 -0.217 1.00 90.69 326 ASP A CA 1
ATOM 2641 C C . ASP A 1 326 ? 14.602 -7.699 -0.793 1.00 90.69 326 ASP A C 1
ATOM 2643 O O . ASP A 1 326 ? 14.063 -6.637 -0.471 1.00 90.69 326 ASP A O 1
ATOM 2647 N N . SER A 1 327 ? 14.026 -8.536 -1.646 1.00 93.62 327 SER A N 1
ATOM 2648 C CA . SER A 1 327 ? 12.664 -8.380 -2.146 1.00 93.62 327 SER A CA 1
ATOM 2649 C C . SER A 1 327 ? 12.028 -9.743 -2.373 1.00 93.62 327 SER A C 1
ATOM 2651 O O . SER A 1 327 ? 12.589 -10.598 -3.055 1.00 93.62 327 SER A O 1
ATOM 2653 N N . TYR A 1 328 ? 10.851 -9.963 -1.794 1.00 94.75 328 TYR A N 1
ATOM 2654 C CA . TYR A 1 328 ? 10.175 -11.254 -1.864 1.00 94.75 328 TYR A CA 1
ATOM 2655 C C . TYR A 1 328 ? 8.667 -11.137 -1.693 1.00 94.75 328 TYR A C 1
ATOM 2657 O O . TYR A 1 328 ? 8.148 -10.230 -1.043 1.00 94.75 328 TYR A O 1
ATOM 2665 N N . TRP A 1 329 ? 7.950 -12.108 -2.243 1.00 94.81 329 TRP A N 1
ATOM 2666 C CA . TRP A 1 329 ? 6.546 -12.332 -1.926 1.00 94.81 329 TRP A CA 1
ATOM 2667 C C . TRP A 1 329 ? 6.424 -13.224 -0.702 1.00 94.81 329 TRP A C 1
ATOM 2669 O O . TRP A 1 329 ? 7.010 -14.302 -0.676 1.00 94.81 329 TRP A O 1
ATOM 2679 N N . PHE A 1 330 ? 5.643 -12.797 0.283 1.00 92.38 330 PHE A N 1
ATOM 2680 C CA . PHE A 1 330 ? 5.364 -13.556 1.494 1.00 92.38 330 PHE A CA 1
ATOM 2681 C C . PHE A 1 330 ? 3.926 -14.087 1.471 1.00 92.38 330 PHE A C 1
ATOM 2683 O O . PHE A 1 330 ? 2.980 -13.297 1.455 1.00 92.38 330 PHE A O 1
ATOM 2690 N N . ASN A 1 331 ? 3.765 -15.412 1.466 1.00 91.12 331 ASN A N 1
ATOM 2691 C CA . ASN A 1 331 ? 2.465 -16.093 1.399 1.00 91.12 331 ASN A CA 1
ATOM 2692 C C . ASN A 1 331 ? 1.698 -16.004 2.731 1.00 91.12 331 ASN A C 1
ATOM 2694 O O . ASN A 1 331 ? 2.264 -16.281 3.785 1.00 91.12 331 ASN A O 1
ATOM 2698 N N . LEU A 1 332 ? 0.406 -15.671 2.685 1.00 87.81 332 LEU A N 1
ATOM 2699 C CA . LEU A 1 332 ? -0.513 -15.447 3.806 1.00 87.81 332 LEU A CA 1
ATOM 2700 C C . LEU A 1 332 ? -1.520 -16.591 4.064 1.00 87.81 332 LEU A C 1
ATOM 2702 O O . LEU A 1 332 ? -2.201 -16.529 5.081 1.00 87.81 332 LEU A O 1
ATOM 2706 N N . LYS A 1 333 ? -1.637 -17.623 3.207 1.00 77.94 333 LYS A N 1
ATOM 2707 C CA . LYS A 1 333 ? -2.716 -18.645 3.287 1.00 77.94 333 LYS A CA 1
ATOM 2708 C C . LYS A 1 333 ? -2.699 -19.528 4.540 1.00 77.94 333 LYS A C 1
ATOM 2710 O O . LYS A 1 333 ? -3.721 -20.120 4.866 1.00 77.94 333 LYS A O 1
ATOM 2715 N N . GLU A 1 334 ? -1.572 -19.628 5.239 1.00 63.88 334 GLU A N 1
ATOM 2716 C CA . GLU A 1 334 ? -1.414 -20.508 6.402 1.00 63.88 334 GLU A CA 1
ATOM 2717 C C . GLU A 1 334 ? -0.836 -19.721 7.584 1.00 63.88 334 GLU A C 1
ATOM 2719 O O . GLU A 1 334 ? 0.377 -19.630 7.780 1.00 63.88 334 GLU A O 1
ATOM 2724 N N . THR A 1 335 ? -1.712 -19.089 8.366 1.00 61.91 335 THR A N 1
ATOM 2725 C CA . THR A 1 335 ? -1.333 -18.383 9.603 1.00 61.91 335 THR A CA 1
ATOM 2726 C C . THR A 1 335 ? -1.557 -19.208 10.866 1.00 61.91 335 THR A C 1
ATOM 2728 O O . THR A 1 335 ? -0.949 -18.909 11.891 1.00 61.91 335 THR A O 1
ATOM 2731 N N . THR A 1 336 ? -2.347 -20.283 10.792 1.00 52.56 336 THR A N 1
ATOM 2732 C CA . THR A 1 336 ? -2.708 -21.144 11.934 1.00 52.56 336 THR A CA 1
ATOM 2733 C C . THR A 1 336 ? -1.692 -22.245 12.260 1.00 52.56 336 THR A C 1
ATOM 2735 O O . THR A 1 336 ? -1.899 -23.014 13.194 1.00 52.56 336 THR A O 1
ATOM 2738 N N . ALA A 1 337 ? -0.544 -22.281 11.581 1.00 48.34 337 ALA A N 1
ATOM 2739 C CA . ALA A 1 337 ? 0.602 -23.096 11.975 1.00 48.34 337 ALA A CA 1
ATOM 2740 C C . ALA A 1 337 ? 1.744 -22.182 12.446 1.00 48.34 337 ALA A C 1
ATOM 2742 O O . ALA A 1 337 ? 2.546 -21.703 11.642 1.00 48.34 337 ALA A O 1
ATOM 2743 N N . GLN A 1 338 ? 1.828 -21.939 13.760 1.00 45.97 338 GLN A N 1
ATOM 2744 C CA . GLN A 1 338 ? 2.958 -21.275 14.431 1.00 45.97 338 GLN A CA 1
ATOM 2745 C C . GLN A 1 338 ? 4.255 -22.115 14.344 1.00 45.97 338 GLN A C 1
ATOM 2747 O O . GLN A 1 338 ? 4.812 -22.495 15.368 1.00 45.97 338 GLN A O 1
ATOM 2752 N N . SER A 1 339 ? 4.729 -22.461 13.142 1.00 47.94 339 SER A N 1
ATOM 2753 C CA . SER A 1 339 ? 6.035 -23.116 12.926 1.00 47.94 339 SER A CA 1
ATOM 2754 C C . SER A 1 339 ? 6.415 -23.381 11.463 1.00 47.94 339 SER A C 1
ATOM 2756 O O . SER A 1 339 ? 7.541 -23.822 11.227 1.00 47.94 339 SER A O 1
ATOM 2758 N N . LEU A 1 340 ? 5.554 -23.138 10.465 1.00 52.44 340 LEU A N 1
ATOM 2759 C CA . LEU A 1 340 ? 5.949 -23.351 9.067 1.00 52.44 340 LEU A CA 1
ATOM 2760 C C . LEU A 1 340 ? 6.932 -22.256 8.634 1.00 52.44 340 LEU A C 1
ATOM 2762 O O . LEU A 1 340 ? 6.532 -21.147 8.288 1.00 52.44 340 LEU A O 1
ATOM 2766 N N . ASN A 1 341 ? 8.219 -22.602 8.753 1.00 71.44 341 ASN A N 1
ATOM 2767 C CA . ASN A 1 341 ? 9.426 -21.934 8.270 1.00 71.44 341 ASN A CA 1
ATOM 2768 C C . ASN A 1 341 ? 9.139 -20.641 7.484 1.00 71.44 341 ASN A C 1
ATOM 2770 O O . ASN A 1 341 ? 8.762 -20.719 6.314 1.00 71.44 341 ASN A O 1
ATOM 2774 N N . GLU A 1 342 ? 9.337 -19.470 8.112 1.00 78.44 342 GLU A N 1
ATOM 2775 C CA . GLU A 1 342 ? 9.152 -18.154 7.468 1.00 78.44 342 GLU A CA 1
ATOM 2776 C C . GLU A 1 342 ? 9.819 -18.103 6.087 1.00 78.44 342 GLU A C 1
ATOM 2778 O O . GLU A 1 342 ? 9.282 -17.508 5.159 1.00 78.44 342 GLU A O 1
ATOM 2783 N N . GLU A 1 343 ? 10.955 -18.784 5.938 1.00 84.62 343 GLU A N 1
ATOM 2784 C CA . GLU A 1 343 ? 11.715 -18.872 4.699 1.00 84.62 343 GLU A CA 1
ATOM 2785 C C . GLU A 1 343 ? 10.996 -19.649 3.593 1.00 84.62 343 GLU A C 1
ATOM 2787 O O . GLU A 1 343 ? 11.000 -19.231 2.439 1.00 84.62 343 GLU A O 1
ATOM 2792 N N . ALA A 1 344 ? 10.304 -20.738 3.933 1.00 84.94 344 ALA A N 1
ATOM 2793 C CA . ALA A 1 344 ? 9.536 -21.528 2.970 1.00 84.94 344 ALA A CA 1
ATOM 2794 C C . ALA A 1 344 ? 8.322 -20.763 2.409 1.00 84.94 344 ALA A C 1
ATOM 2796 O O . ALA A 1 344 ? 7.748 -21.162 1.398 1.00 84.94 344 ALA A O 1
ATOM 2797 N N . ARG A 1 345 ? 7.928 -19.659 3.056 1.00 87.12 345 ARG A N 1
ATOM 2798 C CA . ARG A 1 345 ? 6.818 -18.793 2.633 1.00 87.12 345 ARG A CA 1
ATOM 2799 C C . ARG A 1 345 ? 7.260 -17.652 1.722 1.00 87.12 345 ARG A C 1
ATOM 2801 O O . ARG A 1 345 ? 6.398 -16.893 1.271 1.00 87.12 345 ARG A O 1
ATOM 2808 N N . LYS A 1 346 ? 8.566 -17.513 1.473 1.00 90.81 346 LYS A N 1
ATOM 2809 C CA . LYS A 1 346 ? 9.140 -16.446 0.655 1.00 90.81 346 LYS A CA 1
ATOM 2810 C C . LYS A 1 346 ? 9.406 -16.921 -0.765 1.00 90.81 346 LYS A C 1
ATOM 2812 O O . LYS A 1 346 ? 10.015 -17.962 -0.991 1.00 90.81 346 LYS A O 1
ATOM 2817 N N . ILE A 1 347 ? 9.003 -16.103 -1.730 1.00 92.56 347 ILE A N 1
ATOM 2818 C CA . ILE A 1 347 ? 9.413 -16.229 -3.129 1.00 92.56 347 ILE A CA 1
ATOM 2819 C C . ILE A 1 347 ? 10.263 -15.008 -3.459 1.00 92.56 347 ILE A C 1
ATOM 2821 O O . ILE A 1 347 ? 9.735 -13.906 -3.610 1.00 92.56 347 ILE A O 1
ATOM 2825 N N . TYR A 1 348 ? 11.575 -15.211 -3.533 1.00 92.81 348 TYR A N 1
ATOM 2826 C CA . TYR A 1 348 ? 12.549 -14.148 -3.763 1.00 92.81 348 TYR A CA 1
ATOM 2827 C C . TYR A 1 348 ? 12.515 -13.590 -5.181 1.00 92.81 348 TYR A C 1
ATOM 2829 O O . TYR A 1 348 ? 12.277 -14.308 -6.154 1.00 92.81 348 TYR A O 1
ATOM 2837 N N . VAL A 1 349 ? 12.806 -12.295 -5.276 1.00 93.19 349 VAL A N 1
ATOM 2838 C CA . VAL A 1 349 ? 12.807 -11.506 -6.503 1.00 93.19 349 VAL A CA 1
ATOM 2839 C C . VAL A 1 349 ? 14.074 -10.652 -6.540 1.00 93.19 349 VAL A C 1
ATOM 2841 O O . VAL A 1 349 ? 14.301 -9.823 -5.666 1.00 93.19 349 VAL A O 1
ATOM 2844 N N . SER A 1 350 ? 14.919 -10.844 -7.555 1.00 88.88 350 SER A N 1
ATOM 2845 C CA . SER A 1 350 ? 16.258 -10.229 -7.596 1.00 88.88 350 SER A CA 1
ATOM 2846 C C . SER A 1 350 ? 16.345 -8.926 -8.392 1.00 88.88 350 SER A C 1
ATOM 2848 O O . SER A 1 350 ? 17.289 -8.161 -8.214 1.00 88.88 350 SER A O 1
ATOM 2850 N N . ASN A 1 351 ? 15.404 -8.684 -9.309 1.00 91.38 351 ASN A N 1
ATOM 2851 C CA . ASN A 1 351 ? 15.553 -7.649 -10.343 1.00 91.38 351 ASN A CA 1
ATOM 2852 C C . ASN A 1 351 ? 14.660 -6.425 -10.118 1.00 91.38 351 ASN A C 1
ATOM 2854 O O . ASN A 1 351 ? 14.877 -5.377 -10.727 1.00 91.38 351 ASN A O 1
ATOM 2858 N N . VAL A 1 352 ? 13.653 -6.546 -9.257 1.00 94.56 352 VAL A N 1
ATOM 2859 C CA . VAL A 1 352 ? 12.652 -5.505 -9.014 1.00 94.56 352 VAL A CA 1
ATOM 2860 C C . VAL A 1 352 ? 12.421 -5.324 -7.522 1.00 94.56 352 VAL A C 1
ATOM 2862 O O . VAL A 1 352 ? 12.679 -6.222 -6.726 1.00 94.56 352 VAL A O 1
ATOM 2865 N N . SER A 1 353 ? 11.951 -4.139 -7.152 1.00 93.31 353 SER A N 1
ATOM 2866 C CA . SER A 1 353 ? 11.648 -3.749 -5.776 1.00 93.31 353 SER A CA 1
ATOM 2867 C C . SER A 1 353 ? 10.573 -2.651 -5.781 1.00 93.31 353 SER A C 1
ATOM 2869 O O . SER A 1 353 ? 9.959 -2.357 -6.811 1.00 93.31 353 SER A O 1
ATOM 2871 N N . GLY A 1 354 ? 10.355 -2.012 -4.636 1.00 90.19 354 GLY A N 1
ATOM 2872 C CA . GLY A 1 354 ? 9.444 -0.889 -4.467 1.00 90.19 354 GLY A CA 1
ATOM 2873 C C . GLY A 1 354 ? 7.983 -1.318 -4.422 1.00 90.19 354 GLY A C 1
ATOM 2874 O O . GLY A 1 354 ? 7.645 -2.379 -3.895 1.00 90.19 354 GLY A O 1
ATOM 2875 N N . SER A 1 355 ? 7.110 -0.456 -4.938 1.00 91.75 355 SER A N 1
ATOM 2876 C CA . SER A 1 355 ? 5.677 -0.723 -4.986 1.00 91.75 355 SER A CA 1
ATOM 2877 C C . SER A 1 355 ? 5.319 -1.593 -6.189 1.00 91.75 355 SER A C 1
ATOM 2879 O O . SER A 1 355 ? 5.947 -1.495 -7.243 1.00 91.75 355 SER A O 1
ATOM 2881 N N . VAL A 1 356 ? 4.292 -2.426 -6.052 1.00 94.38 356 VAL A N 1
ATOM 2882 C CA . VAL A 1 356 ? 3.785 -3.293 -7.117 1.00 94.38 356 VAL A CA 1
ATOM 2883 C C . VAL A 1 356 ? 2.266 -3.219 -7.187 1.00 94.38 356 VAL A C 1
ATOM 2885 O O . VAL A 1 356 ? 1.583 -3.232 -6.165 1.00 94.38 356 VAL A O 1
ATOM 2888 N N . ILE A 1 357 ? 1.738 -3.151 -8.406 1.00 94.00 357 ILE A N 1
ATOM 2889 C CA . ILE A 1 357 ? 0.310 -3.285 -8.684 1.00 94.00 357 ILE A CA 1
ATOM 2890 C C . ILE A 1 357 ? 0.075 -4.403 -9.690 1.00 94.00 357 ILE A C 1
ATOM 2892 O O . ILE A 1 357 ? 0.821 -4.544 -10.655 1.00 94.00 357 ILE A O 1
ATOM 2896 N N . TYR A 1 358 ? -0.986 -5.173 -9.472 1.00 94.31 358 TYR A N 1
ATOM 2897 C CA . TYR A 1 358 ? -1.502 -6.124 -10.443 1.00 94.31 358 TYR A CA 1
ATOM 2898 C C . TYR A 1 358 ? -2.694 -5.526 -11.191 1.00 94.31 358 TYR A C 1
ATOM 2900 O O . TYR A 1 358 ? -3.621 -5.009 -10.565 1.00 94.31 358 TYR A O 1
ATOM 2908 N N . ASN A 1 359 ? -2.681 -5.610 -12.519 1.00 93.75 359 ASN A N 1
ATOM 2909 C CA . ASN A 1 359 ? -3.829 -5.284 -13.354 1.00 93.75 359 ASN A CA 1
ATOM 2910 C C . ASN A 1 359 ? -4.499 -6.583 -13.826 1.00 93.75 359 ASN A C 1
ATOM 2912 O O . ASN A 1 359 ? -3.867 -7.406 -14.490 1.00 93.75 359 ASN A O 1
ATOM 2916 N N . ASN A 1 360 ? -5.777 -6.756 -13.470 1.00 91.00 360 ASN A N 1
ATOM 2917 C CA . ASN A 1 360 ? -6.534 -7.971 -13.759 1.00 91.00 360 ASN A CA 1
ATOM 2918 C C . ASN A 1 360 ? -6.789 -8.153 -15.258 1.00 91.00 360 ASN A C 1
ATOM 2920 O O . ASN A 1 360 ? -6.473 -9.207 -15.793 1.00 91.00 360 ASN A O 1
ATOM 2924 N N . ALA A 1 361 ? -7.282 -7.140 -15.967 1.00 90.62 361 ALA A N 1
ATOM 2925 C CA . ALA A 1 361 ? -7.583 -7.278 -17.392 1.00 90.62 361 ALA A CA 1
ATOM 2926 C C . ALA A 1 361 ? -6.332 -7.613 -18.221 1.00 90.62 361 ALA A C 1
ATOM 2928 O O . ALA A 1 361 ? -6.370 -8.462 -19.110 1.00 90.62 361 ALA A O 1
ATOM 2929 N N . ALA A 1 362 ? -5.198 -6.989 -17.894 1.00 93.62 362 ALA A N 1
ATOM 2930 C CA . ALA A 1 362 ? -3.922 -7.227 -18.556 1.00 93.62 362 ALA A CA 1
ATOM 2931 C C . ALA A 1 362 ? -3.196 -8.495 -18.081 1.00 93.62 362 ALA A C 1
ATOM 2933 O O . ALA A 1 362 ? -2.249 -8.913 -18.746 1.00 93.62 362 ALA A O 1
ATOM 2934 N N . GLN A 1 363 ? -3.601 -9.066 -16.940 1.00 94.88 363 GLN A N 1
ATOM 2935 C CA . GLN A 1 363 ? -2.938 -10.180 -16.252 1.00 94.88 363 GLN A CA 1
ATOM 2936 C C . GLN A 1 363 ? -1.433 -9.932 -16.036 1.00 94.88 363 GLN A C 1
ATOM 2938 O O . GLN A 1 363 ? -0.585 -10.777 -16.330 1.00 94.88 363 GLN A O 1
ATOM 2943 N N . LYS A 1 364 ? -1.084 -8.727 -15.570 1.00 96.75 364 LYS A N 1
ATOM 2944 C CA . LYS A 1 364 ? 0.308 -8.269 -15.443 1.00 96.75 364 LYS A CA 1
ATOM 2945 C C . LYS A 1 364 ? 0.549 -7.510 -14.147 1.00 96.75 364 LYS A C 1
ATOM 2947 O O . LYS A 1 364 ? -0.293 -6.741 -13.686 1.00 96.75 364 LYS A O 1
ATOM 2952 N N . TYR A 1 365 ? 1.752 -7.672 -13.615 1.00 97.12 365 TYR A N 1
ATOM 2953 C CA . TYR A 1 365 ? 2.320 -6.851 -12.557 1.00 97.12 365 TYR A CA 1
ATOM 2954 C C . TYR A 1 365 ? 3.069 -5.667 -13.157 1.00 97.12 365 TYR A C 1
ATOM 2956 O O . TYR A 1 365 ? 3.799 -5.819 -14.135 1.00 97.12 365 TYR A O 1
ATOM 2964 N N . LEU A 1 366 ? 2.929 -4.502 -12.537 1.00 97.31 366 LEU A N 1
ATOM 2965 C CA . LEU A 1 366 ? 3.803 -3.356 -12.730 1.00 97.31 366 LEU A CA 1
ATOM 2966 C C . LEU A 1 366 ? 4.554 -3.111 -11.423 1.00 97.31 366 LEU A C 1
ATOM 2968 O O . LEU A 1 366 ? 3.927 -2.900 -10.390 1.00 97.31 366 LEU A O 1
ATOM 2972 N N . PHE A 1 367 ? 5.881 -3.117 -11.483 1.00 96.25 367 PHE A N 1
ATOM 2973 C CA . PHE A 1 367 ? 6.789 -2.794 -10.387 1.00 96.25 367 PHE A CA 1
ATOM 2974 C C . PHE A 1 367 ? 7.339 -1.380 -10.571 1.00 96.25 367 PHE A C 1
ATOM 2976 O O . PHE A 1 367 ? 7.767 -1.003 -11.665 1.00 96.25 367 PHE A O 1
ATOM 2983 N N . SER A 1 368 ? 7.364 -0.599 -9.492 1.00 94.06 368 SER A N 1
ATOM 2984 C CA . SER A 1 368 ? 7.776 0.806 -9.520 1.00 94.06 368 SER A CA 1
ATOM 2985 C C . SER A 1 368 ? 9.291 0.996 -9.596 1.00 94.06 368 SER A C 1
ATOM 2987 O O . SER A 1 368 ? 9.749 2.116 -9.815 1.00 94.06 368 SER A O 1
ATOM 2989 N N . CYS A 1 369 ? 10.072 -0.059 -9.351 1.00 93.06 369 CYS A N 1
ATOM 2990 C CA . CYS A 1 369 ? 11.521 0.016 -9.268 1.00 93.06 369 CYS A CA 1
ATOM 2991 C C . CYS A 1 369 ? 12.187 -1.186 -9.937 1.00 93.06 369 CYS A C 1
ATOM 2993 O O . CYS A 1 369 ? 12.038 -2.328 -9.503 1.00 93.06 369 CYS A O 1
ATOM 2995 N N . LEU A 1 370 ? 12.971 -0.889 -10.972 1.00 95.00 370 LEU A N 1
ATOM 2996 C CA . LEU A 1 370 ? 13.984 -1.780 -11.522 1.00 95.00 370 LEU A CA 1
ATOM 2997 C C . LEU A 1 370 ? 15.292 -1.596 -10.741 1.00 95.00 370 LEU A C 1
ATOM 2999 O O . LEU A 1 370 ? 15.793 -0.474 -10.631 1.00 95.00 370 LEU A O 1
ATOM 3003 N N . LEU A 1 371 ? 15.856 -2.675 -10.204 1.00 93.19 371 LEU A N 1
ATOM 3004 C CA . LEU A 1 371 ? 17.101 -2.617 -9.440 1.00 93.19 371 LEU A CA 1
ATOM 3005 C C . LEU A 1 371 ? 18.319 -2.545 -10.370 1.00 93.19 371 LEU A C 1
ATOM 3007 O O . LEU A 1 371 ? 18.416 -3.264 -11.362 1.00 93.19 371 LEU A O 1
ATOM 3011 N N . ASP A 1 372 ? 19.288 -1.691 -10.042 1.00 91.00 372 ASP A N 1
ATOM 3012 C CA . ASP A 1 372 ? 20.656 -1.849 -10.541 1.00 91.00 372 ASP A CA 1
ATOM 3013 C C . ASP A 1 372 ? 21.345 -2.930 -9.700 1.00 91.00 372 ASP A C 1
ATOM 3015 O O . ASP A 1 372 ? 21.530 -2.770 -8.494 1.00 91.00 372 ASP A O 1
ATOM 3019 N N . THR A 1 373 ? 21.721 -4.040 -10.333 1.00 86.19 373 THR A N 1
ATOM 3020 C CA . THR A 1 373 ? 22.312 -5.209 -9.663 1.00 86.19 373 THR A CA 1
ATOM 3021 C C . THR A 1 373 ? 23.678 -4.933 -9.036 1.00 86.19 373 THR A C 1
ATOM 3023 O O . THR A 1 373 ? 24.115 -5.695 -8.179 1.00 86.19 373 THR A O 1
ATOM 3026 N N . ARG A 1 374 ? 24.360 -3.845 -9.420 1.00 87.94 374 ARG A N 1
ATOM 3027 C CA . ARG A 1 374 ? 25.666 -3.464 -8.859 1.00 87.94 374 ARG A CA 1
ATOM 3028 C C . ARG A 1 374 ? 25.526 -2.631 -7.596 1.00 87.94 374 ARG A C 1
ATOM 3030 O O . ARG A 1 374 ? 26.333 -2.763 -6.683 1.00 87.94 374 ARG A O 1
ATOM 3037 N N . THR A 1 375 ? 24.538 -1.740 -7.552 1.00 88.56 375 THR A N 1
ATOM 3038 C CA . THR A 1 375 ? 24.348 -0.809 -6.427 1.00 88.56 375 THR A CA 1
ATOM 3039 C C . THR A 1 375 ? 23.202 -1.200 -5.506 1.00 88.56 375 THR A C 1
ATOM 3041 O O . THR A 1 375 ? 23.071 -0.604 -4.437 1.00 88.56 375 THR A O 1
ATOM 3044 N N . LEU A 1 376 ? 22.368 -2.154 -5.929 1.00 88.62 376 LEU A N 1
ATOM 3045 C CA . LEU A 1 376 ? 21.125 -2.564 -5.282 1.00 88.62 376 LEU A CA 1
ATOM 3046 C C . LEU A 1 376 ? 20.178 -1.385 -5.024 1.00 88.62 376 LEU A C 1
ATOM 3048 O O . LEU A 1 376 ? 19.461 -1.336 -4.028 1.00 88.62 376 LEU A O 1
ATOM 3052 N N . THR A 1 377 ? 20.185 -0.392 -5.911 1.00 89.56 377 THR A N 1
ATOM 3053 C CA . THR A 1 377 ? 19.300 0.775 -5.829 1.00 89.56 377 THR A CA 1
ATOM 3054 C C . THR A 1 377 ? 18.333 0.813 -6.993 1.00 89.56 377 THR A C 1
ATOM 3056 O O . THR A 1 377 ? 18.658 0.360 -8.089 1.00 89.56 377 THR A O 1
ATOM 3059 N N . CYS A 1 378 ? 17.176 1.432 -6.777 1.00 88.81 378 CYS A N 1
ATOM 3060 C CA . CYS A 1 378 ? 16.217 1.694 -7.840 1.00 88.81 378 CYS A CA 1
ATOM 3061 C C . CYS A 1 378 ? 16.809 2.607 -8.914 1.00 88.81 378 CYS A C 1
ATOM 3063 O O . CYS A 1 378 ? 17.329 3.684 -8.614 1.00 88.81 378 CYS A O 1
ATOM 3065 N N . GLN A 1 379 ? 16.696 2.187 -10.169 1.00 91.19 379 GLN A N 1
ATOM 3066 C CA . GLN A 1 379 ? 16.999 3.026 -11.315 1.00 91.19 379 GLN A CA 1
ATOM 3067 C C . GLN A 1 379 ? 15.915 4.101 -11.452 1.00 91.19 379 GLN A C 1
ATOM 3069 O O . GLN A 1 379 ? 14.723 3.807 -11.548 1.00 91.19 379 GLN A O 1
ATOM 3074 N N . ILE A 1 380 ? 16.330 5.367 -11.458 1.00 87.81 380 ILE A N 1
ATOM 3075 C CA . ILE A 1 380 ? 15.421 6.517 -11.528 1.00 87.81 380 ILE A CA 1
ATOM 3076 C C . ILE A 1 380 ? 14.572 6.431 -12.800 1.00 87.81 380 ILE A C 1
ATOM 3078 O O . ILE A 1 380 ? 15.102 6.237 -13.893 1.00 87.81 380 ILE A O 1
ATOM 3082 N N . GLY A 1 381 ? 13.254 6.585 -12.667 1.00 86.81 381 GLY A N 1
ATOM 3083 C CA . GLY A 1 381 ? 12.348 6.570 -13.819 1.00 86.81 381 GLY A CA 1
ATOM 3084 C C . GLY A 1 381 ? 12.018 5.180 -14.356 1.00 86.81 381 GLY A C 1
ATOM 3085 O O . GLY A 1 381 ? 11.146 5.070 -15.214 1.00 86.81 381 GLY A O 1
ATOM 3086 N N . ARG A 1 382 ? 12.689 4.119 -13.891 1.00 93.50 382 ARG A N 1
ATOM 3087 C CA . ARG A 1 382 ? 12.584 2.779 -14.477 1.00 93.50 382 ARG A CA 1
ATOM 3088 C C . ARG A 1 382 ? 11.770 1.843 -13.590 1.00 93.50 382 ARG A C 1
ATOM 3090 O O . ARG A 1 382 ? 12.142 1.569 -12.451 1.00 93.50 382 ARG A O 1
ATOM 3097 N N . GLY A 1 383 ? 10.697 1.314 -14.164 1.00 95.12 383 GLY A N 1
ATOM 3098 C CA . GLY A 1 383 ? 9.921 0.214 -13.604 1.00 95.12 383 GLY A CA 1
ATOM 3099 C C . GLY A 1 383 ? 10.083 -1.059 -14.425 1.00 95.12 383 GLY A C 1
ATOM 3100 O O . GLY A 1 383 ? 10.866 -1.118 -15.380 1.00 95.12 383 GLY A O 1
ATOM 3101 N N . ALA A 1 384 ? 9.290 -2.064 -14.080 1.00 96.94 384 ALA A N 1
ATOM 3102 C CA . ALA A 1 384 ? 9.235 -3.322 -14.807 1.00 96.94 384 ALA A CA 1
ATOM 3103 C C . ALA A 1 384 ? 7.795 -3.829 -14.900 1.00 96.94 384 ALA A C 1
ATOM 3105 O O . ALA A 1 384 ? 7.053 -3.755 -13.925 1.00 96.94 384 ALA A O 1
ATOM 3106 N N . VAL A 1 385 ? 7.409 -4.357 -16.058 1.00 97.75 385 VAL A N 1
ATOM 3107 C CA . VAL A 1 385 ? 6.139 -5.067 -16.252 1.00 97.75 385 VAL A CA 1
ATOM 3108 C C . VAL A 1 385 ? 6.422 -6.550 -16.400 1.00 97.75 385 VAL A C 1
ATOM 3110 O O . VAL A 1 385 ? 7.333 -6.912 -17.132 1.00 97.75 385 VAL A O 1
ATOM 3113 N N . SER A 1 386 ? 5.647 -7.399 -15.736 1.00 96.94 386 SER A N 1
ATOM 3114 C CA . SER A 1 386 ? 5.853 -8.849 -15.714 1.00 96.94 386 SER A CA 1
ATOM 3115 C C . SER A 1 386 ? 4.522 -9.590 -15.744 1.00 96.94 386 SER A C 1
ATOM 3117 O O . SER A 1 386 ? 3.550 -9.098 -15.169 1.00 96.94 386 SER A O 1
ATOM 3119 N N . THR A 1 387 ? 4.458 -10.770 -16.363 1.00 95.50 387 THR A N 1
ATOM 3120 C CA . THR A 1 387 ? 3.288 -11.653 -16.201 1.00 95.50 387 THR A CA 1
ATOM 3121 C C . THR A 1 387 ? 3.407 -12.521 -14.948 1.00 95.50 387 THR A C 1
ATOM 3123 O O . THR A 1 387 ? 2.394 -12.930 -14.382 1.00 95.50 387 THR A O 1
ATOM 3126 N N . SER A 1 388 ? 4.627 -12.743 -14.444 1.00 93.81 388 SER A N 1
ATOM 3127 C CA . SER A 1 388 ? 4.869 -13.507 -13.222 1.00 93.81 388 SER A CA 1
ATOM 3128 C C . SER A 1 388 ? 5.127 -12.625 -11.994 1.00 93.81 388 SER A C 1
ATOM 3130 O O . SER A 1 388 ? 5.620 -11.496 -12.089 1.00 93.81 388 SER A O 1
ATOM 3132 N N . MET A 1 389 ? 4.848 -13.185 -10.812 1.00 93.25 389 MET A N 1
ATOM 3133 C CA . MET A 1 389 ? 5.188 -12.575 -9.519 1.00 93.25 389 MET A CA 1
ATOM 3134 C C . MET A 1 389 ? 6.702 -12.467 -9.305 1.00 93.25 389 MET A C 1
ATOM 3136 O O . MET A 1 389 ? 7.173 -11.478 -8.751 1.00 93.25 389 MET A O 1
ATOM 3140 N N . ASP A 1 390 ? 7.473 -13.466 -9.738 1.00 90.44 390 ASP A N 1
ATOM 3141 C CA . ASP A 1 390 ? 8.927 -13.496 -9.543 1.00 90.44 390 ASP A CA 1
ATOM 3142 C C . ASP A 1 390 ? 9.701 -12.602 -10.525 1.00 90.44 390 ASP A C 1
ATOM 3144 O O . ASP A 1 390 ? 10.926 -12.519 -10.445 1.00 90.44 390 ASP A O 1
ATOM 3148 N N . ALA A 1 391 ? 8.987 -11.912 -11.422 1.00 93.38 391 ALA A N 1
ATOM 3149 C CA . ALA A 1 391 ? 9.532 -10.953 -12.372 1.00 93.38 391 ALA A CA 1
ATOM 3150 C C . ALA A 1 391 ? 10.717 -11.504 -13.178 1.00 93.38 391 ALA A C 1
ATOM 3152 O O . ALA A 1 391 ? 11.692 -10.793 -13.425 1.00 93.38 391 ALA A O 1
ATOM 3153 N N . LYS A 1 392 ? 10.656 -12.779 -13.582 1.00 90.31 392 LYS A N 1
ATOM 3154 C CA . LYS A 1 392 ? 11.679 -13.393 -14.444 1.00 90.31 392 LYS A CA 1
ATOM 3155 C C . LYS A 1 392 ? 11.511 -13.009 -15.912 1.00 90.31 392 LYS A C 1
ATOM 3157 O O . LYS A 1 392 ? 12.507 -12.872 -16.613 1.00 90.31 392 LYS A O 1
ATOM 3162 N N . ASP A 1 393 ? 10.277 -12.802 -16.359 1.00 92.81 393 ASP A N 1
ATOM 3163 C CA . ASP A 1 393 ? 9.889 -12.463 -17.735 1.00 92.81 393 ASP A CA 1
ATOM 3164 C C . ASP A 1 393 ? 9.684 -10.952 -17.946 1.00 92.81 393 ASP A C 1
ATOM 3166 O O . ASP A 1 393 ? 8.941 -10.519 -18.828 1.00 92.81 393 ASP A O 1
ATOM 3170 N N . TYR A 1 394 ? 10.318 -10.125 -17.115 1.00 95.56 394 TYR A N 1
ATOM 3171 C CA . TYR A 1 394 ? 10.002 -8.707 -17.073 1.00 95.56 394 TYR A CA 1
ATOM 3172 C C . TYR A 1 394 ? 10.438 -7.934 -18.328 1.00 95.56 394 TYR A C 1
ATOM 3174 O O . TYR A 1 394 ? 11.473 -8.188 -18.943 1.00 95.56 394 TYR A O 1
ATOM 3182 N N . SER A 1 395 ? 9.665 -6.901 -18.655 1.00 96.94 395 SER A N 1
ATOM 3183 C CA . SER A 1 395 ? 9.998 -5.858 -19.625 1.00 96.94 395 SER A CA 1
ATOM 3184 C C . SER A 1 395 ? 10.243 -4.537 -18.903 1.00 96.94 395 SER A C 1
ATOM 3186 O O . SER A 1 395 ? 9.449 -4.128 -18.055 1.00 96.94 395 SER A O 1
ATOM 3188 N N . VAL A 1 396 ? 11.332 -3.845 -19.240 1.00 97.06 396 VAL A N 1
ATOM 3189 C CA . VAL A 1 396 ? 11.658 -2.535 -18.654 1.00 97.06 396 VAL A CA 1
ATOM 3190 C C . VAL A 1 396 ? 10.707 -1.468 -19.183 1.00 97.06 396 VAL A C 1
ATOM 3192 O O . VAL A 1 396 ? 10.481 -1.377 -20.388 1.00 97.06 396 VAL A O 1
ATOM 3195 N N . VAL A 1 397 ? 10.208 -0.613 -18.290 1.00 96.69 397 VAL A N 1
ATOM 3196 C CA . VAL A 1 397 ? 9.310 0.495 -18.645 1.00 96.69 397 VAL A CA 1
ATOM 3197 C C . VAL A 1 397 ? 9.790 1.820 -18.065 1.00 96.69 397 VAL A C 1
ATOM 3199 O O . VAL A 1 397 ? 10.531 1.858 -17.081 1.00 96.69 397 VAL A O 1
ATOM 3202 N N . ASN A 1 398 ? 9.380 2.924 -18.692 1.00 94.56 398 ASN A N 1
ATOM 3203 C CA . ASN A 1 398 ? 9.623 4.270 -18.183 1.00 94.56 398 ASN A CA 1
ATOM 3204 C C . ASN A 1 398 ? 8.359 4.787 -17.487 1.00 94.56 398 ASN A C 1
ATOM 3206 O O . ASN A 1 398 ? 7.307 4.881 -18.111 1.00 94.56 398 ASN A O 1
ATOM 3210 N N . LEU A 1 399 ? 8.484 5.128 -16.208 1.00 91.31 399 LEU A N 1
ATOM 3211 C CA . LEU A 1 399 ? 7.400 5.643 -15.371 1.00 91.31 399 LEU A CA 1
ATOM 3212 C C . LEU A 1 399 ? 7.387 7.173 -15.275 1.00 91.31 399 LEU A C 1
ATOM 3214 O O . LEU A 1 399 ? 6.618 7.714 -14.487 1.00 91.31 399 LEU A O 1
ATOM 3218 N N . LEU A 1 400 ? 8.214 7.861 -16.074 1.00 84.19 400 LEU A N 1
ATOM 3219 C CA . LEU A 1 400 ? 8.261 9.323 -16.208 1.00 84.19 400 LEU A CA 1
ATOM 3220 C C . LEU A 1 400 ? 8.534 10.064 -14.887 1.00 84.19 400 LEU A C 1
ATOM 3222 O O . LEU A 1 400 ? 8.023 11.157 -14.656 1.00 84.19 400 LEU A O 1
ATOM 3226 N N . THR A 1 401 ? 9.362 9.479 -14.015 1.00 78.19 401 THR A N 1
ATOM 3227 C CA . THR A 1 401 ? 9.766 10.103 -12.747 1.00 78.19 401 THR A CA 1
ATOM 3228 C C . THR A 1 401 ? 11.208 10.620 -12.774 1.00 78.19 401 THR A C 1
ATOM 3230 O O . THR A 1 401 ? 12.079 10.043 -13.429 1.00 78.19 401 THR A O 1
ATOM 3233 N N . SER A 1 402 ? 11.460 11.707 -12.038 1.00 73.56 402 SER A N 1
ATOM 3234 C CA . SER A 1 402 ? 12.796 12.258 -11.784 1.00 73.56 402 SER A CA 1
ATOM 3235 C C . SER A 1 402 ? 13.351 11.769 -10.437 1.00 73.56 402 SER A C 1
ATOM 3237 O O . SER A 1 402 ? 12.631 11.181 -9.633 1.00 73.56 402 SER A O 1
ATOM 3239 N N . SER A 1 403 ? 14.634 12.019 -10.160 1.00 63.59 403 SER A N 1
ATOM 3240 C CA . SER A 1 403 ? 15.327 11.498 -8.969 1.00 63.59 403 SER A CA 1
ATOM 3241 C C . SER A 1 403 ? 14.789 11.999 -7.627 1.00 63.59 403 SER A C 1
ATOM 3243 O O . SER A 1 403 ? 15.112 11.413 -6.598 1.00 63.59 403 SER A O 1
ATOM 3245 N N . ARG A 1 404 ? 13.997 13.077 -7.624 1.00 63.62 404 ARG A N 1
ATOM 3246 C CA . ARG A 1 404 ? 13.450 13.696 -6.408 1.00 63.62 404 ARG A CA 1
ATOM 3247 C C . ARG A 1 404 ? 11.994 13.332 -6.130 1.00 63.62 404 ARG A C 1
ATOM 3249 O O . ARG A 1 404 ? 11.489 13.699 -5.074 1.00 63.62 404 ARG A O 1
ATOM 3256 N N . ASN A 1 405 ? 11.335 12.620 -7.043 1.00 79.06 405 ASN A N 1
ATOM 3257 C CA . ASN A 1 405 ? 9.907 12.360 -6.928 1.00 79.06 405 ASN A CA 1
ATOM 3258 C C . ASN A 1 405 ? 9.631 10.932 -6.448 1.00 79.06 405 ASN A C 1
ATOM 3260 O O . ASN A 1 405 ? 10.318 9.983 -6.834 1.00 79.06 405 ASN A O 1
ATOM 3264 N N . TYR A 1 406 ? 8.556 10.777 -5.681 1.00 80.94 406 TYR A N 1
ATOM 3265 C CA . TYR A 1 406 ? 8.085 9.490 -5.181 1.00 80.94 406 TYR A CA 1
ATOM 3266 C C . TYR A 1 406 ? 6.923 8.981 -6.029 1.00 80.94 406 TYR A C 1
ATOM 3268 O O . TYR A 1 406 ? 5.960 9.711 -6.260 1.00 80.94 406 TYR A O 1
ATOM 3276 N N . ILE A 1 407 ? 7.015 7.729 -6.482 1.00 86.88 407 ILE A N 1
ATOM 3277 C CA . ILE A 1 407 ? 5.903 7.025 -7.125 1.00 86.88 407 ILE A CA 1
ATOM 3278 C C . ILE A 1 407 ? 5.044 6.391 -6.032 1.00 86.88 407 ILE A C 1
ATOM 3280 O O . ILE A 1 407 ? 5.544 5.552 -5.284 1.00 86.88 407 ILE A O 1
ATOM 3284 N N . ASN A 1 408 ? 3.755 6.724 -6.003 1.00 87.75 408 ASN A N 1
ATOM 3285 C CA . ASN A 1 408 ? 2.768 6.054 -5.164 1.00 87.75 408 ASN A CA 1
ATOM 3286 C C . ASN A 1 408 ? 1.759 5.327 -6.052 1.00 87.75 408 ASN A C 1
ATOM 3288 O O . ASN A 1 408 ? 0.930 5.945 -6.723 1.00 87.75 408 ASN A O 1
ATOM 3292 N N . PHE A 1 409 ? 1.841 3.999 -6.060 1.00 89.31 409 PHE A N 1
ATOM 3293 C CA . PHE A 1 409 ? 0.834 3.150 -6.690 1.00 89.31 409 PHE A CA 1
ATOM 3294 C C . PHE A 1 409 ? -0.483 3.183 -5.912 1.00 89.31 409 PHE A C 1
ATOM 3296 O O . PHE A 1 409 ? -0.496 3.540 -4.730 1.00 89.31 409 PHE A O 1
ATOM 3303 N N . PRO A 1 410 ? -1.608 2.882 -6.577 1.00 85.88 410 PRO A N 1
ATOM 3304 C CA . PRO A 1 410 ? -2.907 3.160 -6.009 1.00 85.88 410 PRO A CA 1
ATOM 3305 C C . PRO A 1 410 ? -3.284 2.126 -4.952 1.00 85.88 410 PRO A C 1
ATOM 3307 O O . PRO A 1 410 ? -2.858 0.971 -4.986 1.00 85.88 410 PRO A O 1
ATOM 3310 N N . THR A 1 411 ? -4.166 2.537 -4.047 1.00 81.12 411 THR A N 1
ATOM 3311 C CA . THR A 1 411 ? -4.880 1.602 -3.175 1.00 81.12 411 THR A CA 1
ATOM 3312 C C . THR A 1 411 ? -5.999 0.946 -3.974 1.00 81.12 411 THR A C 1
ATOM 3314 O O . THR A 1 411 ? -6.815 1.642 -4.572 1.00 81.12 411 THR A O 1
ATOM 3317 N N . VAL A 1 412 ? -6.046 -0.384 -3.999 1.00 78.62 412 VAL A N 1
ATOM 3318 C CA . VAL A 1 412 ? -7.091 -1.134 -4.707 1.00 78.62 412 VAL A CA 1
ATOM 3319 C C . VAL A 1 412 ? -8.207 -1.511 -3.738 1.00 78.62 412 VAL A C 1
ATOM 3321 O O . VAL A 1 412 ? -7.939 -2.069 -2.674 1.00 78.62 412 VAL A O 1
ATOM 3324 N N . ILE A 1 413 ? -9.447 -1.237 -4.133 1.00 74.88 413 ILE A N 1
ATOM 3325 C CA . ILE A 1 413 ? -10.670 -1.659 -3.443 1.00 74.88 413 ILE A CA 1
ATOM 3326 C C . ILE A 1 413 ? -11.548 -2.448 -4.415 1.00 74.88 413 ILE A C 1
ATOM 3328 O O . ILE A 1 413 ? -11.449 -2.247 -5.624 1.00 74.88 413 ILE A O 1
ATOM 3332 N N . PHE A 1 414 ? -12.369 -3.343 -3.883 1.00 69.06 414 PHE A N 1
ATOM 3333 C CA . PHE A 1 414 ? -13.329 -4.155 -4.630 1.00 69.06 414 PHE A CA 1
ATOM 3334 C C . PHE A 1 414 ? -14.726 -3.762 -4.184 1.00 69.06 414 PHE A C 1
ATOM 3336 O O . PHE A 1 414 ? -14.832 -3.388 -2.988 1.00 69.06 414 PHE A O 1
#

Secondary structure (DSSP, 8-state):
-------SSSSSSSS--------------TTTTSS----TTEEEEEEEETTTEEEEEEEETTTTEEEEEEEEET-SEEEEEEEE-TTS-EEEEEEEEE--TTS--EEEEEETTEEEEEEE-----TT-EEEETTEEEEE--STTEE----TTGGG-----EEPBT-SS--TT-GGGSTT-EEEEEE-SS-EEEEE-B-SS-TT---EEEEEPTTSSBEEEEEE-TT-SBEEEEEE-SSSSEEEEEE--STT-S-SEEEEEEEE-TTHHHHSS-EEEEEEEEEPPTTSEEEEEEEEE-TTSSEEEEEEEEEEEETTTTEEEEEEEEEEEEEE-S--S-TTS-GGGGEEE-SSEEEEEEEETTTTEEEEEEEEETTTTEEPTTEEEEESSTT-SS-EEEE----TTPEEEPPEEE-

Mean predicted aligned error: 11.72 Å

Nearest PDB structures (foldseek):
  5y2z-assembly3_F  TM=5.360E-01  e=8.102E-06  Homo sapiens
  5c2v-assembly1_B  TM=5.159E-01  e=8.512E-06  Candidatus Kuenenia stuttgartensis
  7q3d-assembly1_A  TM=4.162E-01  e=5.136E-04  Homo sapiens
  8shj-assembly3_C  TM=3.489E-01  e=2.839E-04  Homo sapiens
  8glv-assembly1_LY  TM=2.968E-01  e=3.256E-02  Chlamydomonas reinhardtii

Radius of gyration: 24.2 Å; Cα contacts (8 Å, |Δi|>4): 1025; chains: 1; bounding box: 54×108×51 Å

Foldseek 3Di:
DDDDDDDDDPDDPPPDPPPPPPPCPVPPDPVVQPDPAQFLQKFWWWKDFAQFKIWIKIAGLVVGAIDTDDIGGRFHDWFKEFQADPLRGTFKMWIWTDHPPPAWTKIWIHGNDDTIDIDTHDHADPQEFDDDPSFRQFHDQQQQWTFGDDPVVVVPTPPTAHAPPAPAHDSVDRQQGQSQWGAWADEPQWIWTWGFFHPPDQVGFIKIFIADPVNRYGPDIDTQPPARGQPDWAAFQARQKIKTWGDFDDSDPDQKIWIWIWGCHCCVPVVDIDIFTLDMDGHDDPWRWGKDFQQADPNRQWTKIWIWIFDADPVVRDRPDIATPFIWIFGRPDRPDPDDPSVVRTDTAQFADHHWDARDVSLKIKGPFGADNVRNDGDFQWIWIGNDPNCPRIDIHGNPGDPSIDMGTHRYTD

Sequence (414 aa):
MKKNCLFFFIIYILISACGDLKNTNYKFSDKDYLNNSVEPYFSYYTINSYGDYSNLMRFNFSNNTAELLDTRFFSGDAMVVQKMNIYKDLEDIYFIERFSTQKPSRVTYLTSGNKFTENSNFPVNLHALAFFKESIVGVGYDLGEAIQTSKDTQKIIIGKRKIENLHHTNYATASISSSNLSAILHDNQNIFVVSQGSWNDNTVKPYIYQLDDKMLTVKNSWRIPNCFNAARHVNVIDSSKLVVLCNPYQNNISNTVNVFLIDISNFTNINTPEITKILTKERIKNGFQYFEIGGLSADRNSIFINEKAGIYDEKSQYVTKYTNTDSYWFNLKETTAQSLNEEARKIYVSNVSGSVIYNNAAQKYLFSCLLDTRTLTCQIGRGAVSTSMDAKDYSVVNLLTSSRNYINFPTVIF